Protein AF-A0A915UX73-F1 (afdb_monomer_lite)

Structure (mmCIF, N/CA/C/O backbone):
data_AF-A0A915UX73-F1
#
_entry.id   AF-A0A915UX73-F1
#
loop_
_atom_site.group_PDB
_atom_site.id
_atom_site.type_symbol
_atom_site.label_atom_id
_atom_site.label_alt_id
_atom_site.label_comp_id
_atom_site.label_asym_id
_atom_site.label_entity_id
_atom_site.label_seq_id
_atom_site.pdbx_PDB_ins_code
_atom_site.Cartn_x
_atom_site.Cartn_y
_atom_site.Cartn_z
_atom_site.occupancy
_atom_site.B_iso_or_equiv
_atom_site.auth_seq_id
_atom_site.auth_comp_id
_atom_site.auth_asym_id
_atom_site.auth_atom_id
_atom_site.pdbx_PDB_model_num
ATOM 1 N N . MET A 1 1 ? 7.812 -17.749 20.260 1.00 74.38 1 MET A N 1
ATOM 2 C CA . MET A 1 1 ? 6.987 -17.194 19.172 1.00 74.38 1 MET A CA 1
ATOM 3 C C . MET A 1 1 ? 6.605 -18.347 18.264 1.00 74.38 1 MET A C 1
ATOM 5 O O . MET A 1 1 ? 7.511 -19.076 17.876 1.00 74.38 1 MET A O 1
ATOM 9 N N . ASN A 1 2 ? 5.312 -18.577 18.030 1.00 88.50 2 ASN A N 1
ATOM 10 C CA . ASN A 1 2 ? 4.869 -19.636 17.114 1.00 88.50 2 ASN A CA 1
ATOM 11 C C . ASN A 1 2 ? 5.106 -19.211 15.647 1.00 88.50 2 ASN A C 1
ATOM 13 O O . ASN A 1 2 ? 5.402 -18.044 15.368 1.00 88.50 2 ASN A O 1
ATOM 17 N N . ASP A 1 3 ? 5.010 -20.151 14.709 1.00 85.69 3 ASP A N 1
ATOM 18 C CA . ASP A 1 3 ? 5.305 -19.879 13.294 1.00 85.69 3 ASP A CA 1
ATOM 19 C C . ASP A 1 3 ? 4.305 -18.897 12.656 1.00 85.69 3 ASP A C 1
ATOM 21 O O . ASP A 1 3 ? 4.682 -18.097 11.794 1.00 85.69 3 ASP A O 1
ATOM 25 N N . ALA A 1 4 ? 3.059 -18.866 13.142 1.00 85.19 4 ALA A N 1
ATOM 26 C CA . ALA A 1 4 ? 2.051 -17.891 12.723 1.00 85.19 4 ALA A CA 1
ATOM 27 C C . ALA A 1 4 ? 2.463 -16.454 13.093 1.00 85.19 4 ALA A C 1
ATOM 29 O O . ALA A 1 4 ? 2.452 -15.566 12.246 1.00 85.19 4 ALA A O 1
ATOM 30 N N . GLN A 1 5 ? 2.932 -16.230 14.324 1.00 86.06 5 GLN A N 1
ATOM 31 C CA . GLN A 1 5 ? 3.421 -14.929 14.791 1.00 86.06 5 GLN A CA 1
ATOM 32 C C . GLN A 1 5 ? 4.640 -14.454 13.983 1.00 86.06 5 GLN A C 1
ATOM 34 O O . GLN A 1 5 ? 4.716 -13.278 13.624 1.00 86.06 5 GLN A O 1
ATOM 39 N N . LYS A 1 6 ? 5.572 -15.360 13.642 1.00 84.19 6 LYS A N 1
ATOM 40 C CA . LYS A 1 6 ? 6.703 -15.050 12.742 1.00 84.19 6 LYS A CA 1
ATOM 41 C C . LYS A 1 6 ? 6.222 -14.632 11.360 1.00 84.19 6 LYS A C 1
ATOM 43 O O . LYS A 1 6 ? 6.716 -13.645 10.821 1.00 84.19 6 LYS A O 1
ATOM 48 N N . THR A 1 7 ? 5.243 -15.354 10.824 1.00 84.50 7 THR A N 1
ATOM 49 C CA . THR A 1 7 ? 4.670 -15.090 9.502 1.00 84.50 7 THR A CA 1
ATOM 50 C C . THR A 1 7 ? 3.954 -13.743 9.459 1.00 84.50 7 THR A C 1
ATOM 52 O O . THR A 1 7 ? 4.203 -12.955 8.548 1.00 84.50 7 THR A O 1
ATOM 55 N N . VAL A 1 8 ? 3.123 -13.440 10.461 1.00 84.12 8 VAL A N 1
ATOM 56 C CA . VAL A 1 8 ? 2.418 -12.156 10.583 1.00 84.12 8 VAL A CA 1
ATOM 57 C C . VAL A 1 8 ? 3.413 -11.005 10.714 1.00 84.12 8 VAL A C 1
ATOM 59 O O . VAL A 1 8 ? 3.325 -10.040 9.956 1.00 84.12 8 VAL A O 1
ATOM 62 N N . ALA A 1 9 ? 4.407 -11.120 11.604 1.00 83.69 9 ALA A N 1
ATOM 63 C CA . ALA A 1 9 ? 5.446 -10.102 11.749 1.00 83.69 9 ALA A CA 1
ATOM 64 C C . ALA A 1 9 ? 6.204 -9.880 10.429 1.00 83.69 9 ALA A C 1
ATOM 66 O O . ALA A 1 9 ? 6.329 -8.745 9.977 1.00 83.69 9 ALA A O 1
ATOM 67 N N . GLY A 1 10 ? 6.644 -10.953 9.764 1.00 81.31 10 GLY A N 1
ATOM 68 C CA . GLY A 1 10 ? 7.334 -10.876 8.476 1.00 81.31 10 GLY A CA 1
ATOM 69 C C . GLY A 1 10 ? 6.495 -10.209 7.381 1.00 81.31 10 GLY A C 1
ATOM 70 O O . GLY A 1 10 ? 6.998 -9.351 6.655 1.00 81.31 10 GLY A O 1
ATOM 71 N N . ALA A 1 11 ? 5.208 -10.549 7.284 1.00 82.38 11 ALA A N 1
ATOM 72 C CA . ALA A 1 11 ? 4.302 -9.968 6.298 1.00 82.38 11 ALA A CA 1
ATOM 73 C C . ALA A 1 11 ? 4.031 -8.475 6.558 1.00 82.38 11 ALA A C 1
ATOM 75 O O . ALA A 1 11 ? 4.017 -7.689 5.611 1.00 82.38 11 ALA A O 1
ATOM 76 N N . LEU A 1 12 ? 3.896 -8.063 7.824 1.00 81.31 12 LEU A N 1
ATOM 77 C CA . LEU A 1 12 ? 3.730 -6.654 8.202 1.00 81.31 12 LEU A CA 1
ATOM 78 C C . LEU A 1 12 ? 4.973 -5.816 7.906 1.00 81.31 12 LEU A C 1
ATOM 80 O O . LEU A 1 12 ? 4.845 -4.703 7.401 1.00 81.31 12 LEU A O 1
ATOM 84 N N . LEU A 1 13 ? 6.169 -6.354 8.161 1.00 81.94 13 LEU A N 1
ATOM 85 C CA . LEU A 1 13 ? 7.427 -5.692 7.809 1.00 81.94 13 LEU A CA 1
ATOM 86 C C . LEU A 1 13 ? 7.504 -5.427 6.303 1.00 81.94 13 LEU A C 1
ATOM 88 O O . LEU A 1 13 ? 7.808 -4.310 5.884 1.00 81.94 13 LEU A O 1
ATOM 92 N N . ILE A 1 14 ? 7.192 -6.440 5.488 1.00 80.50 14 ILE A N 1
ATOM 93 C CA . ILE A 1 14 ? 7.218 -6.330 4.025 1.00 80.50 14 ILE A CA 1
ATOM 94 C C . ILE A 1 14 ? 6.146 -5.348 3.542 1.00 80.50 14 ILE A C 1
ATOM 96 O O . ILE A 1 14 ? 6.461 -4.424 2.794 1.00 80.50 14 ILE A O 1
ATOM 100 N N . GLY A 1 15 ? 4.894 -5.522 3.974 1.00 77.38 15 GLY A N 1
ATOM 101 C CA . GLY A 1 15 ? 3.772 -4.676 3.564 1.00 77.38 15 GLY A CA 1
ATOM 102 C C . GLY A 1 15 ? 3.977 -3.212 3.948 1.00 77.38 15 GLY A C 1
ATOM 103 O O . GLY A 1 15 ? 3.861 -2.329 3.099 1.00 77.38 15 GLY A O 1
ATOM 104 N N . GLY A 1 16 ? 4.383 -2.960 5.196 1.00 78.81 16 GLY A N 1
ATOM 105 C CA . GLY A 1 16 ? 4.726 -1.624 5.680 1.00 78.81 16 GLY A CA 1
ATOM 106 C C . GLY A 1 16 ? 5.853 -0.990 4.865 1.00 78.81 16 GLY A C 1
ATOM 107 O O . GLY A 1 16 ? 5.701 0.125 4.378 1.00 78.81 16 GLY A O 1
ATOM 108 N N . SER A 1 17 ? 6.941 -1.727 4.615 1.00 79.44 17 SER A N 1
ATOM 109 C CA . SER A 1 17 ? 8.066 -1.233 3.804 1.00 79.44 17 SER A CA 1
ATOM 110 C C . SER A 1 17 ? 7.663 -0.854 2.386 1.00 79.44 17 SER A C 1
ATOM 112 O O . SER A 1 17 ? 8.121 0.164 1.876 1.00 79.44 17 SER A O 1
ATOM 114 N N . LEU A 1 18 ? 6.839 -1.675 1.730 1.00 78.31 18 LEU A N 1
ATOM 115 C CA . LEU A 1 18 ? 6.426 -1.447 0.344 1.00 78.31 18 LEU A CA 1
ATOM 116 C C . LEU A 1 18 ? 5.538 -0.203 0.227 1.00 78.31 18 LEU A C 1
ATOM 118 O O . LEU A 1 18 ? 5.744 0.624 -0.661 1.00 78.31 18 LEU A O 1
ATOM 122 N N . LEU A 1 19 ? 4.588 -0.039 1.149 1.00 76.62 19 LEU A N 1
ATOM 123 C CA . LEU A 1 19 ? 3.677 1.105 1.165 1.00 76.62 19 LEU A CA 1
ATOM 124 C C . LEU A 1 19 ? 4.404 2.409 1.533 1.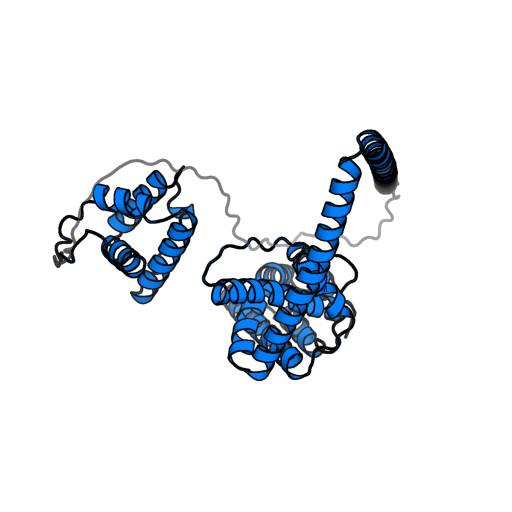00 76.62 19 LEU A C 1
ATOM 126 O O . LEU A 1 19 ? 4.237 3.438 0.869 1.00 76.62 19 LEU A O 1
ATOM 130 N N . THR A 1 20 ? 5.268 2.370 2.549 1.00 75.38 20 THR A N 1
ATOM 131 C CA . THR A 1 20 ? 6.040 3.542 2.980 1.00 75.38 20 THR A CA 1
ATOM 132 C C . THR A 1 20 ? 7.140 3.891 1.974 1.00 75.38 20 THR A C 1
ATOM 134 O O . THR A 1 20 ? 7.335 5.066 1.663 1.00 75.38 20 THR A O 1
ATOM 137 N N . GLY A 1 21 ? 7.815 2.890 1.404 1.00 66.75 21 GLY A N 1
ATOM 138 C CA . GLY A 1 21 ? 8.882 3.057 0.415 1.00 66.75 21 GLY A CA 1
ATOM 139 C C . GLY A 1 21 ? 8.402 3.726 -0.870 1.00 66.75 21 GLY A C 1
ATOM 140 O O . GLY A 1 21 ? 9.042 4.668 -1.330 1.00 66.75 21 GLY A O 1
ATOM 141 N N . ASN A 1 22 ? 7.237 3.335 -1.399 1.00 65.50 22 ASN A N 1
ATOM 142 C CA . ASN A 1 22 ? 6.640 4.013 -2.555 1.00 65.50 22 ASN A CA 1
ATOM 143 C C . ASN A 1 22 ? 6.376 5.497 -2.267 1.00 65.50 22 ASN A C 1
ATOM 145 O O . ASN A 1 22 ? 6.699 6.355 -3.085 1.00 65.50 22 ASN A O 1
ATOM 149 N N . THR A 1 23 ? 5.862 5.813 -1.078 1.00 59.62 23 THR A N 1
ATOM 150 C CA . THR A 1 23 ? 5.583 7.199 -0.673 1.00 59.62 23 THR A CA 1
ATOM 151 C C . THR A 1 23 ? 6.874 8.020 -0.547 1.00 59.62 23 THR A C 1
ATOM 153 O O . THR A 1 23 ? 6.952 9.152 -1.034 1.00 59.62 23 THR A O 1
ATOM 156 N N . ALA A 1 24 ? 7.917 7.441 0.056 1.00 57.34 24 ALA A N 1
ATOM 157 C CA . ALA A 1 24 ? 9.222 8.082 0.202 1.00 57.34 24 ALA A CA 1
ATOM 158 C C . ALA A 1 24 ? 9.903 8.308 -1.158 1.00 57.34 24 ALA A C 1
ATOM 160 O O . ALA A 1 24 ? 10.414 9.396 -1.417 1.00 57.34 24 ALA A O 1
ATOM 161 N N . LEU A 1 25 ? 9.857 7.321 -2.058 1.00 56.81 25 LEU A N 1
ATOM 162 C CA . LEU A 1 25 ? 10.444 7.421 -3.395 1.00 56.81 25 LEU A CA 1
ATOM 163 C C . LEU A 1 25 ? 9.719 8.443 -4.274 1.00 56.81 25 LEU A C 1
ATOM 165 O O . LEU A 1 25 ? 10.388 9.221 -4.945 1.00 56.81 25 LEU A O 1
ATOM 169 N N . ILE A 1 26 ? 8.385 8.511 -4.228 1.00 54.81 26 ILE A N 1
ATOM 170 C CA . ILE A 1 26 ? 7.607 9.543 -4.939 1.00 54.81 26 ILE A CA 1
ATOM 171 C C . ILE A 1 26 ? 8.001 10.949 -4.461 1.00 54.81 26 ILE A C 1
ATOM 173 O O . ILE A 1 26 ? 8.149 11.864 -5.274 1.00 54.81 26 ILE A O 1
ATOM 177 N N . THR A 1 27 ? 8.219 11.105 -3.153 1.00 54.19 27 THR A N 1
ATOM 178 C CA . THR A 1 27 ? 8.601 12.387 -2.542 1.00 54.19 27 THR A CA 1
ATOM 179 C C . THR A 1 27 ? 10.029 12.795 -2.920 1.00 54.19 27 THR A C 1
ATOM 181 O O . THR A 1 27 ? 10.272 13.954 -3.244 1.00 54.19 27 THR A O 1
ATOM 184 N N . VAL A 1 28 ? 10.976 11.849 -2.924 1.00 51.41 28 VAL A N 1
ATOM 185 C CA . VAL A 1 28 ? 12.393 12.111 -3.237 1.00 51.41 28 VAL A CA 1
ATOM 186 C C . VAL A 1 28 ? 12.638 12.262 -4.743 1.00 51.41 28 VAL A C 1
ATOM 188 O O . VAL A 1 28 ? 13.453 13.086 -5.148 1.00 51.41 28 VAL A O 1
ATOM 191 N N . ALA A 1 29 ? 11.919 11.521 -5.589 1.00 52.34 29 ALA A N 1
ATOM 192 C CA . ALA A 1 29 ? 12.072 11.568 -7.046 1.00 52.34 29 ALA A CA 1
ATOM 193 C C . ALA A 1 29 ? 11.329 12.743 -7.717 1.00 52.34 29 ALA A C 1
ATOM 195 O O . ALA A 1 29 ? 11.254 12.797 -8.944 1.00 52.34 29 ALA A O 1
ATOM 196 N N . GLY A 1 30 ? 10.761 13.678 -6.943 1.00 42.25 30 GLY A N 1
ATOM 197 C CA . GLY A 1 30 ? 10.145 14.896 -7.479 1.00 42.25 30 GLY A CA 1
ATOM 198 C C . GLY A 1 30 ? 8.949 14.647 -8.406 1.00 42.25 30 GLY A C 1
ATOM 199 O O . GLY A 1 30 ? 8.713 15.438 -9.315 1.00 42.25 30 GLY A O 1
ATOM 200 N N . GLY A 1 31 ? 8.208 13.552 -8.210 1.00 37.16 31 GLY A N 1
ATOM 201 C CA . GLY A 1 31 ? 7.016 13.252 -9.010 1.00 37.16 31 GLY A CA 1
ATOM 202 C C . GLY A 1 31 ? 7.283 12.708 -10.418 1.00 37.16 31 GLY A C 1
ATOM 203 O O . GLY A 1 31 ? 6.350 12.627 -11.215 1.00 37.16 31 GLY A O 1
ATOM 204 N N . VAL A 1 32 ? 8.510 12.288 -10.748 1.00 40.41 32 VAL A N 1
ATOM 205 C CA . VAL A 1 32 ? 8.725 11.488 -11.962 1.00 40.41 32 VAL A CA 1
ATOM 206 C C . VAL A 1 32 ? 8.093 10.119 -11.716 1.00 40.41 32 VAL A C 1
ATOM 208 O O . VAL A 1 32 ? 8.622 9.314 -10.953 1.00 40.41 32 VAL A O 1
ATOM 211 N N . GLY A 1 33 ? 6.925 9.889 -12.322 1.00 35.25 33 GLY A N 1
ATOM 212 C CA . GLY A 1 33 ? 6.144 8.653 -12.253 1.00 35.25 33 GLY A CA 1
ATOM 213 C C . GLY A 1 33 ? 6.855 7.479 -12.919 1.00 35.25 33 GLY A C 1
ATOM 214 O O . GLY A 1 33 ? 6.406 6.960 -13.938 1.00 35.25 33 GLY A O 1
ATOM 215 N N . VAL A 1 34 ? 7.989 7.064 -12.361 1.00 40.34 34 VAL A N 1
ATOM 216 C CA . VAL A 1 34 ? 8.626 5.812 -12.740 1.00 40.34 34 VAL A CA 1
ATOM 217 C C . VAL A 1 34 ? 7.754 4.712 -12.153 1.00 40.34 34 VAL A C 1
ATOM 219 O O . VAL A 1 34 ? 7.683 4.523 -10.939 1.00 40.34 34 VAL A O 1
ATOM 222 N N . ASN A 1 35 ? 7.038 4.016 -13.028 1.00 41.44 35 ASN A N 1
ATOM 223 C CA . ASN A 1 35 ? 6.342 2.786 -12.699 1.00 41.44 35 ASN A CA 1
ATOM 224 C C . ASN A 1 35 ? 7.421 1.726 -12.428 1.00 41.44 35 ASN A C 1
ATOM 226 O O . ASN A 1 35 ? 7.810 0.983 -13.327 1.00 41.44 35 ASN A O 1
ATOM 230 N N . TRP A 1 36 ? 8.001 1.748 -11.222 1.00 45.97 36 TRP A N 1
ATOM 231 C CA . TRP A 1 36 ? 8.942 0.739 -10.747 1.00 45.97 36 TRP A CA 1
ATOM 232 C C . TRP A 1 36 ? 8.171 -0.573 -10.670 1.00 45.97 36 TRP A C 1
ATOM 234 O O . TRP A 1 36 ? 7.490 -0.874 -9.690 1.00 45.97 36 TRP A O 1
ATOM 244 N N . THR A 1 37 ? 8.211 -1.319 -11.768 1.00 50.03 37 THR A N 1
ATOM 245 C CA . THR A 1 37 ? 7.549 -2.607 -11.886 1.00 50.03 37 THR A CA 1
ATOM 246 C C . THR A 1 37 ? 8.049 -3.534 -10.782 1.00 50.03 37 THR A C 1
ATOM 248 O O . THR A 1 37 ? 9.181 -3.439 -10.295 1.00 50.03 37 THR A O 1
ATOM 251 N N . SER A 1 38 ? 7.185 -4.465 -10.386 1.00 51.81 38 SER A N 1
ATOM 252 C CA . SER A 1 38 ? 7.389 -5.470 -9.336 1.00 51.81 38 SER A CA 1
ATOM 253 C C . SER A 1 38 ? 8.692 -6.277 -9.439 1.00 51.81 38 SER A C 1
ATOM 255 O O . SER A 1 38 ? 9.029 -6.967 -8.476 1.00 51.81 38 SER A O 1
ATOM 257 N N . GLU A 1 39 ? 9.410 -6.190 -10.564 1.00 52.12 39 GLU A N 1
ATOM 258 C CA . GLU A 1 39 ? 10.692 -6.828 -10.865 1.00 52.12 39 GLU A CA 1
ATOM 259 C C . GLU A 1 39 ? 11.896 -6.157 -10.196 1.00 52.12 39 GLU A C 1
ATOM 261 O O . GLU A 1 39 ? 12.744 -6.871 -9.668 1.00 52.12 39 GLU A O 1
ATOM 266 N N . GLY A 1 40 ? 11.962 -4.820 -10.135 1.00 54.88 40 GLY A N 1
ATOM 267 C CA . GLY A 1 40 ? 13.059 -4.119 -9.445 1.00 54.88 40 GLY A CA 1
ATOM 268 C C . GLY A 1 40 ? 13.072 -4.415 -7.942 1.00 54.88 40 GLY A C 1
ATOM 269 O O . GLY A 1 40 ? 14.118 -4.650 -7.347 1.00 54.88 40 GLY A O 1
ATOM 270 N N . LEU A 1 41 ? 11.877 -4.550 -7.359 1.00 57.22 41 LEU A N 1
ATOM 271 C CA . LEU A 1 41 ? 11.669 -4.940 -5.964 1.00 57.22 41 LEU A CA 1
ATOM 272 C C . LEU A 1 41 ? 11.912 -6.443 -5.701 1.00 57.22 41 LEU A C 1
ATOM 274 O O . LEU A 1 41 ? 11.813 -6.878 -4.555 1.00 57.22 41 LEU A O 1
ATOM 278 N N . GLN A 1 42 ? 12.188 -7.277 -6.718 1.00 59.84 42 GLN A N 1
ATOM 279 C CA . GLN A 1 42 ? 12.516 -8.695 -6.485 1.00 59.84 42 GLN A CA 1
ATOM 280 C C . GLN A 1 42 ? 13.912 -8.873 -5.872 1.00 59.84 42 GLN A C 1
ATOM 282 O O . GLN A 1 42 ? 14.076 -9.767 -5.036 1.00 59.84 42 GLN A O 1
ATOM 287 N N . GLY A 1 43 ? 14.875 -8.009 -6.223 1.00 57.47 43 GLY A N 1
ATOM 288 C CA . GLY A 1 43 ? 16.215 -7.975 -5.617 1.00 57.47 43 GLY A CA 1
ATOM 289 C C . GLY A 1 43 ? 16.158 -7.711 -4.106 1.00 57.47 43 GLY A C 1
ATOM 290 O O . GLY A 1 43 ? 16.714 -8.494 -3.324 1.00 57.47 43 GLY A O 1
ATOM 291 N N . LEU A 1 44 ? 15.313 -6.741 -3.726 1.00 55.91 44 LEU A N 1
ATOM 292 C CA . LEU A 1 44 ? 14.930 -6.298 -2.368 1.00 55.91 44 LEU A CA 1
ATOM 293 C C . LEU A 1 44 ? 14.705 -7.431 -1.386 1.00 55.91 44 LEU A C 1
ATOM 295 O O . LEU A 1 44 ? 15.068 -7.364 -0.212 1.00 55.91 44 LEU A O 1
ATOM 299 N N . ARG A 1 45 ? 14.151 -8.529 -1.884 1.00 64.88 45 ARG A N 1
ATOM 300 C CA . ARG A 1 45 ? 13.557 -9.572 -1.055 1.00 64.88 45 ARG A CA 1
ATOM 301 C C . ARG A 1 45 ? 14.518 -10.718 -0.750 1.00 64.88 45 ARG A C 1
ATOM 303 O O . ARG A 1 45 ? 14.296 -11.445 0.217 1.00 64.88 45 ARG A O 1
ATOM 310 N N . ARG A 1 46 ? 15.605 -10.896 -1.519 1.00 65.38 46 ARG A N 1
ATOM 311 C CA . ARG A 1 46 ? 16.617 -11.934 -1.225 1.00 65.38 46 ARG A CA 1
ATOM 312 C C . ARG A 1 46 ? 17.506 -11.551 -0.048 1.00 65.38 46 ARG A C 1
ATOM 314 O O . ARG A 1 46 ? 17.787 -12.411 0.783 1.00 65.38 46 ARG A O 1
ATOM 321 N N . GLN A 1 47 ? 17.898 -10.281 0.058 1.00 65.19 47 GLN A N 1
ATOM 322 C CA . GLN A 1 47 ? 18.751 -9.815 1.158 1.00 65.19 47 GLN A CA 1
ATOM 323 C C . GLN A 1 47 ? 18.044 -9.844 2.520 1.00 65.19 47 GLN A C 1
ATOM 325 O O . GLN A 1 47 ? 18.703 -10.037 3.543 1.00 65.19 47 GLN A O 1
ATOM 330 N N . TRP A 1 48 ? 16.712 -9.721 2.541 1.00 67.81 48 TRP A N 1
ATOM 331 C CA . TRP A 1 48 ? 15.910 -9.772 3.770 1.00 67.81 48 TRP A CA 1
ATOM 332 C C . TRP A 1 48 ? 16.046 -11.089 4.523 1.00 67.81 48 TRP A C 1
ATOM 334 O O . TRP A 1 48 ? 16.093 -11.099 5.746 1.00 67.81 48 TRP A O 1
ATOM 344 N N . ARG A 1 49 ? 16.176 -12.208 3.805 1.00 68.19 49 ARG A N 1
ATOM 345 C CA . ARG A 1 49 ? 16.285 -13.532 4.435 1.00 68.19 49 ARG A CA 1
ATOM 346 C C . ARG A 1 49 ? 17.584 -13.731 5.202 1.00 68.19 49 ARG A C 1
ATOM 348 O O . ARG A 1 49 ? 17.631 -14.547 6.113 1.00 68.19 49 ARG A O 1
ATOM 355 N N . THR A 1 50 ? 18.644 -13.033 4.806 1.00 69.12 50 THR A N 1
ATOM 356 C CA . THR A 1 50 ? 19.987 -13.248 5.355 1.00 69.12 50 THR A CA 1
ATOM 357 C C . THR A 1 50 ? 20.405 -12.171 6.346 1.00 69.12 50 THR A C 1
ATOM 359 O O . THR A 1 50 ? 21.326 -12.395 7.129 1.00 69.12 50 THR A O 1
ATOM 362 N N . ARG A 1 51 ? 19.758 -11.000 6.332 1.00 69.88 51 ARG A N 1
ATOM 363 C CA . ARG A 1 51 ? 20.065 -9.918 7.268 1.00 69.88 51 ARG A CA 1
ATOM 364 C C . ARG A 1 51 ? 19.178 -10.013 8.499 1.00 69.88 51 ARG A C 1
ATOM 366 O O . ARG A 1 51 ? 17.961 -9.903 8.415 1.00 69.88 51 ARG A O 1
ATOM 373 N N . LYS A 1 52 ? 19.812 -10.126 9.665 1.00 74.75 52 LYS A N 1
ATOM 374 C CA . LYS A 1 52 ? 19.167 -9.719 10.914 1.00 74.75 52 LYS A CA 1
ATOM 375 C C . LYS A 1 52 ? 18.881 -8.224 10.809 1.00 74.75 52 LYS A C 1
ATOM 377 O O . LYS A 1 52 ? 19.797 -7.466 10.486 1.00 74.75 52 LYS A O 1
ATOM 382 N N . LEU A 1 53 ? 17.635 -7.820 11.054 1.00 73.94 53 LEU A N 1
ATOM 383 C CA . LEU A 1 53 ? 17.317 -6.406 11.226 1.00 73.94 53 LEU A CA 1
ATOM 384 C C . LEU A 1 53 ? 18.209 -5.852 12.338 1.00 73.94 53 LEU A C 1
ATOM 386 O O . LEU A 1 53 ? 18.352 -6.471 13.396 1.00 73.94 53 LEU A O 1
ATOM 390 N N . ASP A 1 54 ? 18.842 -4.713 12.071 1.00 73.88 54 ASP A N 1
ATOM 391 C CA . ASP A 1 54 ? 19.586 -4.017 13.108 1.00 73.88 54 ASP A CA 1
ATOM 392 C C . ASP A 1 54 ? 18.638 -3.529 14.213 1.00 73.88 54 ASP A C 1
ATOM 394 O O . ASP A 1 54 ? 17.412 -3.478 14.064 1.00 73.88 54 ASP A O 1
ATOM 398 N N . THR A 1 55 ? 19.210 -3.234 15.378 1.00 82.19 55 THR A N 1
ATOM 399 C CA . THR A 1 55 ? 18.419 -2.883 16.557 1.00 82.19 55 THR A CA 1
ATOM 400 C C . THR A 1 55 ? 17.601 -1.595 16.385 1.00 82.19 55 THR A C 1
ATOM 402 O O . THR A 1 55 ? 16.468 -1.599 16.866 1.00 82.19 55 THR A O 1
ATOM 405 N N . PRO A 1 56 ? 18.057 -0.524 15.698 1.00 91.31 56 PRO A N 1
ATOM 406 C CA . PRO A 1 56 ? 17.230 0.667 15.494 1.00 91.31 56 PRO A CA 1
ATOM 407 C C . PRO A 1 56 ? 16.015 0.399 14.605 1.00 91.31 56 PRO A C 1
ATOM 409 O O . PRO A 1 56 ? 14.889 0.690 15.011 1.00 91.31 56 PRO A O 1
ATOM 412 N N . LEU A 1 57 ? 16.205 -0.224 13.437 1.00 87.88 57 LEU A N 1
ATOM 413 C CA . LEU A 1 57 ? 15.105 -0.449 12.505 1.00 87.88 57 LEU A CA 1
ATOM 414 C C . LEU A 1 57 ? 14.102 -1.470 13.061 1.00 87.88 57 LEU A C 1
ATOM 416 O O . LEU A 1 57 ? 12.895 -1.254 12.973 1.00 87.88 57 LEU A O 1
ATOM 420 N N . ALA A 1 58 ? 14.576 -2.538 13.715 1.00 89.81 58 ALA A N 1
ATOM 421 C CA . ALA A 1 58 ? 13.700 -3.493 14.396 1.00 89.81 58 ALA A CA 1
ATOM 422 C C . ALA A 1 58 ? 12.834 -2.825 15.481 1.00 89.81 58 ALA A C 1
ATOM 424 O O . ALA A 1 58 ? 11.649 -3.145 15.599 1.00 89.81 58 ALA A O 1
ATOM 425 N N . ARG A 1 59 ? 13.398 -1.881 16.253 1.00 92.75 59 ARG A N 1
ATOM 426 C CA . ARG A 1 59 ? 12.640 -1.104 17.250 1.00 92.75 59 ARG A CA 1
ATOM 427 C C . ARG A 1 59 ? 11.587 -0.218 16.595 1.00 92.75 59 ARG A C 1
ATOM 429 O O . ARG A 1 59 ? 10.454 -0.225 17.066 1.00 92.75 59 ARG A O 1
ATOM 436 N N . ALA A 1 60 ? 11.929 0.485 15.513 1.00 92.88 60 ALA A N 1
ATOM 437 C CA . ALA A 1 60 ? 10.980 1.332 14.789 1.00 92.88 60 ALA A CA 1
ATOM 438 C C . ALA A 1 60 ? 9.794 0.519 14.246 1.00 92.88 60 ALA A C 1
ATOM 440 O O . ALA A 1 60 ? 8.643 0.899 14.445 1.00 92.88 60 ALA A O 1
ATOM 441 N N . TYR A 1 61 ? 10.052 -0.650 13.653 1.00 90.88 61 TYR A N 1
ATOM 442 C CA . TYR A 1 61 ? 8.986 -1.556 13.221 1.00 90.88 61 TYR A CA 1
ATOM 443 C C . TYR A 1 61 ? 8.140 -2.086 14.378 1.00 90.88 61 TYR A C 1
ATOM 445 O O . TYR A 1 61 ? 6.919 -2.154 14.263 1.00 90.88 61 TYR A O 1
ATOM 453 N N . SER A 1 62 ? 8.766 -2.457 15.496 1.00 93.44 62 SER A N 1
ATOM 454 C CA . SER A 1 62 ? 8.037 -2.942 16.672 1.00 93.44 62 SER A CA 1
ATOM 455 C C . SER A 1 62 ? 7.115 -1.862 17.230 1.00 93.44 62 SER A C 1
ATOM 457 O O . SER A 1 62 ? 5.924 -2.108 17.424 1.00 93.44 62 SER A O 1
ATOM 459 N N . ALA A 1 63 ? 7.630 -0.638 17.374 1.00 94.25 63 ALA A N 1
ATOM 460 C CA . ALA A 1 63 ? 6.848 0.522 17.781 1.00 94.25 63 ALA A CA 1
ATOM 461 C C . ALA A 1 63 ? 5.691 0.800 16.808 1.00 94.25 63 ALA A C 1
ATOM 463 O O . ALA A 1 63 ? 4.571 1.048 17.249 1.00 94.25 63 ALA A O 1
ATOM 464 N N . ALA A 1 64 ? 5.933 0.689 15.499 1.00 94.06 64 ALA A N 1
ATOM 465 C CA . ALA A 1 64 ? 4.919 0.893 14.472 1.00 94.06 64 ALA A CA 1
ATOM 466 C C . ALA A 1 64 ? 3.771 -0.124 14.548 1.00 94.06 64 ALA A C 1
ATOM 468 O O . ALA A 1 64 ? 2.605 0.266 14.486 1.00 94.06 64 ALA A O 1
ATOM 469 N N . ILE A 1 65 ? 4.073 -1.418 14.714 1.00 94.00 65 ILE A N 1
ATOM 470 C CA . ILE A 1 65 ? 3.035 -2.452 14.855 1.00 94.00 65 ILE A CA 1
ATOM 471 C C . ILE A 1 65 ? 2.218 -2.210 16.127 1.00 94.00 65 ILE A C 1
ATOM 473 O O . ILE A 1 65 ? 0.991 -2.236 16.069 1.00 94.00 65 ILE A O 1
ATOM 477 N N . LEU A 1 66 ? 2.872 -1.925 17.257 1.00 95.88 66 LEU A N 1
ATOM 478 C CA . LEU A 1 66 ? 2.180 -1.652 18.521 1.00 95.88 66 LEU A CA 1
ATOM 479 C C . LEU A 1 66 ? 1.264 -0.425 18.418 1.00 95.88 66 LEU A C 1
ATOM 481 O O . LEU A 1 66 ? 0.097 -0.500 18.801 1.00 95.88 66 LEU A O 1
ATOM 485 N N . ALA A 1 67 ? 1.757 0.676 17.846 1.00 96.44 67 ALA A N 1
ATOM 486 C CA . ALA A 1 67 ? 0.971 1.891 17.645 1.00 96.44 67 ALA A CA 1
ATOM 487 C C . ALA A 1 67 ? -0.223 1.659 16.702 1.00 96.44 67 ALA A C 1
ATOM 489 O O . ALA A 1 67 ? -1.333 2.110 16.986 1.00 96.44 67 ALA A O 1
ATOM 490 N N . ALA A 1 68 ? -0.023 0.913 15.611 1.00 95.94 68 ALA A N 1
ATOM 491 C CA . ALA A 1 68 ? -1.089 0.571 14.675 1.00 95.94 68 ALA A CA 1
ATOM 492 C C . ALA A 1 68 ? -2.180 -0.288 15.326 1.00 95.94 68 ALA A C 1
ATOM 494 O O . ALA A 1 68 ? -3.366 -0.010 15.153 1.00 95.94 68 ALA A O 1
ATOM 495 N N . VAL A 1 69 ? -1.796 -1.312 16.094 1.00 96.94 69 VAL A N 1
ATOM 496 C CA . VAL A 1 69 ? -2.745 -2.192 16.788 1.00 96.94 69 VAL A CA 1
ATOM 497 C C . VAL A 1 69 ? -3.535 -1.429 17.851 1.00 96.94 69 VAL A C 1
ATOM 499 O O . VAL A 1 69 ? -4.747 -1.620 17.947 1.00 96.94 69 VAL A O 1
ATOM 502 N N . GLU A 1 70 ? -2.894 -0.536 18.606 1.00 97.38 70 GLU A N 1
ATOM 503 C CA . GLU A 1 70 ? -3.573 0.277 19.623 1.00 97.38 70 GLU A CA 1
ATOM 504 C C . GLU A 1 70 ? -4.558 1.281 19.002 1.00 97.38 70 GLU A C 1
ATOM 506 O O . GLU A 1 70 ? -5.692 1.433 19.471 1.00 97.38 70 GLU A O 1
ATOM 511 N N . TRP A 1 71 ? -4.174 1.915 17.890 1.00 96.69 71 TRP A N 1
ATOM 512 C CA . TRP A 1 71 ? -5.082 2.772 17.130 1.00 96.69 71 TRP A CA 1
ATOM 513 C C . TRP A 1 71 ? -6.288 1.984 16.598 1.00 96.69 71 TRP A C 1
ATOM 515 O O . TRP A 1 71 ? -7.434 2.401 16.777 1.00 96.69 71 TRP A O 1
ATOM 525 N N . LEU A 1 72 ? -6.050 0.807 16.010 1.00 96.56 72 LEU A N 1
ATOM 526 C CA . LEU A 1 72 ? -7.113 -0.060 15.498 1.00 96.56 72 LEU A CA 1
ATOM 527 C C . LEU A 1 72 ? -8.047 -0.561 16.597 1.00 96.56 72 LEU A C 1
ATOM 529 O O . LEU A 1 72 ? -9.256 -0.610 16.382 1.00 96.56 72 LEU A O 1
ATOM 533 N N . ARG A 1 73 ? -7.507 -0.904 17.769 1.00 97.00 73 ARG A N 1
ATOM 534 C CA . ARG A 1 73 ? -8.292 -1.270 18.951 1.00 97.00 73 ARG A CA 1
ATOM 535 C C . ARG A 1 73 ? -9.226 -0.133 19.345 1.00 97.00 73 ARG A C 1
ATOM 537 O O . ARG A 1 73 ? -10.424 -0.356 19.503 1.00 97.00 73 ARG A O 1
ATOM 544 N N . SER A 1 74 ? -8.692 1.082 19.449 1.00 95.88 74 SER A N 1
ATOM 545 C CA . SER A 1 74 ? -9.473 2.274 19.785 1.00 95.88 74 SER A CA 1
ATOM 546 C C . SER A 1 74 ? -10.592 2.530 18.769 1.00 95.88 74 SER A C 1
ATOM 548 O O . SER A 1 74 ? -11.727 2.804 19.152 1.00 95.88 74 SER A O 1
ATOM 550 N N . GLU A 1 75 ? -10.309 2.402 17.471 1.00 95.69 75 GLU A N 1
ATOM 551 C CA . GLU A 1 75 ? -11.312 2.550 16.408 1.00 95.69 75 GLU A CA 1
ATOM 552 C C . GLU A 1 75 ? -12.375 1.443 16.428 1.00 95.69 75 GLU A C 1
ATOM 554 O O . GLU A 1 75 ? -13.566 1.707 16.239 1.00 95.69 75 GLU A O 1
ATOM 559 N N . TYR A 1 76 ? -11.978 0.201 16.700 1.00 95.19 76 TYR A N 1
ATOM 560 C CA . TYR A 1 76 ? -12.914 -0.912 16.822 1.00 95.19 76 TYR A CA 1
ATOM 561 C C . TYR A 1 76 ? -13.885 -0.699 17.991 1.00 95.19 76 TYR A C 1
ATOM 563 O O . TYR A 1 76 ? -15.093 -0.827 17.812 1.00 95.19 76 TYR A O 1
ATOM 571 N N . VAL A 1 77 ? -13.380 -0.287 19.160 1.00 95.31 77 VAL A N 1
ATOM 572 C CA . VAL A 1 77 ? -14.205 -0.006 20.349 1.00 95.31 77 VAL A CA 1
ATOM 573 C C . VAL A 1 77 ? -15.174 1.156 20.112 1.00 95.31 77 VAL A C 1
ATOM 575 O O . VAL A 1 77 ? -16.301 1.098 20.582 1.00 95.31 77 VAL A O 1
ATOM 578 N N . LYS A 1 78 ? -14.796 2.190 19.348 1.00 94.31 78 LYS A N 1
ATOM 579 C CA . LYS A 1 78 ? -15.716 3.296 19.004 1.00 94.31 78 LYS A CA 1
ATOM 580 C C . LYS A 1 78 ? -16.862 2.868 18.088 1.00 94.31 78 LYS A C 1
ATOM 582 O O . LYS A 1 78 ? -17.947 3.434 18.154 1.00 94.31 78 LYS A O 1
ATOM 587 N N . THR A 1 79 ? -16.601 1.929 17.183 1.00 92.25 79 THR A N 1
ATOM 588 C CA . THR A 1 79 ? -17.581 1.488 16.176 1.00 92.25 79 THR A CA 1
ATOM 589 C C . THR A 1 79 ? -18.485 0.360 16.673 1.00 92.25 79 THR A C 1
ATOM 591 O O . THR A 1 79 ? -19.458 0.011 16.001 1.00 92.25 79 THR A O 1
ATOM 594 N N . ARG A 1 80 ? -18.176 -0.229 17.832 1.00 89.00 80 ARG A N 1
ATOM 595 C CA . ARG A 1 80 ? -18.866 -1.388 18.407 1.00 89.00 80 ARG A CA 1
ATOM 596 C C . ARG A 1 80 ? -19.229 -1.139 19.868 1.00 89.00 80 ARG A C 1
ATOM 598 O O . ARG A 1 80 ? -18.930 -0.095 20.430 1.00 89.00 80 ARG A O 1
ATOM 605 N N . ASP A 1 81 ? -19.928 -2.097 20.466 1.00 81.19 81 ASP A N 1
ATOM 606 C CA . ASP A 1 81 ? -20.243 -2.042 21.889 1.00 81.19 81 ASP A CA 1
ATOM 607 C C . ASP A 1 81 ? -18.943 -2.071 22.710 1.00 81.19 81 ASP A C 1
ATOM 609 O O . ASP A 1 81 ? -18.045 -2.878 22.430 1.00 81.19 81 ASP A O 1
ATOM 613 N N . SER A 1 82 ? -18.852 -1.205 23.721 1.00 84.31 82 SER A N 1
ATOM 614 C CA . SER A 1 82 ? -17.662 -1.005 24.558 1.00 84.31 82 SER A CA 1
ATOM 615 C C . SER A 1 82 ? -17.272 -2.251 25.358 1.00 84.31 82 SER A C 1
ATOM 617 O O . SER A 1 82 ? -16.159 -2.328 25.872 1.00 84.31 82 SER A O 1
ATOM 619 N N . GLN A 1 83 ? -18.162 -3.247 25.423 1.00 88.56 83 GLN A N 1
ATOM 620 C CA . GLN A 1 83 ? -17.934 -4.539 26.071 1.00 88.56 83 GLN A CA 1
ATOM 621 C C . GLN A 1 83 ? -17.302 -5.608 25.163 1.00 88.56 83 GLN A C 1
ATOM 623 O O . GLN A 1 83 ? -17.065 -6.729 25.614 1.00 88.56 83 GLN A O 1
ATOM 628 N N . SER A 1 84 ? -17.026 -5.305 23.891 1.00 88.62 84 SER A N 1
ATOM 629 C CA . SER A 1 84 ? -16.445 -6.292 22.973 1.00 88.62 84 SER A CA 1
ATOM 630 C C . SER A 1 84 ? -15.025 -6.692 23.426 1.00 88.62 84 SER A C 1
ATOM 632 O O . SER A 1 84 ? -14.180 -5.815 23.603 1.00 88.62 84 SER A O 1
ATOM 634 N N . PRO A 1 85 ? -14.714 -7.992 23.598 1.00 93.25 85 PRO A N 1
ATOM 635 C CA . PRO A 1 85 ? -13.418 -8.436 24.122 1.00 93.25 85 PRO A CA 1
ATOM 636 C C . PRO A 1 85 ? -12.278 -8.104 23.151 1.00 93.25 85 PRO A C 1
ATOM 638 O O . PRO A 1 85 ? -12.358 -8.477 21.997 1.00 93.25 85 PRO A O 1
ATOM 641 N N . THR A 1 86 ? -11.180 -7.475 23.573 1.00 95.69 86 THR A N 1
ATOM 642 C CA . THR A 1 86 ? -10.100 -7.020 22.660 1.00 95.69 86 THR A CA 1
ATOM 643 C C . THR A 1 86 ? -8.913 -7.983 22.523 1.00 95.69 86 THR A C 1
ATOM 645 O O . THR A 1 86 ? -7.847 -7.586 22.050 1.00 95.69 86 THR A O 1
ATOM 648 N N . SER A 1 87 ? -9.072 -9.252 22.907 1.00 96.38 87 SER A N 1
ATOM 649 C CA . SER A 1 87 ? -7.965 -10.220 22.999 1.00 96.38 87 SER A CA 1
ATOM 650 C C . SER A 1 87 ? -7.271 -10.517 21.663 1.00 96.38 87 SER A C 1
ATOM 652 O O . SER A 1 87 ? -6.071 -10.789 21.648 1.00 96.38 87 SER A O 1
ATOM 654 N N . ALA A 1 88 ? -7.980 -10.415 20.531 1.00 96.38 88 ALA A N 1
ATOM 655 C CA . ALA A 1 88 ? -7.377 -10.554 19.202 1.00 96.38 88 ALA A CA 1
ATOM 656 C C . ALA A 1 88 ? -6.305 -9.477 18.945 1.00 96.38 88 ALA A C 1
ATOM 658 O O . ALA A 1 88 ? -5.247 -9.764 18.389 1.00 96.38 88 ALA A O 1
ATOM 659 N N . PHE A 1 89 ? -6.543 -8.244 19.407 1.00 96.81 89 PHE A N 1
ATOM 660 C CA . PHE A 1 89 ? -5.585 -7.144 19.287 1.00 96.81 89 PHE A CA 1
ATOM 661 C C . PHE A 1 89 ? -4.341 -7.403 20.143 1.00 96.81 89 PHE A C 1
ATOM 663 O O . PHE A 1 89 ? -3.231 -7.185 19.671 1.00 96.81 89 PHE A O 1
ATOM 670 N N . ASP A 1 90 ? -4.502 -7.909 21.370 1.00 96.12 90 ASP A N 1
ATOM 671 C CA . ASP A 1 90 ? -3.364 -8.271 22.231 1.00 96.12 90 ASP A CA 1
ATOM 672 C C . ASP A 1 90 ? -2.476 -9.342 21.584 1.00 96.12 90 ASP A C 1
ATOM 674 O O . ASP A 1 90 ? -1.246 -9.259 21.632 1.00 96.12 90 ASP A O 1
ATOM 678 N N . LEU A 1 91 ? -3.090 -10.323 20.917 1.00 94.94 91 LEU A N 1
ATOM 679 C CA . LEU A 1 91 ? -2.365 -11.393 20.241 1.00 94.94 91 LEU A CA 1
ATOM 680 C C . LEU A 1 91 ? -1.560 -10.885 19.032 1.00 94.94 91 LEU A C 1
ATOM 682 O O . LEU A 1 91 ? -0.406 -11.282 18.845 1.00 94.94 91 LEU A O 1
ATOM 686 N N . VAL A 1 92 ? -2.129 -9.970 18.241 1.00 94.31 92 VAL A N 1
ATOM 687 C CA . VAL A 1 92 ? -1.403 -9.307 17.144 1.00 94.31 92 VAL A CA 1
ATOM 688 C C . VAL A 1 92 ? -0.293 -8.405 17.693 1.00 94.31 92 VAL A C 1
ATOM 690 O O . VAL A 1 92 ? 0.829 -8.455 17.191 1.00 94.31 92 VAL A O 1
ATOM 693 N N . ALA A 1 93 ? -0.549 -7.641 18.760 1.00 94.69 93 ALA A N 1
ATOM 694 C CA . ALA A 1 93 ? 0.465 -6.810 19.414 1.00 94.69 93 ALA A CA 1
ATOM 695 C C . ALA A 1 93 ? 1.657 -7.643 19.915 1.00 94.69 93 ALA A C 1
ATOM 697 O O . ALA A 1 93 ? 2.809 -7.243 19.741 1.00 94.69 93 ALA A O 1
ATOM 698 N N . ALA A 1 94 ? 1.410 -8.840 20.455 1.00 92.69 94 ALA A N 1
ATOM 699 C CA . ALA A 1 94 ? 2.466 -9.747 20.904 1.00 92.69 94 ALA A CA 1
ATOM 700 C C . ALA A 1 94 ? 3.419 -10.186 19.771 1.00 92.69 94 ALA A C 1
ATOM 702 O O . ALA A 1 94 ? 4.583 -10.496 20.036 1.00 92.69 94 ALA A O 1
ATOM 703 N N . CYS A 1 95 ? 2.978 -10.155 18.504 1.00 89.56 95 CYS A N 1
ATOM 704 C CA . CYS A 1 95 ? 3.840 -10.436 17.349 1.00 89.56 95 CYS A CA 1
ATOM 705 C C . CYS A 1 95 ? 4.956 -9.389 17.189 1.00 89.56 95 CYS A C 1
ATOM 707 O O . CYS A 1 95 ? 6.037 -9.712 16.692 1.00 89.56 95 CYS A O 1
ATOM 709 N N . ALA A 1 96 ? 4.737 -8.151 17.651 1.00 87.44 96 ALA A N 1
ATOM 710 C CA . ALA A 1 96 ? 5.715 -7.072 17.537 1.00 87.44 96 ALA A CA 1
ATOM 711 C C . ALA A 1 96 ? 7.008 -7.357 18.320 1.00 87.44 96 ALA A C 1
ATOM 713 O O . ALA A 1 96 ? 8.085 -6.902 17.925 1.00 87.44 96 ALA A O 1
ATOM 714 N N . GLY A 1 97 ? 6.924 -8.141 19.402 1.00 80.88 97 GLY A N 1
ATOM 715 C CA . GLY A 1 97 ? 8.068 -8.485 20.250 1.00 80.88 97 GLY A CA 1
ATOM 716 C C . GLY A 1 97 ? 9.077 -9.430 19.593 1.00 80.88 97 GLY A C 1
ATOM 717 O O . GLY A 1 97 ? 10.228 -9.491 20.020 1.00 80.88 97 GLY A O 1
ATOM 718 N N . GLY A 1 98 ? 8.686 -10.155 18.541 1.00 82.56 98 GLY A N 1
ATOM 719 C CA . GLY A 1 98 ? 9.582 -11.082 17.848 1.00 82.56 98 GLY A CA 1
ATOM 720 C C . GLY A 1 98 ? 10.022 -10.644 16.459 1.00 82.56 98 GLY A C 1
ATOM 721 O O . GLY A 1 98 ? 10.617 -11.454 15.755 1.00 82.56 98 GLY A O 1
ATOM 722 N N . ILE A 1 99 ? 9.804 -9.381 16.081 1.00 81.00 99 ILE A N 1
ATOM 723 C CA . ILE A 1 99 ? 10.260 -8.809 14.801 1.00 81.00 99 ILE A CA 1
ATOM 724 C C . ILE A 1 99 ? 11.755 -9.032 14.559 1.00 81.00 99 ILE A C 1
ATOM 726 O O . ILE A 1 99 ? 12.154 -9.373 13.450 1.00 81.00 99 ILE A O 1
ATOM 730 N N . ALA A 1 100 ? 12.585 -8.906 15.598 1.00 74.94 100 ALA A N 1
ATOM 731 C CA . ALA A 1 100 ? 14.028 -9.136 15.489 1.00 74.94 100 ALA A CA 1
ATOM 732 C C . ALA A 1 100 ? 14.385 -10.576 15.057 1.00 74.94 100 ALA A C 1
ATOM 734 O O . ALA A 1 100 ? 15.478 -10.815 14.549 1.00 74.94 100 ALA A O 1
ATOM 735 N N . ASN A 1 101 ? 13.457 -11.518 15.248 1.00 76.06 101 ASN A N 1
ATOM 736 C CA . ASN A 1 101 ? 13.573 -12.928 14.885 1.00 76.06 101 ASN A CA 1
ATOM 737 C C . ASN A 1 101 ? 12.525 -13.341 13.834 1.00 76.06 101 ASN A C 1
ATOM 739 O O . ASN A 1 101 ? 12.232 -14.532 13.710 1.00 76.06 101 ASN A O 1
ATOM 743 N N . ALA A 1 102 ? 11.901 -12.383 13.139 1.00 75.75 102 ALA A N 1
ATOM 744 C CA . ALA A 1 102 ? 10.900 -12.690 12.128 1.00 75.75 102 ALA A CA 1
ATOM 745 C C . ALA A 1 102 ? 11.546 -13.471 10.980 1.00 75.75 102 ALA A C 1
ATOM 747 O O . ALA A 1 102 ? 12.628 -13.132 10.499 1.00 75.75 102 ALA A O 1
ATOM 748 N N . GLU A 1 103 ? 10.871 -14.530 10.547 1.00 66.50 103 GLU A N 1
ATOM 749 C CA . GLU A 1 103 ? 11.293 -15.310 9.393 1.00 66.50 103 GLU A CA 1
ATOM 750 C C . GLU A 1 103 ? 10.586 -14.784 8.152 1.00 66.50 103 GLU A C 1
ATOM 752 O O . GLU A 1 103 ? 9.368 -14.593 8.138 1.00 66.50 103 GLU A O 1
ATOM 757 N N . PHE A 1 104 ? 11.364 -14.548 7.097 1.00 69.88 104 PHE A N 1
ATOM 758 C CA . PHE A 1 104 ? 10.818 -14.094 5.831 1.00 69.88 104 PHE A CA 1
ATOM 759 C C . PHE A 1 104 ? 10.526 -15.288 4.922 1.00 69.88 104 PHE A C 1
ATOM 761 O O . PHE A 1 104 ? 11.423 -16.090 4.644 1.00 69.88 104 PHE A O 1
ATOM 768 N N . PRO A 1 105 ? 9.295 -15.398 4.411 1.00 62.06 105 PRO A N 1
ATOM 769 C CA . PRO A 1 105 ? 8.862 -16.549 3.639 1.00 62.06 105 PRO A CA 1
ATOM 770 C C . PRO A 1 105 ? 9.677 -16.737 2.359 1.00 62.06 105 PRO A C 1
ATOM 772 O O . PRO A 1 105 ? 10.174 -15.781 1.749 1.00 62.06 105 PRO A O 1
ATOM 775 N N . ALA A 1 106 ? 9.832 -17.998 1.952 1.00 58.75 106 ALA A N 1
ATOM 776 C CA . ALA A 1 106 ? 10.477 -18.380 0.701 1.00 58.75 106 ALA A CA 1
ATOM 777 C C . ALA A 1 106 ? 9.573 -18.055 -0.511 1.00 58.75 106 ALA A C 1
ATOM 779 O O . ALA A 1 106 ? 8.369 -18.270 -0.456 1.00 58.75 106 ALA A O 1
ATOM 780 N N . GLY A 1 107 ? 10.146 -17.561 -1.617 1.00 66.00 107 GLY A N 1
ATOM 781 C CA . GLY A 1 107 ? 9.425 -17.215 -2.856 1.00 66.00 107 GLY A CA 1
ATOM 782 C C . GLY A 1 107 ? 9.421 -15.731 -3.257 1.00 66.00 107 GLY A C 1
ATOM 783 O O . GLY A 1 107 ? 10.081 -14.898 -2.629 1.00 66.00 107 GLY A O 1
ATOM 784 N N . GLN A 1 108 ? 8.723 -15.434 -4.360 1.00 57.78 108 GLN A N 1
ATOM 785 C CA . GLN A 1 108 ? 8.407 -14.081 -4.832 1.00 57.78 108 GLN A CA 1
ATOM 786 C C . GLN A 1 108 ? 7.274 -13.505 -3.975 1.00 57.78 108 GLN A C 1
ATOM 788 O O . GLN A 1 108 ? 6.217 -14.116 -3.864 1.00 57.78 108 GLN A O 1
ATOM 793 N N . LEU A 1 109 ? 7.487 -12.331 -3.384 1.00 64.12 109 LEU A N 1
ATOM 794 C CA . LEU A 1 109 ? 6.508 -11.675 -2.514 1.00 64.12 109 LEU A CA 1
ATOM 795 C C . LEU A 1 109 ? 6.108 -10.327 -3.111 1.00 64.12 109 LEU A C 1
ATOM 797 O O . LEU A 1 109 ? 6.739 -9.326 -2.808 1.00 64.12 109 LEU A O 1
ATOM 801 N N . SER A 1 110 ? 5.104 -10.281 -3.991 1.00 71.69 110 SER A N 1
ATOM 802 C CA . SER A 1 110 ? 4.439 -9.014 -4.342 1.00 71.69 110 SER A CA 1
ATOM 803 C C . SER A 1 110 ? 3.742 -8.405 -3.115 1.00 71.69 110 SER A C 1
ATOM 805 O O . SER A 1 110 ? 3.589 -9.082 -2.100 1.00 71.69 110 SER A O 1
ATOM 807 N N . ALA A 1 111 ? 3.304 -7.141 -3.197 1.00 70.19 111 ALA A N 1
ATOM 808 C CA . ALA A 1 111 ? 2.450 -6.556 -2.157 1.00 70.19 111 ALA A CA 1
ATOM 809 C C . ALA A 1 111 ? 1.201 -7.426 -1.928 1.00 70.19 111 ALA A C 1
ATOM 811 O O . ALA A 1 111 ? 0.896 -7.766 -0.791 1.00 70.19 111 ALA A O 1
ATOM 812 N N . ASP A 1 112 ? 0.583 -7.908 -3.010 1.00 75.38 112 ASP A N 1
ATOM 813 C CA . ASP A 1 112 ? -0.562 -8.823 -2.947 1.00 75.38 112 ASP A CA 1
ATOM 814 C C . ASP A 1 112 ? -0.206 -10.162 -2.295 1.00 75.38 112 ASP A C 1
ATOM 816 O O . ASP A 1 112 ? -0.975 -10.688 -1.499 1.00 75.38 112 ASP A O 1
ATOM 820 N N . ALA A 1 113 ? 0.975 -10.720 -2.580 1.00 78.44 113 ALA A N 1
ATOM 821 C CA . ALA A 1 113 ? 1.423 -11.956 -1.945 1.00 78.44 113 ALA A CA 1
ATOM 822 C C . ALA A 1 113 ? 1.736 -11.752 -0.455 1.00 78.44 113 ALA A C 1
ATOM 824 O O . ALA A 1 113 ? 1.466 -12.644 0.347 1.00 78.44 113 ALA A O 1
ATOM 825 N N . ALA A 1 114 ? 2.275 -10.587 -0.078 1.00 76.31 114 ALA A N 1
ATOM 826 C CA . ALA A 1 114 ? 2.495 -10.211 1.314 1.00 76.31 114 ALA A CA 1
ATOM 827 C C . ALA A 1 114 ? 1.162 -10.021 2.051 1.00 76.31 114 ALA A C 1
ATOM 829 O O . ALA A 1 114 ? 1.027 -10.522 3.163 1.00 76.31 114 ALA A O 1
ATOM 830 N N . GLN A 1 115 ? 0.165 -9.390 1.423 1.00 80.81 115 GLN A N 1
ATOM 831 C CA . GLN A 1 115 ? -1.190 -9.278 1.968 1.00 80.81 115 GLN A CA 1
ATOM 832 C C . GLN A 1 115 ? -1.847 -10.656 2.096 1.00 80.81 115 GLN A C 1
ATOM 834 O O . GLN A 1 115 ? -2.257 -11.025 3.185 1.00 80.81 115 GLN A O 1
ATOM 839 N N . ALA A 1 116 ? -1.839 -11.480 1.046 1.00 84.81 116 ALA A N 1
ATOM 840 C CA . ALA A 1 116 ? -2.396 -12.834 1.089 1.00 84.81 116 ALA A CA 1
ATOM 841 C C . ALA A 1 116 ? -1.687 -13.743 2.109 1.00 84.81 116 ALA A C 1
ATOM 843 O O . ALA A 1 116 ? -2.244 -14.729 2.596 1.00 84.81 116 ALA A O 1
ATOM 844 N N . GLN A 1 117 ? -0.421 -13.465 2.416 1.00 84.69 117 GLN A N 1
ATOM 845 C CA . GLN A 1 117 ? 0.302 -14.156 3.471 1.00 84.69 117 GLN A CA 1
ATOM 846 C C . GLN A 1 117 ? -0.011 -13.610 4.861 1.00 84.69 117 GLN A C 1
ATOM 848 O O . GLN A 1 117 ? -0.136 -14.406 5.789 1.00 84.69 117 GLN A O 1
ATOM 853 N N . LEU A 1 118 ? -0.159 -12.292 5.003 1.00 87.12 118 LEU A N 1
ATOM 854 C CA . LEU A 1 118 ? -0.655 -11.679 6.227 1.00 87.12 118 LEU A CA 1
ATOM 855 C C . LEU A 1 118 ? -2.041 -12.228 6.559 1.00 87.12 118 LEU A C 1
ATOM 857 O O . LEU A 1 118 ? -2.252 -12.654 7.684 1.00 87.12 118 LEU A O 1
ATOM 861 N N . ASP A 1 119 ? -2.938 -12.294 5.577 1.00 88.38 119 ASP A N 1
ATOM 862 C CA . ASP A 1 119 ? -4.301 -12.793 5.743 1.00 88.38 119 ASP A CA 1
ATOM 863 C C . ASP A 1 119 ? -4.306 -14.238 6.244 1.00 88.38 119 ASP A C 1
ATOM 865 O O . ASP A 1 119 ? -4.956 -14.522 7.245 1.00 88.38 119 ASP A O 1
ATOM 869 N N . ARG A 1 120 ? -3.508 -15.122 5.625 1.00 90.06 120 ARG A N 1
ATOM 870 C CA . ARG A 1 120 ? -3.341 -16.513 6.085 1.00 90.06 120 ARG A CA 1
ATOM 871 C C . ARG A 1 120 ? -2.723 -16.602 7.479 1.00 90.06 120 ARG A C 1
ATOM 873 O O . ARG A 1 120 ? -3.197 -17.360 8.313 1.00 90.06 120 ARG A O 1
ATOM 880 N N . GLY A 1 121 ? -1.684 -15.812 7.749 1.00 89.69 121 GLY A N 1
ATOM 881 C CA . GLY A 1 121 ? -1.060 -15.769 9.070 1.00 89.69 121 GLY A CA 1
ATOM 882 C C . GLY A 1 121 ? -2.021 -15.266 10.149 1.00 89.69 121 GLY A C 1
ATOM 883 O O . GLY A 1 121 ? -1.995 -15.769 11.267 1.00 89.69 121 GLY A O 1
ATOM 884 N N . LEU A 1 122 ? -2.887 -14.305 9.814 1.00 91.56 122 LEU A N 1
ATOM 885 C CA . LEU A 1 122 ? -3.942 -13.804 10.690 1.00 91.56 122 LEU A CA 1
ATOM 886 C C . LEU A 1 122 ? -5.081 -14.814 10.846 1.00 91.56 122 LEU A C 1
ATOM 888 O O . LEU A 1 122 ? -5.624 -14.899 11.938 1.00 91.56 122 LEU A O 1
ATOM 892 N N . ASP A 1 123 ? -5.429 -15.587 9.815 1.00 93.81 123 ASP A N 1
ATOM 893 C CA . ASP A 1 123 ? -6.376 -16.705 9.935 1.00 93.81 123 ASP A CA 1
ATOM 894 C C . ASP A 1 123 ? -5.900 -17.738 10.955 1.00 93.81 123 ASP A C 1
ATOM 896 O O . ASP A 1 123 ? -6.643 -18.094 11.870 1.00 93.81 123 ASP A O 1
ATOM 900 N N . ASP A 1 124 ? -4.642 -18.163 10.837 1.00 93.88 124 ASP A N 1
ATOM 901 C CA . ASP A 1 124 ? -4.046 -19.133 11.754 1.00 93.88 124 ASP A CA 1
ATOM 902 C C . ASP A 1 124 ? -3.900 -18.550 13.168 1.00 93.88 124 ASP A C 1
ATOM 904 O O . ASP A 1 124 ? -4.188 -19.221 14.159 1.00 93.88 124 ASP A O 1
ATOM 908 N N . LEU A 1 125 ? -3.463 -17.288 13.276 1.00 93.88 125 LEU A N 1
ATOM 909 C CA . LEU A 1 125 ? -3.241 -16.620 14.559 1.00 93.88 125 LEU A CA 1
ATOM 910 C C . LEU A 1 125 ? -4.553 -16.336 15.298 1.00 93.88 125 LEU A C 1
ATOM 912 O O . LEU A 1 125 ? -4.605 -16.481 16.514 1.00 93.88 125 LEU A O 1
ATOM 916 N N . LEU A 1 126 ? -5.594 -15.914 14.581 1.00 95.62 126 LEU A N 1
ATOM 917 C CA . LEU A 1 126 ? -6.873 -15.490 15.153 1.00 95.62 126 LEU A CA 1
ATOM 918 C C . LEU A 1 126 ? -7.919 -16.611 15.154 1.00 95.62 126 LEU A C 1
ATOM 920 O O . LEU A 1 126 ? -9.098 -16.354 15.413 1.00 95.62 126 LEU A O 1
ATOM 924 N N . HIS A 1 127 ? -7.512 -17.856 14.897 1.00 95.88 127 HIS A N 1
ATOM 925 C CA . HIS A 1 127 ? -8.407 -19.001 14.966 1.00 95.88 127 HIS A CA 1
ATOM 926 C C . HIS A 1 127 ? -9.062 -19.100 16.356 1.00 95.88 127 HIS A C 1
ATOM 928 O O . HIS A 1 127 ? -8.383 -19.142 17.380 1.00 95.88 127 HIS A O 1
ATOM 934 N N . GLY A 1 128 ? -10.398 -19.126 16.392 1.00 95.69 128 GLY A N 1
ATOM 935 C CA . GLY A 1 128 ? -11.184 -19.162 17.632 1.00 95.69 128 GLY A CA 1
ATOM 936 C C . GLY A 1 128 ? -11.495 -17.796 18.261 1.00 95.69 128 GLY A C 1
ATOM 937 O O . GLY A 1 128 ? -12.211 -17.753 19.261 1.00 95.69 128 GLY A O 1
ATOM 938 N N . HIS A 1 129 ? -11.016 -16.687 17.688 1.00 96.00 129 HIS A N 1
ATOM 939 C CA . HIS A 1 129 ? -11.431 -15.336 18.080 1.00 96.00 129 HIS A CA 1
ATOM 940 C C . HIS A 1 129 ? -12.712 -14.893 17.351 1.00 96.00 129 HIS A C 1
ATOM 942 O O . HIS A 1 129 ? -13.191 -15.548 16.425 1.00 96.00 129 HIS A O 1
ATOM 948 N N . ASP A 1 130 ? -13.284 -13.762 17.774 1.00 95.25 130 ASP A N 1
ATOM 949 C CA . ASP A 1 130 ? -14.456 -13.170 17.126 1.00 95.25 130 ASP A CA 1
ATOM 950 C C . ASP A 1 130 ? -14.181 -12.868 15.640 1.00 95.25 130 ASP A C 1
ATOM 952 O O . ASP A 1 130 ? -13.244 -12.145 15.290 1.00 95.25 130 ASP A O 1
ATOM 956 N N . ALA A 1 131 ? -15.028 -13.404 14.755 1.00 94.88 131 ALA A N 1
ATOM 957 C CA . ALA A 1 131 ? -14.839 -13.303 13.308 1.00 94.88 131 ALA A CA 1
ATOM 958 C C . ALA A 1 131 ? -14.830 -11.850 12.807 1.00 94.88 131 ALA A C 1
ATOM 960 O O . ALA A 1 131 ? -14.100 -11.522 11.873 1.00 94.88 131 ALA A O 1
ATOM 961 N N . ARG A 1 132 ? -15.591 -10.955 13.452 1.00 94.69 132 ARG A N 1
ATOM 962 C CA . ARG A 1 132 ? -15.661 -9.541 13.060 1.00 94.69 132 ARG A CA 1
ATOM 963 C C . ARG A 1 132 ? -14.377 -8.809 13.434 1.00 94.69 132 ARG A C 1
ATOM 965 O O . ARG A 1 132 ? -13.961 -7.914 12.704 1.00 94.69 132 ARG A O 1
ATOM 972 N N . GLN A 1 133 ? -13.743 -9.167 14.552 1.00 95.12 133 GLN A N 1
ATOM 973 C CA . GLN A 1 133 ? -12.418 -8.646 14.909 1.00 95.12 133 GLN A CA 1
ATOM 974 C C . GLN A 1 133 ? -11.349 -9.110 13.934 1.00 95.12 133 GLN A C 1
ATOM 976 O O . GLN A 1 133 ? -10.541 -8.296 13.491 1.00 95.12 133 GLN A O 1
ATOM 981 N N . ALA A 1 134 ? -11.367 -10.395 13.576 1.00 95.50 134 ALA A N 1
ATOM 982 C CA . ALA A 1 134 ? -10.427 -10.946 12.612 1.00 95.50 134 ALA A CA 1
ATOM 983 C C . ALA A 1 134 ? -10.556 -10.257 11.246 1.00 95.50 134 ALA A C 1
ATOM 985 O O . ALA A 1 134 ? -9.555 -9.809 10.688 1.00 95.50 134 ALA A O 1
ATOM 986 N N . GLU A 1 135 ? -11.780 -10.091 10.741 1.00 95.00 135 GLU A N 1
ATOM 987 C CA . GLU A 1 135 ? -12.046 -9.378 9.488 1.00 95.00 135 GLU A CA 1
ATOM 988 C C . GLU A 1 135 ? -11.603 -7.906 9.553 1.00 95.00 135 GLU A C 1
ATOM 990 O O . GLU A 1 135 ? -10.931 -7.415 8.643 1.00 95.00 135 GLU A O 1
ATOM 995 N N . PHE A 1 136 ? -11.897 -7.214 10.661 1.00 95.56 136 PHE A N 1
ATOM 996 C CA . PHE A 1 136 ? -11.479 -5.825 10.869 1.00 95.56 136 PHE A CA 1
ATOM 997 C C . PHE A 1 136 ? -9.952 -5.670 10.865 1.00 95.56 136 PHE A C 1
ATOM 999 O O . PHE A 1 136 ? -9.423 -4.761 10.220 1.00 95.56 136 PHE A O 1
ATOM 1006 N N . LEU A 1 137 ? -9.241 -6.561 11.563 1.00 95.62 137 LEU A N 1
ATOM 1007 C CA . LEU A 1 137 ? -7.781 -6.574 11.602 1.00 95.62 137 LEU A CA 1
ATOM 1008 C C . LEU A 1 137 ? -7.195 -6.846 10.213 1.00 95.62 137 LEU A C 1
ATOM 1010 O O . LEU A 1 137 ? -6.353 -6.073 9.766 1.00 95.62 137 LEU A O 1
ATOM 1014 N N . LYS A 1 138 ? -7.669 -7.863 9.486 1.00 93.62 138 LYS A N 1
ATOM 1015 C CA . LYS A 1 138 ? -7.172 -8.172 8.131 1.00 93.62 138 LYS A CA 1
ATOM 1016 C C . LYS A 1 138 ? -7.302 -6.994 7.169 1.00 93.62 138 LYS A C 1
ATOM 1018 O O . LYS A 1 138 ? -6.352 -6.663 6.465 1.00 93.62 138 LYS A O 1
ATOM 1023 N N . ALA A 1 139 ? -8.450 -6.318 7.192 1.00 93.31 139 ALA A N 1
ATOM 1024 C CA . ALA A 1 139 ? -8.722 -5.208 6.286 1.00 93.31 139 ALA A CA 1
ATOM 1025 C C . ALA A 1 139 ? -7.893 -3.946 6.588 1.00 93.31 139 ALA A C 1
ATOM 1027 O O . ALA A 1 139 ? -7.646 -3.147 5.685 1.00 93.31 139 ALA A O 1
ATOM 1028 N N . ARG A 1 140 ? -7.496 -3.719 7.850 1.00 95.50 140 ARG A N 1
ATOM 1029 C CA . ARG A 1 140 ? -6.940 -2.422 8.280 1.00 95.50 140 ARG A CA 1
ATOM 1030 C C . ARG A 1 140 ? -5.531 -2.461 8.862 1.00 95.50 140 ARG A C 1
ATOM 1032 O O . ARG A 1 140 ? -4.902 -1.406 8.943 1.00 95.50 140 ARG A O 1
ATOM 1039 N N . LEU A 1 141 ? -5.018 -3.627 9.250 1.00 93.62 141 LEU A N 1
ATOM 1040 C CA . LEU A 1 141 ? -3.726 -3.743 9.930 1.00 93.62 141 LEU A CA 1
ATOM 1041 C C . LEU A 1 141 ? -2.564 -3.274 9.060 1.00 93.62 141 LEU A C 1
ATOM 1043 O O . LEU A 1 141 ? -1.786 -2.439 9.511 1.00 93.62 141 LEU A O 1
ATOM 1047 N N . MET A 1 142 ? -2.471 -3.733 7.809 1.00 90.94 142 MET A N 1
ATOM 1048 C CA . MET A 1 142 ? -1.356 -3.349 6.939 1.00 90.94 142 MET A CA 1
ATOM 1049 C C . MET A 1 142 ? -1.321 -1.834 6.645 1.00 90.94 142 MET A C 1
ATOM 1051 O O . MET A 1 142 ? -0.267 -1.231 6.872 1.00 90.94 142 MET A O 1
ATOM 1055 N N . PRO A 1 143 ? -2.427 -1.176 6.230 1.00 89.12 143 PRO A N 1
ATOM 1056 C CA . PRO A 1 143 ? -2.441 0.279 6.069 1.00 89.12 143 PRO A CA 1
ATOM 1057 C C . PRO A 1 143 ? -2.082 1.035 7.356 1.00 89.12 143 PRO A C 1
ATOM 1059 O O . PRO A 1 143 ? -1.286 1.974 7.313 1.00 89.12 143 PRO A O 1
ATOM 1062 N N . ALA A 1 144 ? -2.615 0.611 8.509 1.00 93.00 144 ALA A N 1
ATOM 1063 C CA . ALA A 1 144 ? -2.324 1.245 9.794 1.00 93.00 144 ALA A CA 1
ATOM 1064 C C . ALA A 1 144 ? -0.842 1.107 10.182 1.00 93.00 144 ALA A C 1
ATOM 1066 O O . ALA A 1 144 ? -0.223 2.082 10.607 1.00 93.00 144 ALA A O 1
ATOM 1067 N N . THR A 1 145 ? -0.243 -0.074 9.984 1.00 92.62 145 THR A N 1
ATOM 1068 C CA . THR A 1 145 ? 1.188 -0.303 10.229 1.00 92.62 145 THR A CA 1
ATOM 1069 C C . THR A 1 145 ? 2.067 0.538 9.307 1.00 92.62 145 THR A C 1
ATOM 1071 O O . THR A 1 145 ? 3.069 1.070 9.772 1.00 92.62 145 THR A O 1
ATOM 1074 N N . ALA A 1 146 ? 1.705 0.720 8.034 1.00 89.38 146 ALA A N 1
ATOM 1075 C CA . ALA A 1 146 ? 2.472 1.565 7.114 1.00 89.38 146 ALA A CA 1
ATOM 1076 C C . ALA A 1 146 ? 2.494 3.044 7.545 1.00 89.38 146 ALA A C 1
ATOM 1078 O O . ALA A 1 146 ? 3.546 3.690 7.507 1.00 89.38 146 ALA A O 1
ATOM 1079 N N . ILE A 1 147 ? 1.348 3.570 7.998 1.00 89.94 147 ILE A N 1
ATOM 1080 C CA . ILE A 1 147 ? 1.241 4.934 8.540 1.00 89.94 147 ILE A CA 1
ATOM 1081 C C . ILE A 1 147 ? 2.084 5.057 9.814 1.00 89.94 147 ILE A C 1
ATOM 1083 O O . ILE A 1 147 ? 2.950 5.926 9.893 1.00 89.94 147 ILE A O 1
ATOM 1087 N N . ALA A 1 148 ? 1.892 4.146 10.770 1.00 94.06 148 ALA A N 1
ATOM 1088 C CA . ALA A 1 148 ? 2.628 4.158 12.031 1.00 94.06 148 ALA A CA 1
ATOM 1089 C C . ALA A 1 148 ? 4.142 3.987 11.831 1.00 94.06 148 ALA A C 1
ATOM 1091 O O . ALA A 1 148 ? 4.930 4.583 12.558 1.00 94.06 148 ALA A O 1
ATOM 1092 N N . LEU A 1 149 ? 4.565 3.214 10.826 1.00 93.56 149 LEU A N 1
ATOM 1093 C CA . LEU A 1 149 ? 5.972 3.045 10.478 1.00 93.56 149 LEU A CA 1
ATOM 1094 C C . LEU A 1 149 ? 6.577 4.333 9.942 1.00 93.56 149 LEU A C 1
ATOM 1096 O O . LEU A 1 149 ? 7.671 4.699 10.355 1.00 93.56 149 LEU A O 1
ATOM 1100 N N . ARG A 1 150 ? 5.876 5.026 9.040 1.00 90.69 150 ARG A N 1
ATOM 1101 C CA . ARG A 1 150 ? 6.321 6.332 8.549 1.00 90.69 150 ARG A CA 1
ATOM 1102 C C . ARG A 1 150 ? 6.539 7.292 9.718 1.00 90.69 150 ARG A C 1
ATOM 1104 O O . ARG A 1 150 ? 7.571 7.954 9.773 1.00 90.69 150 ARG A O 1
ATOM 1111 N N . ASP A 1 151 ? 5.592 7.336 10.648 1.00 92.25 151 ASP A N 1
ATOM 1112 C CA . ASP A 1 151 ? 5.655 8.237 11.795 1.00 92.25 151 ASP A CA 1
ATOM 1113 C C . ASP A 1 151 ? 6.777 7.821 12.774 1.00 92.25 151 ASP A C 1
ATOM 1115 O O . ASP A 1 151 ? 7.529 8.673 13.247 1.00 92.25 151 ASP A O 1
ATOM 1119 N N . ALA A 1 152 ? 6.973 6.516 13.007 1.00 93.94 152 ALA A N 1
ATOM 1120 C CA . ALA A 1 152 ? 8.070 5.985 13.822 1.00 93.94 152 ALA A CA 1
ATOM 1121 C C . ALA A 1 152 ? 9.450 6.276 13.213 1.00 93.94 152 ALA A C 1
ATOM 1123 O O . ALA A 1 152 ? 10.372 6.666 13.925 1.00 93.94 152 ALA A O 1
ATOM 1124 N N . LEU A 1 153 ? 9.592 6.127 11.895 1.00 92.25 153 LEU A N 1
ATOM 1125 C CA . LEU A 1 153 ? 10.820 6.466 11.183 1.00 92.25 153 LEU A CA 1
ATOM 1126 C C . LEU A 1 153 ? 11.096 7.975 11.215 1.00 92.25 153 LEU A C 1
ATOM 1128 O O . LEU A 1 153 ? 12.235 8.381 11.404 1.00 92.25 153 LEU A O 1
A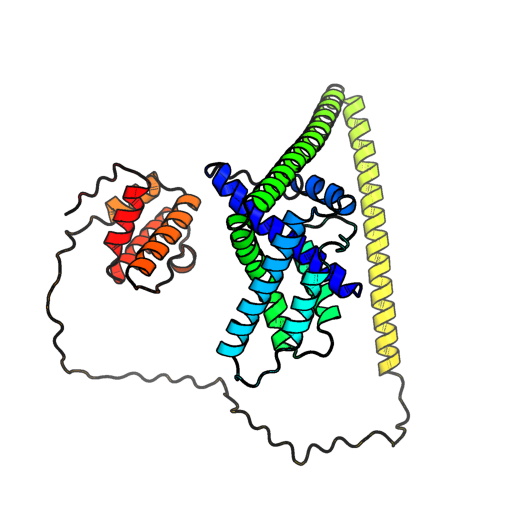TOM 1132 N N . ALA A 1 154 ? 10.068 8.816 11.079 1.00 91.00 154 ALA A N 1
ATOM 1133 C CA . ALA A 1 154 ? 10.226 10.266 11.192 1.00 91.00 154 ALA A CA 1
ATOM 1134 C C . ALA A 1 154 ? 10.686 10.702 12.598 1.00 91.00 154 ALA A C 1
ATOM 1136 O O . ALA A 1 154 ? 11.383 11.707 12.731 1.00 91.00 154 ALA A O 1
ATOM 1137 N N . ALA A 1 155 ? 10.313 9.946 13.635 1.00 94.31 155 ALA A N 1
ATOM 1138 C CA . ALA A 1 155 ? 10.710 10.197 15.019 1.00 94.31 155 ALA A CA 1
ATOM 1139 C C . ALA A 1 155 ? 12.109 9.656 15.383 1.00 94.31 155 ALA A C 1
ATOM 1141 O O . ALA A 1 155 ? 12.685 10.103 16.375 1.00 94.31 155 ALA A O 1
ATOM 1142 N N . ASP A 1 156 ? 12.666 8.723 14.603 1.00 96.38 156 ASP A N 1
ATOM 1143 C CA . ASP A 1 156 ? 13.979 8.108 14.837 1.00 96.38 156 ASP A CA 1
ATOM 1144 C C . ASP A 1 156 ? 14.899 8.305 13.611 1.00 96.38 156 ASP A C 1
ATOM 1146 O O . ASP A 1 156 ? 14.884 7.495 12.675 1.00 96.38 156 ASP A O 1
ATOM 1150 N N . PRO A 1 157 ? 15.740 9.363 13.602 1.00 93.31 157 PRO A N 1
ATOM 1151 C CA . PRO A 1 157 ? 16.652 9.649 12.493 1.00 93.31 157 PRO A CA 1
ATOM 1152 C C . PRO A 1 157 ? 17.636 8.516 12.187 1.00 93.31 157 PRO A C 1
ATOM 1154 O O . PRO A 1 157 ? 18.040 8.353 11.033 1.00 93.31 157 PRO A O 1
ATOM 1157 N N . GLU A 1 158 ? 18.033 7.730 13.195 1.00 94.38 158 GLU A N 1
ATOM 1158 C CA . GLU A 1 158 ? 18.920 6.588 12.984 1.00 94.38 158 GLU A CA 1
ATOM 1159 C C . GLU A 1 158 ? 18.173 5.489 12.228 1.00 94.38 158 GLU A C 1
ATOM 1161 O O . GLU A 1 158 ? 18.657 5.028 11.192 1.00 94.38 158 GLU A O 1
ATOM 1166 N N . ALA A 1 159 ? 16.972 5.116 12.681 1.00 92.25 159 ALA A N 1
ATOM 1167 C CA . ALA A 1 159 ? 16.143 4.132 11.987 1.00 92.25 159 ALA A CA 1
ATOM 1168 C C . ALA A 1 159 ? 15.799 4.583 10.558 1.00 92.25 159 ALA A C 1
ATOM 1170 O O . ALA A 1 159 ? 15.863 3.774 9.630 1.00 92.25 159 ALA A O 1
ATOM 1171 N N . TRP A 1 160 ? 15.517 5.873 10.354 1.00 90.75 160 TRP A N 1
ATOM 1172 C CA . TRP A 1 160 ? 15.298 6.454 9.029 1.00 90.75 160 TRP A CA 1
ATOM 1173 C C . TRP A 1 160 ? 16.513 6.320 8.117 1.00 90.75 160 TRP A C 1
ATOM 1175 O O . TRP A 1 160 ? 16.392 5.846 6.987 1.00 90.75 160 TRP A O 1
ATOM 1185 N N . MET A 1 161 ? 17.702 6.685 8.603 1.00 90.88 161 MET A N 1
ATOM 1186 C CA . MET A 1 161 ? 18.941 6.556 7.839 1.00 90.88 161 MET A CA 1
ATOM 1187 C C . MET A 1 161 ? 19.232 5.091 7.491 1.00 90.88 161 MET A C 1
ATOM 1189 O O . MET A 1 161 ? 19.638 4.804 6.366 1.00 90.88 161 MET A O 1
ATOM 1193 N N . ARG A 1 162 ? 18.993 4.156 8.421 1.00 88.75 162 ARG A N 1
ATOM 1194 C CA . ARG A 1 162 ? 19.140 2.712 8.173 1.00 88.75 162 ARG A CA 1
ATOM 1195 C C . ARG A 1 162 ? 18.155 2.216 7.125 1.00 88.75 162 ARG A C 1
ATOM 1197 O O . ARG A 1 162 ? 18.564 1.514 6.203 1.00 88.75 162 ARG A O 1
ATOM 1204 N N . PHE A 1 163 ? 16.893 2.623 7.225 1.00 87.12 163 PHE A N 1
ATOM 1205 C CA . PHE A 1 163 ? 15.860 2.302 6.246 1.00 87.12 163 PHE A CA 1
ATOM 1206 C C . PHE A 1 163 ? 16.224 2.825 4.850 1.00 87.12 163 PHE A C 1
ATOM 1208 O O . PHE A 1 163 ? 16.165 2.079 3.875 1.00 87.12 163 PHE A O 1
ATOM 1215 N N . HIS A 1 164 ? 16.685 4.072 4.745 1.00 84.88 164 HIS A N 1
ATOM 1216 C CA . HIS A 1 164 ? 17.124 4.649 3.475 1.00 84.88 164 HIS A CA 1
ATOM 1217 C C . HIS A 1 164 ? 18.382 4.001 2.911 1.00 84.88 164 HIS A C 1
ATOM 1219 O O . HIS A 1 164 ? 18.420 3.696 1.722 1.00 84.88 164 HIS A O 1
ATOM 1225 N N . GLY A 1 165 ? 19.407 3.789 3.738 1.00 86.88 165 GLY A N 1
ATOM 1226 C CA . GLY A 1 165 ? 20.629 3.107 3.318 1.00 86.88 165 GLY A CA 1
ATOM 1227 C C . GLY A 1 165 ? 20.309 1.722 2.769 1.00 86.88 165 GLY A C 1
ATOM 1228 O O . GLY A 1 165 ? 20.791 1.348 1.702 1.00 86.88 165 GLY A O 1
ATOM 1229 N N . T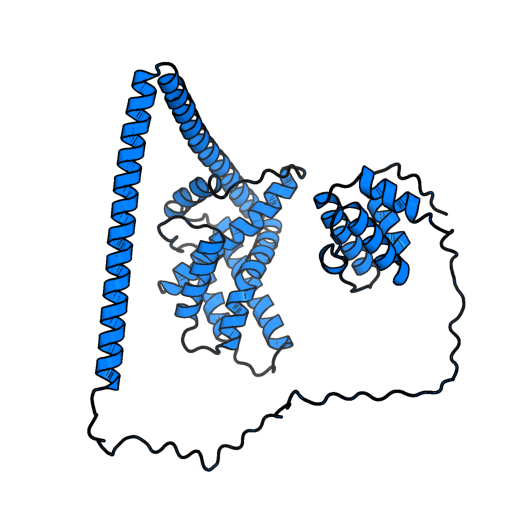RP A 1 166 ? 19.399 1.017 3.437 1.00 84.38 166 TRP A N 1
ATOM 1230 C CA . TRP A 1 166 ? 18.881 -0.254 2.964 1.00 84.38 166 TRP A CA 1
ATOM 1231 C C . TRP A 1 166 ? 18.137 -0.137 1.618 1.00 84.38 166 TRP A C 1
ATOM 1233 O O . TRP A 1 166 ? 18.442 -0.902 0.704 1.00 84.38 166 TRP A O 1
ATOM 1243 N N . LEU A 1 167 ? 17.226 0.831 1.448 1.00 81.19 167 LEU A N 1
ATOM 1244 C CA . LEU A 1 167 ? 16.543 1.065 0.165 1.00 81.19 167 LEU A CA 1
ATOM 1245 C C . LEU A 1 167 ? 17.529 1.365 -0.974 1.00 81.19 167 LEU A C 1
ATOM 1247 O O . LEU A 1 167 ? 17.351 0.877 -2.086 1.00 81.19 167 LEU A O 1
ATOM 1251 N N . ILE A 1 168 ? 18.574 2.153 -0.713 1.00 80.81 168 ILE A N 1
ATOM 1252 C CA . ILE A 1 168 ? 19.594 2.511 -1.708 1.00 80.81 168 ILE A CA 1
ATOM 1253 C C . ILE A 1 168 ? 20.430 1.295 -2.104 1.00 80.81 168 ILE A C 1
ATOM 1255 O O . ILE A 1 168 ? 20.647 1.060 -3.295 1.00 80.81 168 ILE A O 1
ATOM 1259 N N . GLU A 1 169 ? 20.920 0.536 -1.119 1.00 80.00 169 GLU A N 1
ATOM 1260 C CA . GLU A 1 169 ? 21.658 -0.704 -1.370 1.00 80.00 169 GLU A CA 1
ATOM 1261 C C . GLU A 1 169 ? 20.841 -1.650 -2.236 1.00 80.00 169 GLU A C 1
ATOM 1263 O O . GLU A 1 169 ? 21.387 -2.286 -3.143 1.00 80.00 169 GLU A O 1
ATOM 1268 N N . ASP A 1 170 ? 19.533 -1.689 -2.001 1.00 72.88 170 ASP A N 1
ATOM 1269 C CA . ASP A 1 170 ? 18.685 -2.537 -2.793 1.00 72.88 170 ASP A CA 1
ATOM 1270 C C . ASP A 1 170 ? 18.422 -2.026 -4.206 1.00 72.88 170 ASP A C 1
ATOM 1272 O O . ASP A 1 170 ? 18.601 -2.773 -5.166 1.00 72.88 170 ASP A O 1
ATOM 1276 N N . LEU A 1 171 ? 18.071 -0.749 -4.366 1.00 76.00 171 LEU A N 1
ATOM 1277 C CA . LEU A 1 171 ? 17.904 -0.156 -5.693 1.00 76.00 171 LEU A CA 1
ATOM 1278 C C . LEU A 1 171 ? 19.155 -0.382 -6.552 1.00 76.00 171 LEU A C 1
ATOM 1280 O O . LEU A 1 171 ? 19.054 -0.689 -7.740 1.00 76.00 171 LEU A O 1
ATOM 1284 N N . ARG A 1 172 ? 20.341 -0.322 -5.936 1.00 79.94 172 ARG A N 1
ATOM 1285 C CA . ARG A 1 172 ? 21.610 -0.637 -6.594 1.00 79.94 172 ARG A CA 1
ATOM 1286 C C . ARG A 1 172 ? 21.731 -2.117 -6.974 1.00 79.94 172 ARG A C 1
ATOM 1288 O O . ARG A 1 172 ? 22.219 -2.416 -8.064 1.00 79.94 172 ARG A O 1
ATOM 1295 N N . ALA A 1 173 ? 21.301 -3.039 -6.113 1.00 76.62 173 ALA A N 1
ATOM 1296 C CA . ALA A 1 173 ? 21.282 -4.471 -6.414 1.00 76.62 173 ALA A CA 1
ATOM 1297 C C . ALA A 1 173 ? 20.301 -4.802 -7.554 1.00 76.62 173 ALA A C 1
ATOM 1299 O O . ALA A 1 173 ? 20.671 -5.505 -8.497 1.00 76.62 173 ALA A O 1
ATOM 1300 N N . GLY A 1 174 ? 19.092 -4.234 -7.520 1.00 76.44 174 GLY A N 1
ATOM 1301 C CA . GLY A 1 174 ? 18.094 -4.360 -8.582 1.00 76.44 174 GLY A CA 1
ATOM 1302 C C . GLY A 1 174 ? 18.577 -3.779 -9.913 1.00 76.44 174 GLY A C 1
ATOM 1303 O O . GLY A 1 174 ? 18.425 -4.415 -10.956 1.00 76.44 174 GLY A O 1
ATOM 1304 N N . GLN A 1 175 ? 19.245 -2.620 -9.890 1.00 79.50 175 GLN A N 1
ATOM 1305 C CA . GLN A 1 175 ? 19.863 -2.031 -11.081 1.00 79.50 175 GLN A CA 1
ATOM 1306 C C . GLN A 1 175 ? 20.967 -2.931 -11.656 1.00 79.50 175 GLN A C 1
ATOM 1308 O O . GLN A 1 175 ? 21.045 -3.093 -12.874 1.00 79.50 175 GLN A O 1
ATOM 1313 N N . ALA A 1 176 ? 21.807 -3.536 -10.812 1.00 78.88 176 ALA A N 1
ATOM 1314 C CA . ALA A 1 176 ? 22.846 -4.462 -11.263 1.00 78.88 176 ALA A CA 1
ATOM 1315 C C . ALA A 1 176 ? 22.248 -5.723 -11.912 1.00 78.88 176 ALA A C 1
ATOM 1317 O O . ALA A 1 176 ? 22.720 -6.156 -12.963 1.00 78.88 176 ALA A O 1
ATOM 1318 N N . GLU A 1 177 ? 21.176 -6.278 -11.337 1.00 76.50 177 GLU A N 1
ATOM 1319 C CA . GLU A 1 177 ? 20.462 -7.421 -11.917 1.00 76.50 177 GLU A CA 1
ATOM 1320 C C . GLU A 1 177 ? 19.819 -7.062 -13.264 1.00 76.50 177 GLU A C 1
ATOM 1322 O O . GLU A 1 177 ? 19.971 -7.798 -14.242 1.00 76.50 177 GLU A O 1
ATOM 1327 N N . MET A 1 178 ? 19.132 -5.918 -13.341 1.00 75.75 178 MET A N 1
ATOM 1328 C CA . MET A 1 178 ? 18.504 -5.440 -14.573 1.00 75.75 178 MET A CA 1
ATOM 1329 C C . MET A 1 178 ? 19.542 -5.151 -15.659 1.00 75.75 178 MET A C 1
ATOM 1331 O O . MET A 1 178 ? 19.356 -5.564 -16.799 1.00 75.75 178 MET A O 1
ATOM 1335 N N . SER A 1 179 ? 20.663 -4.520 -15.304 1.00 80.44 179 SER A N 1
ATOM 1336 C CA . SER A 1 179 ? 21.793 -4.308 -16.212 1.00 80.44 179 SER A CA 1
ATOM 1337 C C . SER A 1 179 ? 22.337 -5.638 -16.747 1.00 80.44 179 SER A C 1
ATOM 1339 O O . SER A 1 179 ? 22.541 -5.785 -17.950 1.00 80.44 179 SER A O 1
ATOM 1341 N N . GLY A 1 180 ? 22.461 -6.659 -15.891 1.00 80.75 180 GLY A N 1
ATOM 1342 C CA . GLY A 1 180 ? 22.838 -8.010 -16.316 1.00 80.75 180 GLY A CA 1
ATOM 1343 C C . GLY A 1 180 ? 21.837 -8.643 -17.291 1.00 80.75 180 GLY A C 1
ATOM 1344 O O . GLY A 1 180 ? 22.241 -9.262 -18.276 1.00 80.75 180 GLY A O 1
ATOM 1345 N N . LYS A 1 181 ? 20.528 -8.458 -17.068 1.00 78.81 181 LYS A N 1
ATOM 1346 C CA . LYS A 1 181 ? 19.475 -8.918 -17.995 1.00 78.81 181 LYS A CA 1
ATOM 1347 C C . LYS A 1 181 ? 19.523 -8.174 -19.331 1.00 78.81 181 LYS A C 1
ATOM 1349 O O . LYS A 1 181 ? 19.402 -8.810 -20.372 1.00 78.81 181 LYS A O 1
ATOM 1354 N N . LEU A 1 182 ? 19.742 -6.859 -19.314 1.00 77.75 182 LEU A N 1
ATOM 1355 C CA . LEU A 1 182 ? 19.872 -6.044 -20.525 1.00 77.75 182 LEU A CA 1
ATOM 1356 C C . LEU A 1 182 ? 21.138 -6.385 -21.318 1.00 77.75 182 LEU A C 1
ATOM 1358 O O . LEU A 1 182 ? 21.073 -6.459 -22.541 1.00 77.75 182 LEU A O 1
ATOM 1362 N N . SER A 1 183 ? 22.257 -6.670 -20.645 1.00 84.56 183 SER A N 1
ATOM 1363 C CA . SER A 1 183 ? 23.473 -7.165 -21.303 1.00 84.56 183 SER A CA 1
ATOM 1364 C C . SER A 1 183 ? 23.203 -8.476 -22.041 1.00 84.56 183 SER A C 1
ATOM 1366 O O . SER A 1 183 ? 23.550 -8.607 -23.210 1.00 84.56 183 SER A O 1
ATOM 1368 N N . ARG A 1 184 ? 22.493 -9.417 -21.402 1.00 81.94 184 ARG A N 1
ATOM 1369 C CA . ARG A 1 184 ? 22.071 -10.661 -22.064 1.00 81.94 184 ARG A CA 1
ATOM 1370 C C . ARG A 1 184 ? 21.109 -10.410 -23.220 1.00 81.94 184 ARG A C 1
ATOM 1372 O O . ARG A 1 184 ? 21.193 -11.091 -24.231 1.00 81.94 184 ARG A O 1
ATOM 1379 N N . ALA A 1 185 ? 20.203 -9.441 -23.100 1.00 76.75 185 ALA A N 1
ATOM 1380 C CA . ALA A 1 185 ? 19.317 -9.078 -24.201 1.00 76.75 185 ALA A CA 1
ATOM 1381 C C . ALA A 1 185 ? 20.110 -8.535 -25.402 1.00 76.75 185 ALA A C 1
ATOM 1383 O O . ALA A 1 185 ? 19.806 -8.892 -26.535 1.00 76.75 185 ALA A O 1
ATOM 1384 N N . ALA A 1 186 ? 21.152 -7.733 -25.167 1.00 78.81 186 ALA A N 1
ATOM 1385 C CA . ALA A 1 186 ? 22.045 -7.260 -26.221 1.00 78.81 186 ALA A CA 1
ATOM 1386 C C . ALA A 1 186 ? 22.833 -8.409 -26.875 1.00 78.81 186 ALA A C 1
ATOM 1388 O O . ALA A 1 186 ? 22.943 -8.442 -28.097 1.00 78.81 186 ALA A O 1
ATOM 1389 N N . GLU A 1 187 ? 23.316 -9.379 -26.092 1.00 82.12 187 GLU A N 1
ATOM 1390 C CA . GLU A 1 187 ? 23.948 -10.604 -26.611 1.00 82.12 187 GLU A CA 1
ATOM 1391 C C . GLU A 1 187 ? 22.976 -11.407 -27.483 1.00 82.12 187 GLU A C 1
ATOM 1393 O O . GLU A 1 187 ? 23.317 -11.806 -28.594 1.00 82.12 187 GLU A O 1
ATOM 1398 N N . VAL A 1 188 ? 21.735 -11.579 -27.023 1.00 77.12 188 VAL A N 1
ATOM 1399 C CA . VAL A 1 188 ? 20.676 -12.249 -27.782 1.00 77.12 188 VAL A CA 1
ATOM 1400 C C . VAL A 1 188 ? 20.383 -11.498 -29.083 1.00 77.12 188 VAL A C 1
ATOM 1402 O O . VAL A 1 188 ? 20.348 -12.117 -30.142 1.00 77.12 188 VAL A O 1
ATOM 1405 N N . LEU A 1 189 ? 20.240 -10.170 -29.044 1.00 80.12 189 LEU A N 1
ATOM 1406 C CA . LEU A 1 189 ? 20.046 -9.340 -30.239 1.00 80.12 189 LEU A CA 1
ATOM 1407 C C . LEU A 1 189 ? 21.236 -9.411 -31.206 1.00 80.12 189 LEU A C 1
ATOM 1409 O O . LEU A 1 189 ? 21.031 -9.400 -32.416 1.00 80.12 189 LEU A O 1
ATOM 1413 N N . ALA A 1 190 ? 22.464 -9.537 -30.701 1.00 85.06 190 ALA A N 1
ATOM 1414 C CA . ALA A 1 190 ? 23.642 -9.760 -31.534 1.00 85.06 190 ALA A CA 1
ATOM 1415 C C . ALA A 1 190 ? 23.617 -11.148 -32.197 1.00 85.06 190 ALA A C 1
ATOM 1417 O O . ALA A 1 190 ? 23.952 -11.260 -33.374 1.00 85.06 190 ALA A O 1
ATOM 1418 N N . CYS A 1 191 ? 23.142 -12.187 -31.501 1.00 78.69 191 CYS A N 1
ATOM 1419 C CA . CYS A 1 191 ? 22.897 -13.503 -32.104 1.00 78.69 191 CYS A CA 1
ATOM 1420 C C . CYS A 1 191 ? 21.829 -13.450 -33.210 1.00 78.69 191 CYS A C 1
ATOM 1422 O O . CYS A 1 191 ? 21.885 -14.245 -34.145 1.00 78.69 191 CYS A O 1
ATOM 1424 N N . PHE A 1 192 ? 20.896 -12.492 -33.147 1.00 78.50 192 PHE A N 1
ATOM 1425 C CA . PHE A 1 192 ? 19.910 -12.257 -34.204 1.00 78.50 192 PHE A CA 1
ATOM 1426 C C . PHE A 1 192 ? 20.483 -11.605 -35.477 1.00 78.50 192 PHE A C 1
ATOM 1428 O O . PHE A 1 192 ? 19.782 -11.550 -36.487 1.00 78.50 192 PHE A O 1
ATOM 1435 N N . ALA A 1 193 ? 21.743 -11.151 -35.472 1.00 89.19 193 ALA A N 1
ATOM 1436 C CA . ALA A 1 193 ? 22.407 -10.646 -36.676 1.00 89.19 193 ALA A CA 1
ATOM 1437 C C . ALA A 1 193 ? 22.696 -11.755 -37.708 1.00 89.19 193 ALA A C 1
ATOM 1439 O O . ALA A 1 193 ? 22.789 -11.463 -38.900 1.00 89.19 193 ALA A O 1
ATOM 1440 N N . ASP A 1 194 ? 22.796 -13.014 -37.265 1.00 90.25 194 ASP A N 1
ATOM 1441 C CA . ASP A 1 194 ? 22.829 -14.190 -38.135 1.00 90.25 194 ASP A CA 1
ATOM 1442 C C . ASP A 1 194 ? 21.437 -14.854 -38.155 1.00 90.25 194 ASP A C 1
ATOM 1444 O O . ASP A 1 194 ? 21.030 -15.469 -37.162 1.00 90.25 194 ASP A O 1
ATOM 1448 N N . PRO A 1 195 ? 20.696 -14.783 -39.279 1.00 86.81 195 PRO A N 1
ATOM 1449 C CA . PRO A 1 195 ? 19.355 -15.354 -39.389 1.00 86.81 195 PRO A CA 1
ATOM 1450 C C . PRO A 1 195 ? 19.281 -16.859 -39.097 1.00 86.81 195 PRO A C 1
ATOM 1452 O O . PRO A 1 195 ? 18.231 -17.352 -38.683 1.00 86.81 195 PRO A O 1
ATOM 1455 N N . SER A 1 196 ? 20.368 -17.605 -39.311 1.00 87.06 196 SER A N 1
ATOM 1456 C CA . SER A 1 196 ? 20.393 -19.051 -39.078 1.00 87.06 196 SER A CA 1
ATOM 1457 C C . SER A 1 196 ? 20.512 -19.388 -37.589 1.00 87.06 196 SER A C 1
ATOM 1459 O O . SER A 1 196 ? 19.749 -20.212 -37.077 1.00 87.06 196 SER A O 1
ATOM 1461 N N . VAL A 1 197 ? 21.390 -18.681 -36.873 1.00 84.81 197 VAL A N 1
ATOM 1462 C CA . VAL A 1 197 ? 21.559 -18.796 -35.416 1.00 84.81 197 VAL A CA 1
ATOM 1463 C C . VAL A 1 197 ? 20.312 -18.285 -34.694 1.00 84.81 197 VAL A C 1
ATOM 1465 O O . VAL A 1 197 ? 19.822 -18.937 -33.774 1.00 84.81 197 VAL A O 1
ATOM 1468 N N . ALA A 1 198 ? 19.746 -17.173 -35.167 1.00 81.25 198 ALA A N 1
ATOM 1469 C CA . ALA A 1 198 ? 18.475 -16.618 -34.715 1.00 81.25 198 ALA A CA 1
ATOM 1470 C C . ALA A 1 198 ? 17.332 -17.640 -34.737 1.00 81.25 198 ALA A C 1
ATOM 1472 O O . ALA A 1 198 ? 16.657 -17.856 -33.731 1.00 81.25 198 ALA A O 1
ATOM 1473 N N . LEU A 1 199 ? 17.104 -18.264 -35.897 1.00 82.19 199 LEU A N 1
ATOM 1474 C CA . LEU A 1 199 ? 16.023 -19.229 -36.083 1.00 82.19 199 LEU A CA 1
ATOM 1475 C C . LEU A 1 199 ? 16.226 -20.475 -35.224 1.00 82.19 199 LEU A C 1
ATOM 1477 O O . LEU A 1 199 ? 15.249 -20.994 -34.685 1.00 82.19 199 LEU A O 1
ATOM 1481 N N . GLN A 1 200 ? 17.470 -20.933 -35.062 1.00 85.69 200 GLN A N 1
ATOM 1482 C CA . GLN A 1 200 ? 17.781 -22.063 -34.193 1.00 85.69 200 GLN A CA 1
ATOM 1483 C C . GLN A 1 200 ? 17.515 -21.723 -32.721 1.00 85.69 200 GLN A C 1
ATOM 1485 O O . GLN A 1 200 ? 16.776 -22.448 -32.063 1.00 85.69 200 GLN A O 1
ATOM 1490 N N . ALA A 1 201 ? 18.004 -20.580 -32.232 1.00 79.75 201 ALA A N 1
ATOM 1491 C CA . ALA A 1 201 ? 17.763 -20.130 -30.861 1.00 79.75 201 ALA A CA 1
ATOM 1492 C C . ALA A 1 201 ? 16.266 -19.925 -30.566 1.00 79.75 201 ALA A C 1
ATOM 1494 O O . ALA A 1 201 ? 15.784 -20.259 -29.482 1.00 79.75 201 ALA A O 1
ATOM 1495 N N . LEU A 1 202 ? 15.507 -19.413 -31.540 1.00 79.12 202 LEU A N 1
ATOM 1496 C CA . LEU A 1 202 ? 14.063 -19.218 -31.419 1.00 79.12 202 LEU A CA 1
ATOM 1497 C C . LEU A 1 202 ? 13.316 -20.560 -31.434 1.00 79.12 202 LEU A C 1
ATOM 1499 O O . LEU A 1 202 ? 12.366 -20.739 -30.676 1.00 79.12 202 LEU A O 1
ATOM 1503 N N . ARG A 1 203 ? 13.778 -21.536 -32.226 1.00 82.06 203 ARG A N 1
ATOM 1504 C CA . ARG A 1 203 ? 13.252 -22.908 -32.231 1.00 82.06 203 ARG A CA 1
ATOM 1505 C C . ARG A 1 203 ? 13.526 -23.632 -30.917 1.00 82.06 203 ARG A C 1
ATOM 1507 O O . ARG A 1 203 ? 12.614 -24.263 -30.390 1.00 82.06 203 ARG A O 1
ATOM 1514 N N . ASP A 1 204 ? 14.735 -23.504 -30.384 1.00 82.00 204 ASP A N 1
ATOM 1515 C CA . ASP A 1 204 ? 15.120 -24.085 -29.097 1.00 82.00 204 ASP A CA 1
ATOM 1516 C C . ASP A 1 204 ? 14.298 -23.450 -27.964 1.00 82.00 204 ASP A C 1
ATOM 1518 O O . ASP A 1 204 ? 13.695 -24.165 -27.164 1.00 82.00 204 ASP A O 1
ATOM 1522 N N . SER A 1 205 ? 14.133 -22.121 -27.982 1.00 74.81 205 SER A N 1
ATOM 1523 C CA . SER A 1 205 ? 13.276 -21.395 -27.032 1.00 74.81 205 SER A CA 1
ATOM 1524 C C . SER A 1 205 ? 11.804 -21.813 -27.131 1.00 74.81 205 SER A C 1
ATOM 1526 O O . SER A 1 205 ? 11.144 -22.016 -26.113 1.00 74.81 205 SER A O 1
ATOM 1528 N N . LEU A 1 206 ? 11.266 -21.988 -28.344 1.00 73.56 206 LEU A N 1
ATOM 1529 C CA . LEU A 1 206 ? 9.909 -22.512 -28.546 1.00 73.56 206 LEU A CA 1
ATOM 1530 C C . LEU A 1 206 ? 9.780 -23.965 -28.069 1.00 73.56 206 LEU A C 1
ATOM 1532 O O . LEU A 1 206 ? 8.732 -24.335 -27.543 1.00 73.56 206 LEU A O 1
ATOM 1536 N N . GLY A 1 207 ? 10.833 -24.773 -28.209 1.00 82.25 207 GLY A N 1
ATOM 1537 C CA . GLY A 1 207 ? 10.907 -26.121 -27.649 1.00 82.25 207 GLY A CA 1
ATOM 1538 C C . GLY A 1 207 ? 10.852 -26.116 -26.120 1.00 82.25 207 GLY A C 1
ATOM 1539 O O . GLY A 1 207 ? 10.085 -26.878 -25.528 1.00 82.25 207 GLY A O 1
ATOM 1540 N N . GLU A 1 208 ? 11.593 -25.215 -25.473 1.00 79.19 208 GLU A N 1
ATOM 1541 C CA . GLU A 1 208 ? 11.555 -25.026 -24.019 1.00 79.19 208 GLU A CA 1
ATOM 1542 C C . GLU A 1 208 ? 10.188 -24.534 -23.529 1.00 79.19 208 GLU A C 1
ATOM 1544 O O . GLU A 1 208 ? 9.679 -25.047 -22.527 1.00 79.19 208 GLU A O 1
ATOM 1549 N N . ILE A 1 209 ? 9.565 -23.592 -24.249 1.00 73.38 209 ILE A N 1
ATOM 1550 C CA . ILE A 1 209 ? 8.203 -23.122 -23.964 1.00 73.38 209 ILE A CA 1
ATOM 1551 C C . ILE A 1 209 ? 7.214 -24.277 -24.120 1.00 73.38 209 ILE A C 1
ATOM 1553 O O . ILE A 1 209 ? 6.436 -24.520 -23.206 1.00 73.38 209 ILE A O 1
ATOM 1557 N N . GLY A 1 210 ? 7.278 -25.046 -25.210 1.00 81.38 210 GLY A N 1
ATOM 1558 C CA . GLY A 1 210 ? 6.422 -26.216 -25.418 1.00 81.38 210 GLY A CA 1
ATOM 1559 C C . GLY A 1 210 ? 6.563 -27.255 -24.302 1.00 81.38 210 GLY A C 1
ATOM 1560 O O . GLY A 1 210 ? 5.563 -27.744 -23.776 1.00 81.38 210 GLY A O 1
ATOM 1561 N N . ALA A 1 211 ? 7.793 -27.534 -23.859 1.00 79.25 211 ALA A N 1
ATOM 1562 C CA . ALA A 1 211 ? 8.050 -28.411 -22.719 1.00 79.25 211 ALA A CA 1
ATOM 1563 C C . ALA A 1 211 ? 7.516 -27.828 -21.397 1.00 79.25 211 ALA A C 1
ATOM 1565 O O . ALA A 1 211 ? 7.025 -28.568 -20.541 1.00 79.25 211 ALA A O 1
ATOM 1566 N N . ALA A 1 212 ? 7.597 -26.509 -21.205 1.00 69.69 212 ALA A N 1
ATOM 1567 C CA . ALA A 1 212 ? 7.036 -25.834 -20.040 1.00 69.69 212 ALA A CA 1
ATOM 1568 C C . ALA A 1 212 ? 5.503 -25.880 -20.030 1.00 69.69 212 ALA A C 1
ATOM 1570 O O . ALA A 1 212 ? 4.932 -26.232 -18.998 1.00 69.69 212 ALA A O 1
ATOM 1571 N N . THR A 1 213 ? 4.851 -25.611 -21.161 1.00 72.56 213 THR A N 1
ATOM 1572 C CA . THR A 1 213 ? 3.396 -25.711 -21.319 1.00 72.56 213 THR A CA 1
ATOM 1573 C C . THR A 1 213 ? 2.924 -27.141 -21.078 1.00 72.56 213 THR A C 1
ATOM 1575 O O . THR A 1 213 ? 2.043 -27.347 -20.253 1.00 72.56 213 THR A O 1
ATOM 1578 N N . GLY A 1 214 ? 3.609 -28.150 -21.628 1.00 79.81 214 GLY A N 1
ATOM 1579 C CA . GLY A 1 214 ? 3.291 -29.554 -21.346 1.00 79.81 214 GLY A CA 1
ATOM 1580 C C . GLY A 1 214 ? 3.414 -29.929 -19.859 1.00 79.81 214 GLY A C 1
ATOM 1581 O O . GLY A 1 214 ? 2.632 -30.729 -19.346 1.00 79.81 214 GLY A O 1
ATOM 1582 N N . ARG A 1 215 ? 4.350 -29.318 -19.112 1.00 81.06 215 ARG A N 1
ATOM 1583 C CA . ARG A 1 215 ? 4.419 -29.479 -17.644 1.00 81.06 215 ARG A CA 1
ATOM 1584 C C . ARG A 1 215 ? 3.242 -28.818 -16.926 1.00 81.06 215 ARG A C 1
ATOM 1586 O O . ARG A 1 215 ? 2.824 -29.337 -15.888 1.00 81.06 215 ARG A O 1
ATOM 1593 N N . ILE A 1 216 ? 2.753 -27.684 -17.432 1.00 70.31 216 ILE A N 1
ATOM 1594 C CA . ILE A 1 216 ? 1.573 -26.992 -16.903 1.00 70.31 216 ILE A CA 1
ATOM 1595 C C . ILE A 1 216 ? 0.329 -27.838 -17.164 1.00 70.31 216 ILE A C 1
ATOM 1597 O O . ILE A 1 216 ? -0.370 -28.140 -16.203 1.00 70.31 216 ILE A O 1
ATOM 1601 N N . ASP A 1 217 ? 0.121 -28.328 -18.384 1.00 79.94 217 ASP A N 1
ATOM 1602 C CA . ASP A 1 217 ? -1.019 -29.185 -18.735 1.00 79.94 217 ASP A CA 1
ATOM 1603 C C . ASP A 1 217 ? -1.038 -30.460 -17.882 1.00 79.94 217 ASP A C 1
ATOM 1605 O O . ASP A 1 217 ? -2.024 -30.758 -17.210 1.00 79.94 217 ASP A O 1
ATOM 1609 N N . ALA A 1 218 ? 0.107 -31.139 -17.748 1.00 80.75 218 ALA A N 1
ATOM 1610 C CA . ALA A 1 218 ? 0.236 -32.304 -16.871 1.00 80.75 218 ALA A CA 1
ATOM 1611 C C . ALA A 1 218 ? 0.015 -31.976 -15.379 1.00 80.75 218 ALA A C 1
ATOM 1613 O O . ALA A 1 218 ? -0.246 -32.864 -14.559 1.00 80.75 218 ALA A O 1
ATOM 1614 N N . ARG A 1 219 ? 0.199 -30.719 -14.959 1.00 79.19 219 ARG A N 1
ATOM 1615 C CA . ARG A 1 219 ? -0.138 -30.266 -13.602 1.00 79.19 219 ARG A CA 1
ATOM 1616 C C . ARG A 1 219 ? -1.634 -29.987 -13.482 1.00 79.19 219 ARG A C 1
ATOM 1618 O O . ARG A 1 219 ? -2.201 -30.382 -12.467 1.00 79.19 219 ARG A O 1
ATOM 1625 N N . THR A 1 220 ? -2.245 -29.368 -14.486 1.00 82.25 220 THR A N 1
ATOM 1626 C CA . THR A 1 220 ? -3.688 -29.111 -14.562 1.00 82.25 220 THR A CA 1
ATOM 1627 C C . THR A 1 220 ? -4.467 -30.422 -14.528 1.00 82.25 220 THR A C 1
ATOM 1629 O O . THR A 1 220 ? -5.268 -30.605 -13.618 1.00 82.25 220 THR A O 1
ATOM 1632 N N . GLU A 1 221 ? -4.108 -31.407 -15.356 1.00 88.00 221 GLU A N 1
ATOM 1633 C CA . GLU A 1 221 ? -4.728 -32.741 -15.324 1.00 88.00 221 GLU A CA 1
ATOM 1634 C C . GLU A 1 221 ? -4.596 -33.419 -13.950 1.00 88.00 221 GLU A C 1
ATOM 1636 O O . GLU A 1 221 ? -5.489 -34.128 -13.491 1.00 88.00 221 GLU A O 1
ATOM 1641 N N . ARG A 1 222 ? -3.467 -33.225 -13.253 1.00 86.19 222 ARG A N 1
ATOM 1642 C CA . ARG A 1 222 ? -3.285 -33.753 -11.889 1.00 86.19 222 ARG A CA 1
ATOM 1643 C C . ARG A 1 222 ? -4.176 -33.057 -10.866 1.00 86.19 222 ARG A C 1
ATOM 1645 O O . ARG A 1 222 ? -4.519 -33.683 -9.866 1.00 86.19 222 ARG A O 1
ATOM 1652 N N . ILE A 1 223 ? -4.489 -31.779 -11.065 1.00 81.19 223 ILE A N 1
ATOM 1653 C CA . ILE A 1 223 ? -5.405 -31.026 -10.203 1.00 81.19 223 ILE A CA 1
ATOM 1654 C C . ILE A 1 223 ? -6.842 -31.476 -10.469 1.00 81.19 223 ILE A C 1
ATOM 1656 O O . ILE A 1 223 ? -7.536 -31.789 -9.507 1.00 81.19 223 ILE A O 1
ATOM 1660 N N . GLU A 1 224 ? -7.244 -31.605 -11.733 1.00 86.94 224 GLU A N 1
ATOM 1661 C CA . GLU A 1 224 ? -8.573 -32.093 -12.128 1.00 86.94 224 GLU A CA 1
ATOM 1662 C C . GLU A 1 224 ? -8.838 -33.496 -11.566 1.00 86.94 224 GLU A C 1
ATOM 1664 O O . GLU A 1 224 ? -9.792 -33.688 -10.820 1.00 86.94 224 GLU A O 1
ATOM 1669 N N . ARG A 1 225 ? -7.904 -34.444 -11.741 1.00 90.69 225 ARG A N 1
ATOM 1670 C CA . ARG A 1 225 ? -8.027 -35.794 -11.148 1.00 90.69 225 ARG A CA 1
ATOM 1671 C C . ARG A 1 225 ? -8.158 -35.781 -9.622 1.00 90.69 225 ARG A C 1
ATOM 1673 O O . ARG A 1 225 ? -8.801 -36.655 -9.049 1.00 90.69 225 ARG A O 1
ATOM 1680 N N . LYS A 1 226 ? -7.515 -34.826 -8.939 1.00 86.50 226 LYS A N 1
ATOM 1681 C CA . LYS A 1 226 ? -7.649 -34.669 -7.481 1.00 86.50 226 LYS A CA 1
ATOM 1682 C C . LYS A 1 226 ? -9.004 -34.085 -7.094 1.00 86.50 226 LYS A C 1
ATOM 1684 O O . LYS A 1 226 ? -9.526 -34.463 -6.050 1.00 86.50 226 LYS A O 1
ATOM 1689 N N . GLN A 1 227 ? -9.545 -33.170 -7.894 1.00 84.88 227 GLN A N 1
ATOM 1690 C CA . GLN A 1 227 ? -10.884 -32.624 -7.688 1.00 84.88 227 GLN A CA 1
ATOM 1691 C C . GLN A 1 227 ? -11.952 -33.697 -7.899 1.00 84.88 227 GLN A C 1
ATOM 1693 O O . GLN A 1 227 ? -12.834 -33.815 -7.055 1.00 84.88 227 GLN A O 1
ATOM 1698 N N . ASP A 1 228 ? -11.816 -34.529 -8.932 1.00 92.75 228 ASP A N 1
ATOM 1699 C CA . ASP A 1 228 ? -12.717 -35.660 -9.177 1.00 92.75 228 ASP A CA 1
ATOM 1700 C C . ASP A 1 228 ? -12.665 -36.674 -8.028 1.00 92.75 228 ASP A C 1
ATOM 1702 O O . ASP A 1 228 ? -13.700 -37.059 -7.491 1.00 92.75 228 ASP A O 1
ATOM 1706 N N . ALA A 1 229 ? -11.462 -37.039 -7.567 1.00 90.50 229 ALA A N 1
ATOM 1707 C CA . ALA A 1 229 ? -11.303 -37.931 -6.418 1.00 90.50 229 ALA A CA 1
ATOM 1708 C C . ALA A 1 229 ? -11.928 -37.353 -5.135 1.00 90.50 229 ALA A C 1
ATOM 1710 O O . ALA A 1 229 ? -12.581 -38.073 -4.383 1.00 90.50 229 ALA A O 1
ATOM 1711 N N . LEU A 1 230 ? -11.764 -36.046 -4.896 1.00 89.38 230 LEU A N 1
ATOM 1712 C CA . LEU A 1 230 ? -12.389 -35.364 -3.762 1.00 89.38 230 LEU A CA 1
ATOM 1713 C C . LEU A 1 230 ? -13.917 -35.350 -3.893 1.00 89.38 230 LEU A C 1
ATOM 1715 O O . LEU A 1 230 ? -14.617 -35.564 -2.907 1.00 89.38 230 LEU A O 1
ATOM 1719 N N . HIS A 1 231 ? -14.434 -35.104 -5.097 1.00 92.88 231 HIS A N 1
ATOM 1720 C CA . HIS A 1 231 ? -15.863 -35.131 -5.377 1.00 92.88 231 HIS A CA 1
ATOM 1721 C C . HIS A 1 231 ? -16.454 -36.524 -5.121 1.00 92.88 231 HIS A C 1
ATOM 1723 O O . HIS A 1 231 ? -17.480 -36.638 -4.450 1.00 92.88 231 HIS A O 1
ATOM 1729 N N . ASP A 1 232 ? -15.773 -37.580 -5.567 1.00 94.88 232 ASP A N 1
ATOM 1730 C CA . ASP A 1 232 ? -16.157 -38.969 -5.312 1.00 94.88 232 ASP A CA 1
ATOM 1731 C C . ASP A 1 232 ? -16.115 -39.325 -3.821 1.00 94.88 232 ASP A C 1
ATOM 1733 O O . ASP A 1 232 ? -17.009 -40.014 -3.327 1.00 94.88 232 ASP A O 1
ATOM 1737 N N . ASP A 1 233 ? -15.117 -38.845 -3.076 1.00 88.94 233 ASP A N 1
ATOM 1738 C CA . ASP A 1 233 ? -15.030 -39.066 -1.631 1.00 88.94 233 ASP A CA 1
ATOM 1739 C C . ASP A 1 233 ? -16.150 -38.339 -0.875 1.00 88.94 233 ASP A C 1
ATOM 1741 O O . ASP A 1 233 ? -16.785 -38.932 0.001 1.00 88.94 233 ASP A O 1
ATOM 1745 N N . VAL A 1 234 ? -16.461 -37.091 -1.247 1.00 88.81 234 VAL A N 1
ATOM 1746 C CA . VAL A 1 234 ? -17.616 -36.352 -0.707 1.00 88.81 234 VAL A CA 1
ATOM 1747 C C . VAL A 1 234 ? -18.909 -37.096 -1.019 1.00 88.81 234 VAL A C 1
ATOM 1749 O O . VAL A 1 234 ? -19.736 -37.295 -0.131 1.00 88.81 234 VAL A O 1
ATOM 1752 N N . LYS A 1 235 ? -19.070 -37.572 -2.254 1.00 93.38 235 LYS A N 1
ATOM 1753 C CA . LYS A 1 235 ? -20.236 -38.354 -2.653 1.00 93.38 235 LYS A CA 1
ATOM 1754 C C . LYS A 1 235 ? -20.341 -39.656 -1.861 1.00 93.38 235 LYS A C 1
ATOM 1756 O O . LYS A 1 235 ? -21.415 -39.960 -1.367 1.00 93.38 235 LYS A O 1
ATOM 1761 N N . ARG A 1 236 ? -19.244 -40.388 -1.643 1.00 91.00 236 ARG A N 1
ATOM 1762 C CA . ARG A 1 236 ? -19.224 -41.596 -0.794 1.00 91.00 236 ARG A CA 1
ATOM 1763 C C . ARG A 1 236 ? -19.567 -41.307 0.662 1.00 91.00 236 ARG A C 1
ATOM 1765 O O . ARG A 1 236 ? -20.160 -42.162 1.313 1.00 91.00 236 ARG A O 1
ATOM 1772 N N . LEU A 1 237 ? -19.164 -40.153 1.189 1.00 84.50 237 LEU A N 1
ATOM 1773 C CA . LEU A 1 237 ? -19.536 -39.731 2.539 1.00 84.50 237 LEU A CA 1
ATOM 1774 C C . LEU A 1 237 ? -21.031 -39.412 2.637 1.00 84.50 237 LEU A C 1
ATOM 1776 O O . LEU A 1 237 ? -21.641 -39.749 3.644 1.00 84.50 237 LEU A O 1
ATOM 1780 N N . LEU A 1 238 ? -21.620 -38.825 1.593 1.00 86.12 238 LEU A N 1
ATOM 1781 C CA . LEU A 1 238 ? -23.059 -38.550 1.522 1.00 86.12 238 LEU A CA 1
ATOM 1782 C C . LEU A 1 238 ? -23.896 -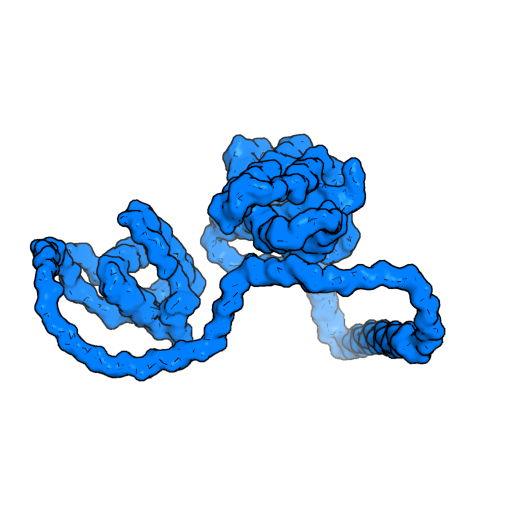39.812 1.252 1.00 86.12 238 LEU A C 1
ATOM 1784 O O . LEU A 1 238 ? -24.974 -39.963 1.817 1.00 86.12 238 LEU A O 1
ATOM 1788 N N . ASP A 1 239 ? -23.392 -40.717 0.412 1.00 89.25 239 ASP A N 1
ATOM 1789 C CA . ASP A 1 239 ? -24.079 -41.942 -0.007 1.00 89.25 239 ASP A CA 1
ATOM 1790 C C . ASP A 1 239 ? -23.912 -43.089 0.994 1.00 89.25 239 ASP A C 1
ATOM 1792 O O . ASP A 1 239 ? -24.610 -44.093 0.865 1.00 89.25 239 ASP A O 1
ATOM 1796 N N . LYS A 1 240 ? -23.013 -42.986 1.987 1.00 78.81 240 LYS A N 1
ATOM 1797 C CA . LYS A 1 240 ? -22.977 -43.933 3.107 1.00 78.81 240 LYS A CA 1
ATOM 1798 C C . LYS A 1 240 ? -24.273 -43.758 3.899 1.00 78.81 240 LYS A C 1
ATOM 1800 O O . LYS A 1 240 ? -24.422 -42.754 4.594 1.00 78.81 240 LYS A O 1
ATOM 1805 N N . PRO A 1 241 ? -25.210 -44.721 3.835 1.00 65.62 241 PRO A N 1
ATOM 1806 C CA . PRO A 1 241 ? -26.384 -44.671 4.672 1.00 65.62 241 PRO A CA 1
ATOM 1807 C C . PRO A 1 241 ? -25.909 -45.049 6.069 1.00 65.62 241 PRO A C 1
ATOM 1809 O O . PRO A 1 241 ? -25.834 -46.231 6.417 1.00 65.62 241 PRO A O 1
ATOM 1812 N N . ASP A 1 242 ? -25.528 -44.052 6.862 1.00 57.03 242 ASP A N 1
ATOM 1813 C CA . ASP A 1 242 ? -25.363 -44.260 8.287 1.00 57.03 242 ASP A CA 1
ATOM 1814 C C . ASP A 1 242 ? -26.710 -44.764 8.804 1.00 57.03 242 ASP A C 1
ATOM 1816 O O . ASP A 1 242 ? -27.721 -44.056 8.818 1.00 57.03 242 ASP A O 1
ATOM 1820 N N . LYS A 1 243 ? -26.734 -46.046 9.192 1.00 57.03 243 LYS A N 1
ATOM 1821 C CA . LYS A 1 243 ? -27.775 -46.560 10.077 1.00 57.03 243 LYS A CA 1
ATOM 1822 C C . LYS A 1 243 ? -27.842 -45.565 11.233 1.00 57.03 243 LYS A C 1
ATOM 1824 O O . LYS A 1 243 ? -26.811 -45.382 11.880 1.00 57.03 243 LYS A O 1
ATOM 1829 N N . PRO A 1 244 ? -28.995 -44.933 11.498 1.00 50.34 244 PRO A N 1
ATOM 1830 C CA . PRO A 1 244 ? -29.097 -43.943 12.552 1.00 50.34 244 PRO A CA 1
ATOM 1831 C C . PRO A 1 244 ? -28.774 -44.621 13.883 1.00 50.34 244 PRO A C 1
ATOM 1833 O O . PRO A 1 244 ? -29.612 -45.295 14.478 1.00 50.34 244 PRO A O 1
ATOM 1836 N N . THR A 1 245 ? -27.540 -44.468 14.358 1.00 51.03 245 THR A N 1
ATOM 1837 C CA . THR A 1 245 ? -27.205 -44.680 15.759 1.00 51.03 245 THR A CA 1
ATOM 1838 C C . THR A 1 245 ? -27.831 -43.516 16.507 1.00 51.03 245 THR A C 1
ATOM 1840 O O . THR A 1 245 ? -27.275 -42.425 16.604 1.00 51.03 245 THR A O 1
ATOM 1843 N N . THR A 1 246 ? -29.060 -43.746 16.959 1.00 48.50 246 THR A N 1
ATOM 1844 C CA . THR A 1 246 ? -29.834 -42.913 17.876 1.00 48.50 246 THR A CA 1
ATOM 1845 C C . THR A 1 246 ? -29.076 -42.714 19.188 1.00 48.50 246 THR A C 1
ATOM 1847 O O . THR A 1 246 ? -29.336 -43.406 20.165 1.00 48.50 246 THR A O 1
ATOM 1850 N N . SER A 1 247 ? -28.122 -41.783 19.212 1.00 53.16 247 SER A N 1
ATOM 1851 C CA . SER A 1 247 ? -27.588 -41.166 20.437 1.00 53.16 247 SER A CA 1
ATOM 1852 C C . SER A 1 247 ? -26.778 -39.896 20.126 1.00 53.16 247 SER A C 1
ATOM 1854 O O . SER A 1 247 ? -25.680 -39.709 20.644 1.00 53.16 247 SER A O 1
ATOM 1856 N N . GLY A 1 248 ? -27.298 -39.033 19.248 1.00 46.16 248 GLY A N 1
ATOM 1857 C CA . GLY A 1 248 ? -26.812 -37.661 19.069 1.00 46.16 248 GLY A CA 1
ATOM 1858 C C . GLY A 1 248 ? -27.689 -36.675 19.855 1.00 46.16 248 GLY A C 1
ATOM 1859 O O . GLY A 1 248 ? -28.896 -36.909 19.956 1.00 46.16 248 GLY A O 1
ATOM 1860 N N . PRO A 1 249 ? -27.124 -35.603 20.438 1.00 42.22 249 PRO A N 1
ATOM 1861 C CA . PRO A 1 249 ? -27.865 -34.665 21.275 1.00 42.22 249 PRO A CA 1
ATOM 1862 C C . PRO A 1 249 ? -28.983 -33.987 20.475 1.00 42.22 249 PRO A C 1
ATOM 1864 O O . PRO A 1 249 ? -28.755 -33.411 19.413 1.00 42.22 249 PRO A O 1
ATOM 1867 N N . ILE A 1 250 ? -30.203 -34.058 21.004 1.00 42.03 250 ILE A N 1
ATOM 1868 C CA . ILE A 1 250 ? -31.373 -33.364 20.468 1.00 42.03 250 ILE A CA 1
ATOM 1869 C C . ILE A 1 250 ? -31.127 -31.860 20.627 1.00 42.03 250 ILE A C 1
ATOM 1871 O O . ILE A 1 250 ? -31.212 -31.324 21.731 1.00 42.03 250 ILE A O 1
ATOM 1875 N N . PHE A 1 251 ? -30.825 -31.173 19.526 1.00 40.28 251 PHE A N 1
ATOM 1876 C CA . PHE A 1 251 ? -30.852 -29.714 19.477 1.00 40.28 251 PHE A CA 1
ATOM 1877 C C . PHE A 1 251 ? -32.316 -29.258 19.495 1.00 40.28 251 PHE A C 1
ATOM 1879 O O . PHE A 1 251 ? -32.996 -29.213 18.471 1.00 40.28 251 PHE A O 1
ATOM 1886 N N . ASN A 1 252 ? -32.821 -28.980 20.697 1.00 51.34 252 ASN A N 1
ATOM 1887 C CA . ASN A 1 252 ? -34.152 -28.431 20.906 1.00 51.34 252 ASN A CA 1
ATOM 1888 C C . ASN A 1 252 ? -34.106 -26.898 20.798 1.00 51.34 252 ASN A C 1
ATOM 1890 O O . ASN A 1 252 ? -33.650 -26.221 21.715 1.00 51.34 252 ASN A O 1
ATOM 1894 N N . ASN A 1 253 ? -34.598 -26.358 19.682 1.00 48.69 253 ASN A N 1
ATOM 1895 C CA . ASN A 1 253 ? -34.729 -24.913 19.453 1.00 48.69 253 ASN A CA 1
ATOM 1896 C C . ASN A 1 253 ? -36.048 -24.319 19.991 1.00 48.69 253 ASN A C 1
ATOM 1898 O O . ASN A 1 253 ? -36.339 -23.147 19.739 1.00 48.69 253 ASN A O 1
ATOM 1902 N N . GLN A 1 254 ? -36.855 -25.079 20.741 1.00 39.50 254 GLN A N 1
ATOM 1903 C CA . GLN A 1 254 ? -38.019 -24.531 21.442 1.00 39.50 254 GLN A CA 1
ATOM 1904 C C . GLN A 1 254 ? -37.546 -23.665 22.618 1.00 39.50 254 GLN A C 1
ATOM 1906 O O . GLN A 1 254 ? -37.312 -24.150 23.719 1.00 39.50 254 GLN A O 1
ATOM 1911 N N . GLY A 1 255 ? -37.365 -22.371 22.356 1.00 44.69 255 GLY A N 1
ATOM 1912 C CA . GLY A 1 255 ? -36.931 -21.379 23.345 1.00 44.69 255 GLY A CA 1
ATOM 1913 C C . GLY A 1 255 ? -35.964 -20.326 22.804 1.00 44.69 255 GLY A C 1
ATOM 1914 O O . GLY A 1 255 ? -35.727 -19.325 23.475 1.00 44.69 255 GLY A O 1
ATOM 1915 N N . MET A 1 256 ? -35.433 -20.499 21.589 1.00 33.06 256 MET A N 1
ATOM 1916 C CA . MET A 1 256 ? -34.546 -19.506 20.983 1.00 33.06 256 MET A CA 1
ATOM 1917 C C . MET A 1 256 ? -35.380 -18.338 20.423 1.00 33.06 256 MET A C 1
ATOM 1919 O O . MET A 1 256 ? -35.859 -18.376 19.291 1.00 33.06 256 MET A O 1
ATOM 1923 N N . GLN A 1 257 ? -35.608 -17.304 21.240 1.00 41.47 257 GLN A N 1
ATOM 1924 C CA . GLN A 1 257 ? -36.143 -16.026 20.769 1.00 41.47 257 GLN A CA 1
ATOM 1925 C C . GLN A 1 257 ? -35.078 -15.324 19.922 1.00 41.47 257 GLN A C 1
ATOM 1927 O O . GLN A 1 257 ? -34.025 -14.930 20.421 1.00 41.47 257 GLN A O 1
ATOM 1932 N N . VAL A 1 258 ? -35.364 -15.151 18.632 1.00 40.34 258 VAL A N 1
ATOM 1933 C CA . VAL A 1 258 ? -34.556 -14.321 17.734 1.00 40.34 258 VAL A CA 1
ATOM 1934 C C . VAL A 1 258 ? -34.824 -12.855 18.081 1.00 40.34 258 VAL A C 1
ATOM 1936 O O . VAL A 1 258 ? -35.730 -12.219 17.551 1.00 40.34 258 VAL A O 1
ATOM 1939 N N . GLY A 1 259 ? -34.057 -12.329 19.034 1.00 44.03 259 GLY A N 1
ATOM 1940 C CA . GLY A 1 259 ? -34.021 -10.910 19.375 1.00 44.03 259 GLY A CA 1
ATOM 1941 C C . GLY A 1 259 ? -33.205 -10.134 18.346 1.00 44.03 259 GLY A C 1
ATOM 1942 O O . GLY A 1 259 ? -32.031 -9.855 18.561 1.00 44.03 259 GLY A O 1
ATOM 1943 N N . GLY A 1 260 ? -33.820 -9.804 17.214 1.00 35.25 260 GLY A N 1
ATOM 1944 C CA . GLY A 1 260 ? -33.229 -8.947 16.192 1.00 35.25 260 GLY A CA 1
ATOM 1945 C C . GLY A 1 260 ? -34.302 -8.454 15.234 1.00 35.25 260 GLY A C 1
ATOM 1946 O O . GLY A 1 260 ? -35.058 -9.254 14.689 1.00 35.25 260 GLY A O 1
ATOM 1947 N N . ALA A 1 261 ? -34.395 -7.135 15.056 1.00 38.41 261 ALA A N 1
ATOM 1948 C CA . ALA A 1 261 ? -35.329 -6.516 14.126 1.00 38.41 261 ALA A CA 1
ATOM 1949 C C . ALA A 1 261 ? -35.082 -7.050 12.706 1.00 38.41 261 ALA A C 1
ATOM 1951 O O . ALA A 1 261 ? -34.070 -6.746 12.072 1.00 38.41 261 ALA A O 1
ATOM 1952 N N . VAL A 1 262 ? -36.018 -7.859 12.212 1.00 37.25 262 VAL A N 1
ATOM 1953 C CA . VAL A 1 262 ? -36.072 -8.267 10.810 1.00 37.25 262 VAL A CA 1
ATOM 1954 C C . VAL A 1 262 ? -36.490 -7.037 10.010 1.00 37.25 262 VAL A C 1
ATOM 1956 O O . VAL A 1 262 ? -37.673 -6.739 9.870 1.00 37.25 262 VAL A O 1
ATOM 1959 N N . HIS A 1 263 ? -35.515 -6.286 9.502 1.00 36.28 263 HIS A N 1
ATOM 1960 C CA . HIS A 1 263 ? -35.779 -5.290 8.472 1.00 36.28 263 HIS A CA 1
ATOM 1961 C C . HIS A 1 263 ? -36.050 -6.019 7.157 1.00 36.28 263 HIS A C 1
ATOM 1963 O O . HIS A 1 263 ? -35.146 -6.370 6.401 1.00 36.28 263 HIS A O 1
ATOM 1969 N N . GLN A 1 264 ? -37.333 -6.267 6.913 1.00 35.75 264 GLN A N 1
ATOM 1970 C CA . GLN A 1 264 ? -37.862 -6.690 5.629 1.00 35.75 264 GLN A CA 1
ATOM 1971 C C . GLN A 1 264 ? -37.671 -5.538 4.631 1.00 35.75 264 GLN A C 1
ATOM 1973 O O . GLN A 1 264 ? -38.434 -4.573 4.606 1.00 35.75 264 GLN A O 1
ATOM 1978 N N . ALA A 1 265 ? -36.604 -5.607 3.835 1.00 37.69 265 ALA A N 1
ATOM 1979 C CA . ALA A 1 265 ? -36.386 -4.697 2.722 1.00 37.69 265 ALA A CA 1
ATOM 1980 C C . ALA A 1 265 ? -37.435 -4.981 1.637 1.00 37.69 265 ALA A C 1
ATOM 1982 O O . ALA A 1 265 ? -37.331 -5.958 0.899 1.00 37.69 265 ALA A O 1
ATOM 1983 N N . GLY A 1 266 ? -38.473 -4.148 1.572 1.00 41.41 266 GLY A N 1
ATOM 1984 C CA . GLY A 1 266 ? -39.491 -4.264 0.535 1.00 41.41 266 GLY A CA 1
ATOM 1985 C C . GLY A 1 266 ? -40.755 -3.458 0.799 1.00 41.41 266 GLY A C 1
ATOM 1986 O O . GLY A 1 266 ? -41.830 -4.039 0.877 1.00 41.41 266 GLY A O 1
ATOM 1987 N N . GLN A 1 267 ? -40.651 -2.130 0.891 1.00 31.41 267 GLN A N 1
ATOM 1988 C CA . GLN A 1 267 ? -41.791 -1.256 0.605 1.00 31.41 267 GLN A CA 1
ATOM 1989 C C . GLN A 1 267 ? -41.362 -0.112 -0.313 1.00 31.41 267 GLN A C 1
ATOM 1991 O O . GLN A 1 267 ? -40.650 0.811 0.072 1.00 31.41 267 GLN A O 1
ATOM 1996 N N . ILE A 1 268 ? -41.823 -0.218 -1.557 1.00 40.19 268 ILE A N 1
ATOM 1997 C CA . ILE A 1 268 ? -41.944 0.879 -2.509 1.00 40.19 268 ILE A CA 1
ATOM 1998 C C . ILE A 1 268 ? -43.032 1.800 -1.955 1.00 40.19 268 ILE A C 1
ATOM 2000 O O . ILE A 1 268 ? -44.171 1.362 -1.812 1.00 40.19 268 ILE A O 1
ATOM 2004 N N . ASN A 1 269 ? -42.700 3.058 -1.662 1.00 32.12 269 ASN A N 1
ATOM 2005 C CA . ASN A 1 269 ? -43.704 4.087 -1.416 1.00 32.12 269 ASN A CA 1
ATOM 2006 C C . ASN A 1 269 ? -43.528 5.210 -2.439 1.00 32.12 269 ASN A C 1
ATOM 2008 O O . ASN A 1 269 ? -42.629 6.042 -2.349 1.00 32.12 269 ASN A O 1
ATOM 2012 N N . ILE A 1 270 ? -44.398 5.167 -3.446 1.00 40.47 270 ILE A N 1
ATOM 2013 C CA . ILE A 1 270 ? -44.697 6.264 -4.355 1.00 40.47 270 ILE A CA 1
ATOM 2014 C C . ILE A 1 270 ? -45.819 7.052 -3.684 1.00 40.47 270 ILE A C 1
ATOM 2016 O O . ILE A 1 270 ? -46.954 6.586 -3.678 1.00 40.47 270 ILE A O 1
ATOM 2020 N N . THR A 1 271 ? -45.539 8.250 -3.175 1.00 33.16 271 THR A N 1
ATOM 2021 C CA . THR A 1 271 ? -46.579 9.273 -3.017 1.00 33.16 271 THR A CA 1
ATOM 2022 C C . THR A 1 271 ? -46.053 10.656 -3.376 1.00 33.16 271 THR A C 1
ATOM 2024 O O . THR A 1 271 ? -45.065 11.162 -2.855 1.00 33.16 271 THR A O 1
ATOM 2027 N N . ASN A 1 272 ? -46.771 11.219 -4.339 1.00 36.09 272 ASN A N 1
ATOM 2028 C CA . ASN A 1 272 ? -46.763 12.588 -4.816 1.00 36.09 272 ASN A CA 1
ATOM 2029 C C . ASN A 1 272 ? -47.600 13.488 -3.877 1.00 36.09 272 ASN A C 1
ATOM 2031 O O . ASN A 1 272 ? -48.464 12.970 -3.170 1.00 36.09 272 ASN A O 1
ATOM 2035 N N . ALA A 1 273 ? -47.436 14.812 -4.030 1.00 35.81 273 ALA A N 1
ATOM 2036 C CA . ALA A 1 273 ? -48.183 15.939 -3.423 1.00 35.81 273 ALA A CA 1
ATOM 2037 C C . ALA A 1 273 ? -47.747 16.334 -1.995 1.00 35.81 273 ALA A C 1
ATOM 2039 O O . ALA A 1 273 ? -47.626 15.486 -1.127 1.00 35.81 273 ALA A O 1
ATOM 2040 N N . GLY A 1 274 ? -47.507 17.596 -1.629 1.00 36.38 274 GLY A N 1
ATOM 2041 C CA . GLY A 1 274 ? -47.714 18.905 -2.253 1.00 36.38 274 GLY A CA 1
ATOM 2042 C C . GLY A 1 274 ? -47.808 19.965 -1.131 1.00 36.38 274 GLY A C 1
ATOM 2043 O O . GLY A 1 274 ? -48.263 19.638 -0.041 1.00 36.38 274 GLY A O 1
ATOM 2044 N N . GLY A 1 275 ? -47.411 21.219 -1.396 1.00 31.47 275 GLY A N 1
ATOM 2045 C CA . GLY A 1 275 ? -47.780 22.401 -0.584 1.00 31.47 275 GLY A CA 1
ATOM 2046 C C . GLY A 1 275 ? -46.734 22.933 0.416 1.00 31.47 275 GLY A C 1
ATOM 2047 O O . GLY A 1 275 ? -46.473 22.307 1.434 1.00 31.47 275 GLY A O 1
ATOM 2048 N N . GLY A 1 276 ? -46.170 24.123 0.142 1.00 32.53 276 GLY A N 1
ATOM 2049 C CA . GLY A 1 276 ? -45.367 24.928 1.093 1.00 32.53 276 GLY A CA 1
ATOM 2050 C C . GLY A 1 276 ? -46.244 25.805 2.010 1.00 32.53 276 GLY A C 1
ATOM 2051 O O . GLY A 1 276 ? -47.399 25.450 2.223 1.00 32.53 276 GLY A O 1
ATOM 2052 N N . PRO A 1 277 ? -45.820 27.019 2.430 1.00 61.31 277 PRO A N 1
ATOM 2053 C CA . PRO A 1 277 ? -44.474 27.508 2.763 1.00 61.31 277 PRO A CA 1
ATOM 2054 C C . PRO A 1 277 ? -44.412 28.236 4.143 1.00 61.31 277 PRO A C 1
ATOM 2056 O O . PRO A 1 277 ? -45.392 28.815 4.595 1.00 61.31 277 PRO A O 1
ATOM 2059 N N . ALA A 1 278 ? -43.235 28.287 4.776 1.00 36.25 278 ALA A N 1
ATOM 2060 C CA . ALA A 1 278 ? -42.800 29.290 5.773 1.00 36.25 278 ALA A CA 1
ATOM 2061 C C . ALA A 1 278 ? -41.292 29.041 5.998 1.00 36.25 278 ALA A C 1
ATOM 2063 O O . ALA A 1 278 ? -40.898 27.905 6.215 1.00 36.25 278 ALA A O 1
ATOM 2064 N N . GLY A 1 279 ? -40.353 29.970 5.837 1.00 37.44 279 GLY A N 1
ATOM 2065 C CA . GLY A 1 279 ? -40.334 31.340 6.329 1.00 37.44 279 GLY A CA 1
ATOM 2066 C C . GLY A 1 279 ? -39.246 31.426 7.404 1.00 37.44 279 GLY A C 1
ATOM 2067 O O . GLY A 1 279 ? -39.558 31.353 8.584 1.00 37.44 279 GLY A O 1
ATOM 2068 N N . ALA A 1 280 ? -37.973 31.530 7.006 1.00 38.81 280 ALA A N 1
ATOM 2069 C CA . ALA A 1 280 ? -36.880 31.894 7.910 1.00 38.81 280 ALA A CA 1
ATOM 2070 C C . ALA A 1 280 ? -35.731 32.541 7.126 1.00 38.81 280 ALA A C 1
ATOM 2072 O O . ALA A 1 280 ? -35.073 31.915 6.297 1.00 38.81 280 ALA A O 1
ATOM 2073 N N . SER A 1 281 ? -35.550 33.828 7.398 1.00 45.25 281 SER A N 1
ATOM 2074 C CA . SER A 1 281 ? -34.540 34.731 6.865 1.00 45.25 281 SER A CA 1
ATOM 2075 C C . SER A 1 281 ? -33.118 34.190 7.022 1.00 45.25 281 SER A C 1
ATOM 2077 O O . SER A 1 281 ? -32.665 33.958 8.141 1.00 45.25 281 SER A O 1
ATOM 2079 N N . GLN A 1 282 ? -32.381 34.089 5.914 1.00 44.38 282 GLN A N 1
ATOM 2080 C CA . GLN A 1 282 ? -30.920 34.069 5.940 1.00 44.38 282 GLN A CA 1
ATOM 2081 C C . GLN A 1 282 ? -30.390 35.401 5.418 1.00 44.38 282 GLN A C 1
ATOM 2083 O O . GLN A 1 282 ? -30.697 35.849 4.315 1.00 44.38 282 GLN A O 1
ATOM 2088 N N . SER A 1 283 ? -29.640 36.036 6.311 1.00 41.41 283 SER A N 1
ATOM 2089 C CA . SER A 1 283 ? -28.932 37.295 6.158 1.00 41.41 283 SER A CA 1
ATOM 2090 C C . SER A 1 283 ? -27.985 37.254 4.960 1.00 41.41 283 SER A C 1
ATOM 2092 O O . SER A 1 283 ? -27.113 36.391 4.861 1.00 41.41 283 SER A O 1
ATOM 2094 N N . ALA A 1 284 ? -28.177 38.215 4.063 1.00 40.56 284 ALA A N 1
ATOM 2095 C CA . ALA A 1 284 ? -27.344 38.472 2.908 1.00 40.56 284 ALA A CA 1
ATOM 2096 C C . ALA A 1 284 ? -25.988 39.047 3.346 1.00 40.56 284 ALA A C 1
ATOM 2098 O O . ALA A 1 284 ? -25.868 40.216 3.701 1.00 40.56 284 ALA A O 1
ATOM 2099 N N . GLY A 1 285 ? -24.965 38.204 3.265 1.00 42.31 285 GLY A N 1
ATOM 2100 C CA . GLY A 1 285 ? -23.564 38.589 3.134 1.00 42.31 285 GLY A CA 1
ATOM 2101 C C . GLY A 1 285 ? -22.985 37.902 1.903 1.00 42.31 285 GLY A C 1
ATOM 2102 O O . GLY A 1 285 ? -22.004 37.176 2.003 1.00 42.31 285 GLY A O 1
ATOM 2103 N N . ALA A 1 286 ? -23.660 38.040 0.757 1.00 45.97 286 ALA A N 1
ATOM 2104 C CA . ALA A 1 286 ? -23.163 37.545 -0.518 1.00 45.97 286 ALA A CA 1
ATOM 2105 C C . ALA A 1 286 ? -21.991 38.432 -0.946 1.00 45.97 286 ALA A C 1
ATOM 2107 O O . ALA A 1 286 ? -22.169 39.429 -1.645 1.00 45.97 286 ALA A O 1
ATOM 2108 N N . SER A 1 287 ? -20.791 38.075 -0.494 1.00 49.31 287 SER A N 1
ATOM 2109 C CA . SER A 1 287 ? -19.559 38.461 -1.168 1.00 49.31 287 SER A CA 1
ATOM 2110 C C . SER A 1 287 ? -19.730 38.041 -2.620 1.00 49.31 287 SER A C 1
ATOM 2112 O O . SER A 1 287 ? -19.804 36.849 -2.919 1.00 49.31 287 SER A O 1
ATOM 2114 N N . SER A 1 288 ? -19.907 39.019 -3.505 1.00 47.75 288 SER A N 1
ATOM 2115 C CA . SER A 1 288 ? -20.016 38.800 -4.935 1.00 47.75 288 SER A CA 1
ATOM 2116 C C . SER A 1 288 ? -18.742 38.101 -5.389 1.00 47.75 288 SER A C 1
ATOM 2118 O O . SER A 1 288 ? -17.722 38.749 -5.610 1.00 47.75 288 SER A O 1
ATOM 2120 N N . SER A 1 289 ? -18.787 36.773 -5.495 1.00 55.28 289 SER A N 1
ATOM 2121 C CA . SER A 1 289 ? -17.874 36.032 -6.350 1.00 55.28 289 SER A CA 1
ATOM 2122 C C . SER A 1 289 ? -18.055 36.657 -7.725 1.00 55.28 289 SER A C 1
ATOM 2124 O O . SER A 1 289 ? -19.069 36.427 -8.387 1.00 55.28 289 SER A O 1
ATOM 2126 N N . ALA A 1 290 ? -17.157 37.582 -8.074 1.00 59.75 290 ALA A N 1
ATOM 2127 C CA . ALA A 1 290 ? -17.111 38.202 -9.383 1.00 59.75 290 ALA A CA 1
ATOM 2128 C C . ALA A 1 290 ? -17.252 37.071 -10.399 1.00 59.75 290 ALA A C 1
ATOM 2130 O O . ALA A 1 290 ? -16.535 36.078 -10.282 1.00 59.75 290 ALA A O 1
ATOM 2131 N N . ALA A 1 291 ? -18.250 37.178 -11.281 1.00 82.38 291 ALA A N 1
ATOM 2132 C CA . ALA A 1 291 ? -18.730 36.087 -12.120 1.00 82.38 291 ALA A CA 1
ATOM 2133 C C . ALA A 1 291 ? -17.561 35.404 -12.843 1.00 82.38 291 ALA A C 1
ATOM 2135 O O . ALA A 1 291 ? -17.089 35.875 -13.877 1.00 82.38 291 ALA A O 1
ATOM 2136 N N . LEU A 1 292 ? -17.058 34.322 -12.252 1.00 91.12 292 LEU A N 1
ATOM 2137 C CA . LEU A 1 292 ? -15.864 33.660 -12.734 1.00 91.12 292 LEU A CA 1
ATOM 2138 C C . LEU A 1 292 ? -16.229 32.936 -14.026 1.00 91.12 292 LEU A C 1
ATOM 2140 O O . LEU A 1 292 ? -17.190 32.164 -14.059 1.00 91.12 292 LEU A O 1
ATOM 2144 N N . ASP A 1 293 ? -15.486 33.206 -15.096 1.00 94.94 293 ASP A N 1
ATOM 2145 C CA . ASP A 1 293 ? -15.718 32.597 -16.403 1.00 94.94 293 ASP A CA 1
ATOM 2146 C C . ASP A 1 293 ? -15.372 31.096 -16.345 1.00 94.94 293 ASP A C 1
ATOM 2148 O O . ASP A 1 293 ? -14.221 30.678 -16.502 1.00 94.94 293 ASP A O 1
ATOM 2152 N N . LYS A 1 294 ? -16.389 30.274 -16.049 1.00 95.69 294 LYS A N 1
ATOM 2153 C CA . LYS A 1 294 ? -16.279 28.813 -15.911 1.00 95.69 294 LYS A CA 1
ATOM 2154 C C . LYS A 1 294 ? -15.746 28.148 -17.189 1.00 95.69 294 LYS A C 1
ATOM 2156 O O . LYS A 1 294 ? -14.852 27.310 -17.058 1.00 95.69 294 LYS A O 1
ATOM 2161 N N . PRO A 1 295 ? -16.220 28.499 -18.406 1.00 96.81 295 PRO A N 1
ATOM 2162 C CA . PRO A 1 295 ? -15.596 28.047 -19.649 1.00 96.81 295 PRO A CA 1
ATOM 2163 C C . PRO A 1 295 ? -14.093 28.335 -19.727 1.00 96.81 295 PRO A C 1
ATOM 2165 O O . PRO A 1 295 ? -13.321 27.424 -20.031 1.00 96.81 295 PRO A O 1
ATOM 2168 N N . ALA A 1 296 ? -13.661 29.557 -19.401 1.00 96.06 296 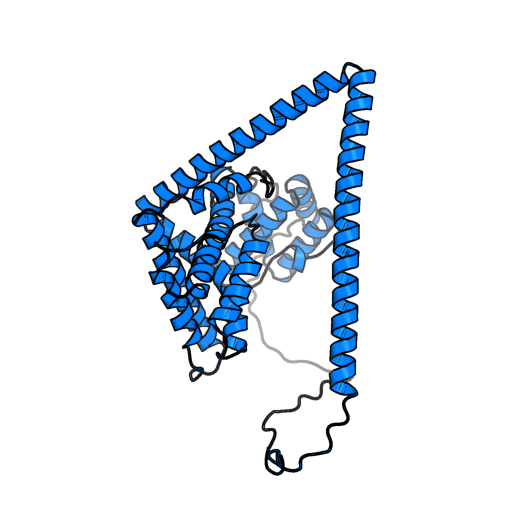ALA A N 1
ATOM 2169 C CA . ALA A 1 296 ? -12.242 29.907 -19.438 1.00 96.06 296 ALA A CA 1
ATOM 2170 C C . ALA A 1 296 ? -11.423 29.119 -18.398 1.00 96.06 296 ALA A C 1
ATOM 2172 O O . ALA A 1 296 ? -10.330 28.639 -18.715 1.00 96.06 296 ALA A O 1
ATOM 2173 N N . LEU A 1 297 ? -11.962 28.918 -17.187 1.00 96.75 297 LEU A N 1
ATOM 2174 C CA . LEU A 1 297 ? -11.341 28.080 -16.155 1.00 96.75 297 LEU A CA 1
ATOM 2175 C C . LEU A 1 297 ? -11.190 26.629 -16.611 1.00 96.75 297 LEU A C 1
ATOM 2177 O O . LEU A 1 297 ? -10.112 26.052 -16.463 1.00 96.75 297 LEU A O 1
ATOM 2181 N N . ARG A 1 298 ? -12.238 26.048 -17.204 1.00 97.69 298 ARG A N 1
ATOM 2182 C CA . ARG A 1 298 ? -12.190 24.688 -17.752 1.00 97.69 298 ARG A CA 1
ATOM 2183 C C . ARG A 1 298 ? -11.095 24.570 -18.802 1.00 97.69 298 ARG A C 1
ATOM 2185 O O . ARG A 1 298 ? -10.256 23.677 -18.707 1.00 97.69 298 ARG A O 1
ATOM 2192 N N . ASP A 1 299 ? -11.108 25.450 -19.797 1.00 97.62 299 ASP A N 1
ATOM 2193 C CA . ASP A 1 299 ? -10.176 25.379 -20.920 1.00 97.62 299 ASP A CA 1
ATOM 2194 C C . ASP A 1 299 ? -8.729 25.559 -20.452 1.00 97.62 299 ASP A C 1
ATOM 2196 O O . ASP A 1 299 ? -7.822 24.915 -20.977 1.00 97.62 299 ASP A O 1
ATOM 2200 N N . TRP A 1 300 ? -8.506 26.387 -19.431 1.00 97.50 300 TRP A N 1
ATOM 2201 C CA . TRP A 1 300 ? -7.197 26.537 -18.810 1.00 97.50 300 TRP A CA 1
ATOM 2202 C C . TRP A 1 300 ? -6.768 25.277 -18.042 1.00 97.50 300 TRP A C 1
ATOM 2204 O O . TRP A 1 300 ? -5.653 24.800 -18.252 1.00 97.50 300 TRP A O 1
ATOM 2214 N N . LEU A 1 301 ? -7.644 24.683 -17.220 1.00 97.75 301 LEU A N 1
ATOM 2215 C CA . LEU A 1 301 ? -7.338 23.437 -16.501 1.00 97.75 301 LEU A CA 1
ATOM 2216 C C . LEU A 1 301 ? -6.972 22.308 -17.472 1.00 97.75 301 LEU A C 1
ATOM 2218 O O . LEU A 1 301 ? -5.956 21.646 -17.286 1.00 97.75 301 LEU A O 1
ATOM 2222 N N . VAL A 1 302 ? -7.740 22.143 -18.553 1.00 98.06 302 VAL A N 1
ATOM 2223 C CA . VAL A 1 302 ? -7.488 21.117 -19.579 1.00 98.06 302 VAL A CA 1
ATOM 2224 C C . VAL A 1 302 ? -6.141 21.312 -20.280 1.00 98.06 302 VAL A C 1
ATOM 2226 O O . VAL A 1 302 ? -5.483 20.332 -20.617 1.00 98.06 302 VAL A O 1
ATOM 2229 N N . ARG A 1 303 ? -5.706 22.559 -20.502 1.00 98.00 303 ARG A N 1
ATOM 2230 C CA . ARG A 1 303 ? -4.412 22.847 -21.145 1.00 98.00 303 ARG A CA 1
ATOM 2231 C C . ARG A 1 303 ? -3.212 22.616 -20.228 1.00 98.00 303 ARG A C 1
ATOM 2233 O O . ARG A 1 303 ? -2.130 22.335 -20.733 1.00 98.00 303 ARG A O 1
ATOM 2240 N N . HIS A 1 304 ? -3.374 22.780 -18.915 1.00 97.62 304 HIS A N 1
ATOM 2241 C CA . HIS A 1 304 ? -2.245 22.847 -17.978 1.00 97.62 304 HIS A CA 1
ATOM 2242 C C . HIS A 1 304 ? -2.124 21.669 -17.006 1.00 97.62 304 HIS A C 1
ATOM 2244 O O . HIS A 1 304 ? -1.085 21.546 -16.351 1.00 97.62 304 HIS A O 1
ATOM 2250 N N . PHE A 1 305 ? -3.147 20.820 -16.907 1.00 97.44 305 PHE A N 1
ATOM 2251 C CA . PHE A 1 305 ? -3.178 19.680 -15.994 1.00 97.44 305 PHE A CA 1
ATOM 2252 C C . PHE A 1 305 ? -3.393 18.389 -16.777 1.00 97.44 305 PHE A C 1
ATOM 2254 O O . PHE A 1 305 ? -4.329 18.274 -17.565 1.00 97.44 305 PHE A O 1
ATOM 2261 N N . SER A 1 306 ? -2.535 17.395 -16.544 1.00 97.38 306 SER A N 1
ATOM 2262 C CA . SER A 1 306 ? -2.820 16.018 -16.944 1.00 97.38 306 SER A CA 1
ATOM 2263 C C . SER A 1 306 ? -3.887 15.402 -16.028 1.00 97.38 306 SER A C 1
ATOM 2265 O O . SER A 1 306 ? -4.228 15.961 -14.985 1.00 97.38 306 SER A O 1
ATOM 2267 N N . ARG A 1 307 ? -4.396 14.212 -16.372 1.00 96.94 307 ARG A N 1
ATOM 2268 C CA . ARG A 1 307 ? -5.329 13.481 -15.493 1.00 96.94 307 ARG A CA 1
ATOM 2269 C C . ARG A 1 307 ? -4.731 13.229 -14.103 1.00 96.94 307 ARG A C 1
ATOM 2271 O O . ARG A 1 307 ? -5.412 13.456 -13.112 1.00 96.94 307 ARG A O 1
ATOM 2278 N N . ALA A 1 308 ? -3.464 12.819 -14.037 1.00 94.94 308 ALA A N 1
ATOM 2279 C CA . ALA A 1 308 ? -2.768 12.595 -12.770 1.00 94.94 308 ALA A CA 1
ATOM 2280 C C . ALA A 1 308 ? -2.604 13.901 -11.969 1.00 94.94 308 ALA A C 1
ATOM 2282 O O . ALA A 1 308 ? -2.814 13.917 -10.758 1.00 94.94 308 ALA A O 1
ATOM 2283 N N . ASP A 1 309 ? -2.308 15.021 -12.642 1.00 97.19 309 ASP A N 1
ATOM 2284 C CA . ASP A 1 309 ? -2.241 16.328 -11.973 1.00 97.19 309 ASP A CA 1
ATOM 2285 C C . ASP A 1 309 ? -3.610 16.765 -11.435 1.00 97.19 309 ASP A C 1
ATOM 2287 O O . ASP A 1 309 ? -3.682 17.416 -10.395 1.00 97.19 309 ASP A O 1
ATOM 2291 N N . LEU A 1 310 ? -4.698 16.413 -12.128 1.00 97.56 310 LEU A N 1
ATOM 2292 C CA . LEU A 1 310 ? -6.062 16.725 -11.707 1.00 97.56 310 LEU A CA 1
ATOM 2293 C C . LEU A 1 310 ? -6.474 15.914 -10.465 1.00 97.56 310 LEU A C 1
ATOM 2295 O O . LEU A 1 310 ? -7.136 16.455 -9.584 1.00 97.56 310 LEU A O 1
ATOM 2299 N N . GLU A 1 311 ? -6.036 14.655 -10.344 1.00 97.38 311 GLU A N 1
ATOM 2300 C CA . GLU A 1 311 ? -6.221 13.849 -9.123 1.00 97.38 311 GLU A CA 1
ATOM 2301 C C . GLU A 1 311 ? -5.503 14.479 -7.923 1.00 97.38 311 GLU A C 1
ATOM 2303 O O . GLU A 1 311 ? -6.095 14.631 -6.851 1.00 97.38 311 GLU A O 1
ATOM 2308 N N . LEU A 1 312 ? -4.258 14.926 -8.119 1.00 96.31 312 LEU A N 1
ATOM 2309 C CA . LEU A 1 312 ? -3.509 15.660 -7.096 1.00 96.31 312 LEU A CA 1
ATOM 2310 C C . LEU A 1 312 ? -4.179 16.997 -6.748 1.00 96.31 312 LEU A C 1
ATOM 2312 O O . LEU A 1 312 ? -4.284 17.341 -5.572 1.00 96.31 312 LEU A O 1
ATOM 2316 N N . LEU A 1 313 ? -4.690 17.724 -7.748 1.00 97.56 313 LEU A N 1
ATOM 2317 C CA . LEU A 1 313 ? -5.430 18.969 -7.540 1.00 97.56 313 LEU A CA 1
ATOM 2318 C C . LEU A 1 313 ? -6.683 18.741 -6.682 1.00 97.56 313 LEU A C 1
ATOM 2320 O O . LEU A 1 313 ? -6.940 19.525 -5.771 1.00 97.56 313 LEU A O 1
ATOM 2324 N N . CYS A 1 314 ? -7.439 17.665 -6.923 1.00 98.00 314 CYS A N 1
ATOM 2325 C CA . CYS A 1 314 ? -8.587 17.293 -6.092 1.00 98.00 314 CYS A CA 1
ATOM 2326 C C . CYS A 1 314 ? -8.182 17.013 -4.638 1.00 98.00 314 CYS A C 1
ATOM 2328 O O . CYS A 1 314 ? -8.839 17.515 -3.725 1.00 98.00 314 CYS A O 1
ATOM 2330 N N . ALA A 1 315 ? -7.086 16.279 -4.417 1.00 97.00 315 ALA A N 1
ATOM 2331 C CA . ALA A 1 315 ? -6.578 16.002 -3.074 1.00 97.00 315 ALA A CA 1
ATOM 2332 C C . ALA A 1 315 ? -6.177 17.290 -2.330 1.00 97.00 315 ALA A C 1
ATOM 2334 O O . ALA A 1 315 ? -6.513 17.460 -1.156 1.00 97.00 315 ALA A O 1
ATOM 2335 N N . ASP A 1 316 ? -5.525 18.231 -3.018 1.00 97.62 316 ASP A N 1
ATOM 2336 C CA . ASP A 1 316 ? -5.141 19.522 -2.439 1.00 97.62 316 ASP A CA 1
ATOM 2337 C C . ASP A 1 316 ? -6.357 20.413 -2.138 1.00 97.62 316 ASP A C 1
ATOM 2339 O O . ASP A 1 316 ? -6.405 21.067 -1.092 1.00 97.62 316 ASP A O 1
ATOM 2343 N N . VAL A 1 317 ? -7.373 20.413 -3.012 1.00 97.75 317 VAL A N 1
ATOM 2344 C CA . VAL A 1 317 ? -8.650 21.104 -2.765 1.00 97.75 317 VAL A CA 1
ATOM 2345 C C . VAL A 1 317 ? -9.357 20.510 -1.549 1.00 97.75 317 VAL A C 1
ATOM 2347 O O . VAL A 1 317 ? -9.779 21.264 -0.673 1.00 97.75 317 VAL A O 1
ATOM 2350 N N . GLN A 1 318 ? -9.432 19.182 -1.437 1.00 97.62 318 GLN A N 1
ATOM 2351 C CA . GLN A 1 318 ? -10.023 18.514 -0.277 1.00 97.62 318 GLN A CA 1
ATOM 2352 C C . GLN A 1 318 ? -9.271 18.853 1.017 1.00 97.62 318 GLN A C 1
ATOM 2354 O O . GLN A 1 318 ? -9.896 19.167 2.030 1.00 97.62 318 GLN A O 1
ATOM 2359 N N . ALA A 1 319 ? -7.935 18.844 0.996 1.00 95.94 319 ALA A N 1
ATOM 2360 C CA . ALA A 1 319 ? -7.129 19.227 2.153 1.00 95.94 319 ALA A CA 1
ATOM 2361 C C . ALA A 1 319 ? -7.374 20.689 2.564 1.00 95.94 319 ALA A C 1
ATOM 2363 O O . ALA A 1 319 ? -7.442 21.000 3.755 1.00 95.94 319 ALA A O 1
ATOM 2364 N N . GLN A 1 320 ? -7.536 21.591 1.592 1.00 97.62 320 GLN A N 1
ATOM 2365 C CA . GLN A 1 320 ? -7.824 22.998 1.854 1.00 97.62 320 GLN A CA 1
ATOM 2366 C C . GLN A 1 320 ? -9.243 23.213 2.404 1.00 97.62 320 GLN A C 1
ATOM 2368 O O . GLN A 1 320 ? -9.413 24.012 3.326 1.00 97.62 320 GLN A O 1
ATOM 2373 N N . LEU A 1 321 ? -10.236 22.475 1.902 1.00 97.00 321 LEU A N 1
ATOM 2374 C CA . LEU A 1 321 ? -11.604 22.467 2.431 1.00 97.00 321 LEU A CA 1
ATOM 2375 C C . LEU A 1 321 ? -11.653 21.932 3.867 1.00 97.00 321 LEU A C 1
ATOM 2377 O O . LEU A 1 321 ? -12.256 22.563 4.735 1.00 97.00 321 LEU A O 1
ATOM 2381 N N . ALA A 1 322 ? -10.925 20.851 4.153 1.00 95.94 322 ALA A N 1
ATOM 2382 C CA . ALA A 1 322 ? -10.815 20.293 5.500 1.00 95.94 322 ALA A CA 1
ATOM 2383 C C . ALA A 1 322 ? -10.227 21.300 6.501 1.00 95.94 322 ALA A C 1
ATOM 2385 O O . ALA A 1 322 ? -10.729 21.431 7.616 1.00 95.94 322 ALA A O 1
ATOM 2386 N N . ARG A 1 323 ? -9.214 22.082 6.096 1.00 96.88 323 ARG A N 1
ATOM 2387 C CA . ARG A 1 323 ? -8.654 23.171 6.924 1.00 96.88 323 ARG A CA 1
ATOM 2388 C C . ARG A 1 323 ? -9.655 24.293 7.207 1.00 96.88 323 ARG A C 1
ATOM 2390 O O . ARG A 1 323 ? -9.507 24.986 8.207 1.00 96.88 323 ARG A O 1
ATOM 2397 N N . GLN A 1 324 ? -10.646 24.480 6.339 1.00 96.81 324 GLN A N 1
ATOM 2398 C CA . GLN A 1 324 ? -11.733 25.445 6.520 1.00 96.81 324 GLN A CA 1
ATOM 2399 C C . GLN A 1 324 ? -12.929 24.862 7.296 1.00 96.81 324 GLN A C 1
ATOM 2401 O O . GLN A 1 324 ? -13.905 25.571 7.518 1.00 96.81 324 GLN A O 1
ATOM 2406 N N . GLY A 1 325 ? -12.853 23.601 7.739 1.00 97.06 325 GLY A N 1
ATOM 2407 C CA . GLY A 1 325 ? -13.910 22.929 8.500 1.00 97.06 325 GLY A CA 1
ATOM 2408 C C . GLY A 1 325 ? -14.939 22.181 7.648 1.00 97.06 325 GLY A C 1
ATOM 2409 O O . GLY A 1 325 ? -15.910 21.664 8.198 1.00 97.06 325 GLY A O 1
ATOM 2410 N N . TYR A 1 326 ? -14.738 22.080 6.332 1.00 96.56 326 TYR A N 1
ATOM 2411 C CA . TYR A 1 326 ? -15.618 21.322 5.441 1.00 96.56 326 TYR A CA 1
ATOM 2412 C C . TYR A 1 326 ? -15.131 19.873 5.307 1.00 96.56 326 TYR A C 1
ATOM 2414 O O . TYR A 1 326 ? -13.996 19.621 4.911 1.00 96.56 326 TYR A O 1
ATOM 2422 N N . ALA A 1 327 ? -15.997 18.904 5.613 1.00 93.19 327 ALA A N 1
ATOM 2423 C CA . ALA A 1 327 ? -15.682 17.468 5.570 1.00 93.19 327 ALA A CA 1
ATOM 2424 C C . ALA A 1 327 ? -16.047 16.799 4.229 1.00 93.19 327 ALA A C 1
ATOM 2426 O O . ALA A 1 327 ? -16.296 15.596 4.163 1.00 93.19 327 ALA A O 1
ATOM 2427 N N . GLU A 1 328 ? -16.148 17.580 3.158 1.00 93.25 328 GLU A N 1
ATOM 2428 C CA . GLU A 1 328 ? -16.675 17.105 1.883 1.00 93.25 328 GLU A CA 1
ATOM 2429 C C . GLU A 1 328 ? -15.592 16.385 1.069 1.00 93.25 328 GLU A C 1
ATOM 2431 O O . GLU A 1 328 ? -14.533 16.965 0.810 1.00 93.25 328 GLU A O 1
ATOM 2436 N N . PRO A 1 329 ? -15.825 15.135 0.633 1.00 94.88 329 PRO A N 1
ATOM 2437 C CA . PRO A 1 329 ? -14.867 14.438 -0.210 1.00 94.88 329 PRO A CA 1
ATOM 2438 C C . PRO A 1 329 ? -14.862 15.035 -1.625 1.00 94.88 329 PRO A C 1
ATOM 2440 O O . PRO A 1 329 ? -15.919 15.323 -2.200 1.00 94.88 329 PRO A O 1
ATOM 2443 N N . VAL A 1 330 ? -13.665 15.195 -2.196 1.00 96.75 330 VAL A N 1
ATOM 2444 C CA . VAL A 1 330 ? -13.450 15.686 -3.564 1.00 96.75 330 VAL A CA 1
ATOM 2445 C C . VAL A 1 330 ? -12.494 14.730 -4.275 1.00 96.75 330 VAL A C 1
ATOM 2447 O O . VAL A 1 330 ? -11.299 14.714 -4.001 1.00 96.75 330 VAL A O 1
ATOM 2450 N N . SER A 1 331 ? -13.009 13.931 -5.209 1.00 96.56 331 SER A N 1
ATOM 2451 C CA . SER A 1 331 ? -12.204 13.035 -6.048 1.00 96.56 331 SER A CA 1
ATOM 2452 C C . SER A 1 331 ? -12.751 12.977 -7.474 1.00 96.56 331 SER A C 1
ATOM 2454 O O . SER A 1 331 ? -13.937 13.234 -7.704 1.00 96.56 331 SER A O 1
ATOM 2456 N N . LEU A 1 332 ? -11.906 12.607 -8.443 1.00 95.62 332 LEU A N 1
ATOM 2457 C CA . LEU A 1 332 ? -12.347 12.441 -9.833 1.00 95.62 332 LEU A CA 1
ATOM 2458 C C . LEU A 1 332 ? -13.375 11.319 -10.004 1.00 95.62 332 LEU A C 1
ATOM 2460 O O . LEU A 1 332 ? -14.189 11.388 -10.919 1.00 95.62 332 LEU A O 1
ATOM 2464 N N . GLU A 1 333 ? -13.385 10.322 -9.119 1.00 95.56 333 GLU A N 1
ATOM 2465 C CA . GLU A 1 333 ? -14.394 9.258 -9.123 1.00 95.56 333 GLU A CA 1
ATOM 2466 C C . GLU A 1 333 ? -15.783 9.784 -8.744 1.00 95.56 333 GLU A C 1
ATOM 2468 O O . GLU A 1 333 ? -16.769 9.427 -9.383 1.00 95.56 333 GLU A O 1
ATOM 2473 N N . ILE A 1 334 ? -15.861 10.683 -7.753 1.00 93.88 334 ILE A N 1
ATOM 2474 C CA . ILE A 1 334 ? -17.121 11.318 -7.327 1.00 93.88 334 ILE A CA 1
ATOM 2475 C C . ILE A 1 334 ? -17.650 12.248 -8.421 1.00 93.88 334 ILE A C 1
ATOM 2477 O O . ILE A 1 334 ? -18.850 12.299 -8.690 1.00 93.88 334 ILE A O 1
ATOM 2481 N N . VAL A 1 335 ? -16.745 12.996 -9.051 1.00 94.25 335 VAL A N 1
ATOM 2482 C CA . VAL A 1 335 ? -17.068 13.918 -10.144 1.00 94.25 335 VAL A CA 1
ATOM 2483 C C . VAL A 1 335 ? -17.501 13.143 -11.402 1.00 94.25 335 VAL A C 1
ATOM 2485 O O . VAL A 1 335 ? -18.459 13.523 -12.087 1.00 94.25 335 VAL A O 1
ATOM 2488 N N . GLY A 1 336 ? -16.832 12.024 -11.689 1.00 94.50 336 GLY A N 1
ATOM 2489 C CA . GLY A 1 336 ? -17.039 11.188 -12.867 1.00 94.50 336 GLY A CA 1
ATOM 2490 C C . GLY A 1 336 ? -16.715 11.895 -14.190 1.00 94.50 336 GLY A C 1
ATOM 2491 O O . GLY A 1 336 ? -16.245 13.032 -14.227 1.00 94.50 336 GLY A O 1
ATOM 2492 N N . GLY A 1 337 ? -17.020 11.226 -15.303 1.00 94.75 337 GLY A N 1
ATOM 2493 C CA . GLY A 1 337 ? -16.875 11.766 -16.657 1.00 94.75 337 GLY A CA 1
ATOM 2494 C C . GLY A 1 337 ? -15.821 11.039 -17.492 1.00 94.75 337 GLY A C 1
ATOM 2495 O O . GLY A 1 337 ? -14.769 10.634 -16.991 1.00 94.75 337 GLY A O 1
ATOM 2496 N N . ASP A 1 338 ? -16.122 10.919 -18.780 1.00 94.12 338 ASP A N 1
ATOM 2497 C CA . ASP A 1 338 ? -15.303 10.268 -19.789 1.00 94.12 338 ASP A CA 1
ATOM 2498 C C . ASP A 1 338 ? -14.394 11.312 -20.445 1.00 94.12 338 ASP A C 1
ATOM 2500 O O . ASP A 1 338 ? -14.776 12.060 -21.347 1.00 94.12 338 ASP A O 1
ATOM 2504 N N . GLY A 1 339 ? -13.159 11.377 -19.949 1.00 96.81 339 GLY A N 1
ATOM 2505 C CA . GLY A 1 339 ? -12.115 12.249 -20.479 1.00 96.81 339 GLY A CA 1
ATOM 2506 C C . GLY A 1 339 ? -11.900 13.540 -19.688 1.00 96.81 339 GLY A C 1
ATOM 2507 O O . GLY A 1 339 ? -12.753 14.021 -18.942 1.00 96.81 339 GLY A O 1
ATOM 2508 N N . LEU A 1 340 ? -10.710 14.113 -19.878 1.00 97.12 340 LEU A N 1
ATOM 2509 C CA . LEU A 1 340 ? -10.185 15.213 -19.066 1.00 97.12 340 LEU A CA 1
ATOM 2510 C C . LEU A 1 340 ? -11.077 16.464 -19.097 1.00 97.12 340 LEU A C 1
ATOM 2512 O O . LEU A 1 340 ? -11.347 17.060 -18.060 1.00 97.12 340 LEU A O 1
ATOM 2516 N N . ALA A 1 341 ? -11.584 16.848 -20.272 1.00 97.38 341 ALA A N 1
ATOM 2517 C CA . ALA A 1 341 ? -12.424 18.038 -20.409 1.00 97.38 341 ALA A CA 1
ATOM 2518 C C . ALA A 1 341 ? -13.759 17.916 -19.660 1.00 97.38 341 ALA A C 1
ATOM 2520 O O . ALA A 1 341 ? -14.194 18.874 -19.017 1.00 97.38 341 ALA A O 1
ATOM 2521 N N . GLN A 1 342 ? -14.389 16.736 -19.707 1.00 97.38 342 GLN A N 1
ATOM 2522 C CA . GLN A 1 342 ? -15.635 16.487 -18.987 1.00 97.38 342 GLN A CA 1
ATOM 2523 C C . GLN A 1 342 ? -15.395 16.426 -17.474 1.00 97.38 342 GLN A C 1
ATOM 2525 O O . GLN A 1 342 ? -16.191 16.977 -16.716 1.00 97.38 342 GLN A O 1
ATOM 2530 N N . GLN A 1 343 ? -14.281 15.832 -17.040 1.00 97.75 343 GLN A N 1
ATOM 2531 C CA . GLN A 1 343 ? -13.875 15.803 -15.632 1.00 97.75 343 GLN A CA 1
ATOM 2532 C C . GLN A 1 343 ? -13.629 17.215 -15.082 1.00 97.75 343 GLN A C 1
ATOM 2534 O O . GLN A 1 343 ? -14.177 17.563 -14.038 1.00 97.75 343 GLN A O 1
ATOM 2539 N N . CYS A 1 344 ? -12.897 18.070 -15.807 1.00 98.06 344 CYS A N 1
ATOM 2540 C CA . CYS A 1 344 ? -12.695 19.471 -15.421 1.00 98.06 344 CYS A CA 1
ATOM 2541 C C . CYS A 1 344 ? -14.023 20.238 -15.323 1.00 98.06 344 CYS A C 1
ATOM 2543 O O . CYS A 1 344 ? -14.248 20.947 -14.344 1.00 98.06 344 CYS A O 1
ATOM 2545 N N . GLN A 1 345 ? -14.922 20.076 -16.302 1.00 98.00 345 GLN A N 1
ATOM 2546 C CA . GLN A 1 345 ? -16.244 20.715 -16.285 1.00 98.00 345 GLN A CA 1
ATOM 2547 C C . GLN A 1 345 ? -17.060 20.288 -15.058 1.00 98.00 345 GLN A C 1
ATOM 2549 O O . GLN A 1 345 ? -17.570 21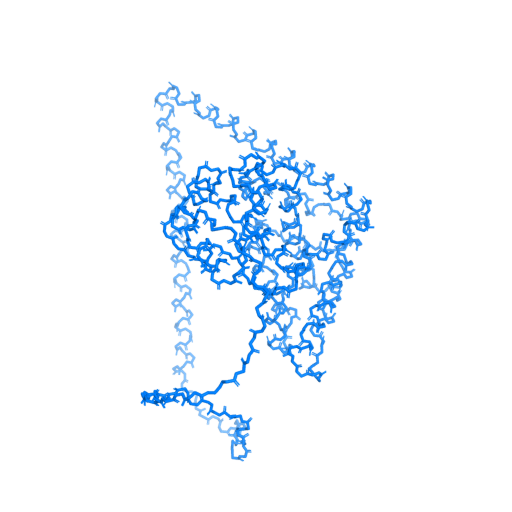.135 -14.328 1.00 98.00 345 GLN A O 1
ATOM 2554 N N . ARG A 1 346 ? -17.159 18.978 -14.803 1.00 97.62 346 ARG A N 1
ATOM 2555 C CA . ARG A 1 346 ? -17.936 18.454 -13.675 1.00 97.62 346 ARG A CA 1
ATOM 2556 C C . ARG A 1 346 ? -17.319 18.824 -12.325 1.00 97.62 346 ARG A C 1
ATOM 2558 O O . ARG A 1 346 ? -18.065 19.049 -11.378 1.00 97.62 346 ARG A O 1
ATOM 2565 N N . LEU A 1 347 ? -15.990 18.923 -12.226 1.00 98.00 347 LEU A N 1
ATOM 2566 C CA . LEU A 1 347 ? -15.304 19.380 -11.013 1.00 98.00 347 LEU A CA 1
ATOM 2567 C C . LEU A 1 347 ? -15.656 20.842 -10.707 1.00 98.00 347 LEU A C 1
ATOM 2569 O O . LEU A 1 347 ? -15.988 21.166 -9.567 1.00 98.00 347 LEU A O 1
ATOM 2573 N N . ILE A 1 348 ? -15.642 21.703 -11.730 1.00 97.69 348 ILE A N 1
ATOM 2574 C CA . ILE A 1 348 ? -16.058 23.107 -11.615 1.00 97.69 348 ILE A CA 1
ATOM 2575 C C . ILE A 1 348 ? -17.518 23.188 -11.159 1.00 97.69 348 ILE A C 1
ATOM 2577 O O . ILE A 1 348 ? -17.808 23.872 -10.184 1.00 97.69 348 ILE A O 1
ATOM 2581 N N . GLU A 1 349 ? -18.433 22.457 -11.800 1.00 97.31 349 GLU A N 1
ATOM 2582 C CA . GLU A 1 349 ? -19.857 22.432 -11.428 1.00 97.31 349 GLU A CA 1
ATOM 2583 C C . GLU A 1 349 ? -20.111 21.853 -10.032 1.00 97.31 349 GLU A C 1
ATOM 2585 O O . GLU A 1 349 ? -21.056 22.250 -9.348 1.00 97.31 349 GLU A O 1
ATOM 2590 N N . TYR A 1 350 ? -19.312 20.873 -9.609 1.00 97.44 350 TYR A N 1
ATOM 2591 C CA . TYR A 1 350 ? -19.408 20.277 -8.281 1.00 97.44 350 TYR A CA 1
ATOM 2592 C C . TYR A 1 350 ? -19.048 21.294 -7.195 1.00 97.44 350 TYR A C 1
ATOM 2594 O O . TYR A 1 350 ? -19.827 21.483 -6.263 1.00 97.44 350 TYR A O 1
ATOM 2602 N N . LEU A 1 351 ? -17.914 21.984 -7.338 1.00 96.94 351 LEU A N 1
ATOM 2603 C CA . LEU A 1 351 ? -17.448 22.963 -6.352 1.00 96.94 351 LEU A CA 1
ATOM 2604 C C . LEU A 1 351 ? -18.244 24.271 -6.402 1.00 96.94 351 LEU A C 1
ATOM 2606 O O . LEU A 1 351 ? -18.494 24.872 -5.363 1.00 96.94 351 LEU A O 1
ATOM 2610 N N . ASP A 1 352 ? -18.707 24.686 -7.578 1.00 96.12 352 ASP A N 1
ATOM 2611 C CA . ASP A 1 352 ? -19.572 25.855 -7.746 1.00 96.12 352 ASP A CA 1
ATOM 2612 C C . ASP A 1 352 ? -20.925 25.687 -7.046 1.00 96.12 352 ASP A C 1
ATOM 2614 O O . ASP A 1 352 ? -21.331 26.561 -6.283 1.00 96.12 352 ASP A O 1
ATOM 2618 N N . ARG A 1 353 ? -21.581 24.527 -7.201 1.00 96.56 353 ARG A N 1
ATOM 2619 C CA . ARG A 1 353 ? -22.851 24.229 -6.509 1.00 96.56 353 ARG A CA 1
ATOM 2620 C C . ARG A 1 353 ? -22.740 24.272 -4.986 1.00 96.56 353 ARG A C 1
ATOM 2622 O O . ARG A 1 353 ? -23.749 24.479 -4.319 1.00 96.56 353 ARG A O 1
ATOM 2629 N N . ARG A 1 354 ? -21.539 24.061 -4.447 1.00 95.75 354 ARG A N 1
ATOM 2630 C CA . ARG A 1 354 ? -21.256 24.092 -3.007 1.00 95.75 354 ARG A CA 1
ATOM 2631 C C . ARG A 1 354 ? -20.651 25.414 -2.528 1.00 95.75 354 ARG A C 1
ATOM 2633 O O . ARG A 1 354 ? -20.402 25.570 -1.342 1.00 95.75 354 ARG A O 1
ATOM 2640 N N . GLY A 1 355 ? -20.431 26.376 -3.427 1.00 95.19 355 GLY A N 1
ATOM 2641 C CA . GLY A 1 355 ? -19.831 27.665 -3.076 1.00 95.19 355 GLY A CA 1
ATOM 2642 C C . GLY A 1 355 ? -18.336 27.584 -2.744 1.00 95.19 355 GLY A C 1
ATOM 2643 O O . GLY A 1 355 ? -17.839 28.398 -1.975 1.00 95.19 355 GLY A O 1
ATOM 2644 N N . HIS A 1 356 ? -17.621 26.606 -3.308 1.00 96.75 356 HIS A N 1
ATOM 2645 C CA . HIS A 1 356 ? -16.195 26.338 -3.067 1.00 96.75 356 HIS A CA 1
ATOM 2646 C C . HIS A 1 356 ? -15.324 26.517 -4.323 1.00 96.75 356 HIS A C 1
ATOM 2648 O O . HIS A 1 356 ? -14.193 26.028 -4.395 1.00 96.75 356 HIS A O 1
ATOM 2654 N N . LEU A 1 357 ? -15.847 27.190 -5.353 1.00 95.88 357 LEU A N 1
ATOM 2655 C CA . LEU A 1 357 ? -15.128 27.391 -6.614 1.00 95.88 357 LEU A CA 1
ATOM 2656 C C . LEU A 1 357 ? -13.866 28.254 -6.440 1.00 95.88 357 LEU A C 1
ATOM 2658 O O . LEU A 1 357 ? -12.867 28.046 -7.128 1.00 95.88 357 LEU A O 1
ATOM 2662 N N . ASP A 1 358 ? -13.878 29.182 -5.485 1.00 95.25 358 ASP A N 1
ATOM 2663 C CA . ASP A 1 358 ? -12.730 30.021 -5.136 1.00 95.25 358 ASP A CA 1
ATOM 2664 C C . ASP A 1 358 ? -11.546 29.191 -4.606 1.00 95.25 358 ASP A C 1
ATOM 2666 O O . ASP A 1 358 ? -10.385 29.495 -4.896 1.00 95.25 358 ASP A O 1
ATOM 2670 N N . VAL A 1 359 ? -11.826 28.108 -3.872 1.00 96.50 359 VAL A N 1
ATOM 2671 C CA . VAL A 1 359 ? -10.806 27.186 -3.359 1.00 96.50 359 VAL A CA 1
ATOM 2672 C C . VAL A 1 359 ? -10.102 26.479 -4.515 1.00 96.50 359 VAL A C 1
ATOM 2674 O O . VAL A 1 359 ? -8.871 26.426 -4.525 1.00 96.50 359 VAL A O 1
ATOM 2677 N N . LEU A 1 360 ? -10.848 26.014 -5.526 1.00 96.94 360 LEU A N 1
ATOM 2678 C CA . LEU A 1 360 ? -10.267 25.398 -6.726 1.00 96.94 360 LEU A CA 1
ATOM 2679 C C . LEU A 1 360 ? -9.305 26.353 -7.433 1.00 96.94 360 LEU A C 1
ATOM 2681 O O . LEU A 1 360 ? -8.174 25.977 -7.731 1.00 96.94 360 LEU A O 1
ATOM 2685 N N . VAL A 1 361 ? -9.739 27.591 -7.677 1.00 96.19 361 VAL A N 1
ATOM 2686 C CA . VAL A 1 361 ? -8.941 28.602 -8.389 1.00 96.19 361 VAL A CA 1
ATOM 2687 C C . VAL A 1 361 ? -7.657 28.917 -7.624 1.00 96.19 361 VAL A C 1
ATOM 2689 O O . VAL A 1 361 ? -6.573 28.949 -8.209 1.00 96.19 361 VAL A O 1
ATOM 2692 N N . ARG A 1 362 ? -7.757 29.075 -6.302 1.00 95.88 362 ARG A N 1
ATOM 2693 C CA . ARG A 1 362 ? -6.618 29.365 -5.425 1.00 95.88 362 ARG A CA 1
ATOM 2694 C C . ARG A 1 362 ? -5.583 28.241 -5.425 1.00 95.88 362 ARG A C 1
ATOM 2696 O O . ARG A 1 362 ? -4.389 28.507 -5.561 1.00 95.88 362 ARG A O 1
ATOM 2703 N N . VAL A 1 363 ? -6.029 26.989 -5.294 1.00 97.00 363 VAL A N 1
ATOM 2704 C CA . VAL A 1 363 ? -5.141 25.815 -5.308 1.00 97.00 363 VAL A CA 1
ATOM 2705 C C . VAL A 1 363 ? -4.543 25.603 -6.703 1.00 97.00 363 VAL A C 1
ATOM 2707 O O . VAL A 1 363 ? -3.349 25.345 -6.833 1.00 97.00 363 VAL A O 1
ATOM 2710 N N . ALA A 1 364 ? -5.323 25.784 -7.768 1.00 96.75 364 ALA A N 1
ATOM 2711 C CA . ALA A 1 364 ? -4.816 25.645 -9.129 1.00 96.75 364 ALA A CA 1
ATOM 2712 C C . ALA A 1 364 ? -3.735 26.696 -9.451 1.00 96.75 364 ALA A C 1
ATOM 2714 O O . ALA A 1 364 ? -2.707 26.375 -10.056 1.00 96.75 364 ALA A O 1
ATOM 2715 N N . ARG A 1 365 ? -3.913 27.936 -8.974 1.00 95.31 365 ARG A N 1
ATOM 2716 C CA . ARG A 1 365 ? -2.930 29.020 -9.117 1.00 95.31 365 ARG A CA 1
ATOM 2717 C C . ARG A 1 365 ? -1.640 28.757 -8.341 1.00 95.31 365 ARG A C 1
ATOM 2719 O O . ARG A 1 365 ? -0.568 29.084 -8.844 1.00 95.31 365 ARG A O 1
ATOM 2726 N N . SER A 1 366 ? -1.714 28.160 -7.150 1.00 95.81 366 SER A N 1
ATOM 2727 C CA . SER A 1 366 ? -0.508 27.836 -6.374 1.00 95.81 366 SER A CA 1
ATOM 2728 C C . SER A 1 366 ? 0.361 26.782 -7.071 1.00 95.81 366 SER A C 1
ATOM 2730 O O . SER A 1 366 ? 1.586 26.848 -6.995 1.00 95.81 366 SER A O 1
ATOM 2732 N N . LYS A 1 367 ? -0.255 25.851 -7.812 1.00 96.25 367 LYS A N 1
ATOM 2733 C CA . LYS A 1 367 ? 0.447 24.830 -8.609 1.00 96.25 367 LYS A CA 1
ATOM 2734 C C . LYS A 1 367 ? 1.012 25.365 -9.922 1.00 96.25 367 LYS A C 1
ATOM 2736 O O . LYS A 1 367 ? 2.052 24.888 -10.382 1.00 96.25 367 LYS A O 1
ATOM 2741 N N . ARG A 1 368 ? 0.328 26.326 -10.549 1.00 95.38 368 ARG A N 1
ATOM 2742 C CA . ARG A 1 368 ? 0.728 26.946 -11.822 1.00 95.38 368 ARG A CA 1
ATOM 2743 C C . ARG A 1 368 ? 0.558 28.471 -11.737 1.00 95.38 368 ARG A C 1
ATOM 2745 O O . ARG A 1 368 ? -0.499 28.994 -12.106 1.00 95.38 368 ARG A O 1
ATOM 2752 N N . PRO A 1 369 ? 1.589 29.197 -11.267 1.00 91.19 369 PRO A N 1
ATOM 2753 C CA . PRO A 1 369 ? 1.588 30.657 -11.262 1.00 91.19 369 PRO A CA 1
ATOM 2754 C C . PRO A 1 369 ? 1.378 31.196 -12.686 1.00 91.19 369 PRO A C 1
ATOM 2756 O O . PRO A 1 369 ? 2.030 30.732 -13.618 1.00 91.19 369 PRO A O 1
ATOM 2759 N N . GLY A 1 370 ? 0.462 32.155 -12.863 1.00 87.75 370 GLY A N 1
ATOM 2760 C CA . GLY A 1 370 ? 0.125 32.728 -14.179 1.00 87.75 370 GLY A CA 1
ATOM 2761 C C . GLY A 1 370 ? -1.280 32.412 -14.705 1.00 87.75 370 GLY A C 1
ATOM 2762 O O . GLY A 1 370 ? -1.582 32.733 -15.852 1.00 87.75 370 GLY A O 1
ATOM 2763 N N . ALA A 1 371 ? -2.155 31.806 -13.895 1.00 88.75 371 ALA A N 1
ATOM 2764 C CA . ALA A 1 371 ? -3.563 31.636 -14.256 1.00 88.75 371 ALA A CA 1
ATOM 2765 C C . ALA A 1 371 ? -4.240 33.003 -14.544 1.00 88.75 371 ALA A C 1
ATOM 2767 O O . ALA A 1 371 ? -4.086 33.924 -13.731 1.00 88.75 371 ALA A O 1
ATOM 2768 N N . PRO A 1 372 ? -5.002 33.139 -15.653 1.00 86.88 372 PRO A N 1
ATOM 2769 C CA . PRO A 1 372 ? -5.552 34.416 -16.130 1.00 86.88 372 PRO A CA 1
ATOM 2770 C C . PRO A 1 372 ? -6.745 34.938 -15.313 1.00 86.88 372 PRO A C 1
ATOM 2772 O O . PRO A 1 372 ? -7.276 36.002 -15.611 1.00 86.88 372 PRO A O 1
ATOM 2775 N N . PHE A 1 373 ? -7.178 34.207 -14.289 1.00 84.00 373 PHE A N 1
ATOM 2776 C CA . PHE A 1 373 ? -8.289 34.592 -13.422 1.00 84.00 373 PHE A CA 1
ATOM 2777 C C . PHE A 1 373 ? -7.733 35.470 -12.293 1.00 84.00 373 PHE A C 1
ATOM 2779 O O . PHE A 1 373 ? -7.000 34.984 -11.431 1.00 84.00 373 PHE A O 1
ATOM 2786 N N . SER A 1 374 ? -7.976 36.781 -12.351 1.00 64.06 374 SER A N 1
ATOM 2787 C CA . SER A 1 374 ? -7.579 37.751 -11.320 1.00 64.06 374 SER A CA 1
ATOM 2788 C C . SER A 1 374 ? -8.355 37.545 -10.015 1.00 64.06 374 SER A C 1
ATOM 2790 O O . SER A 1 374 ? -9.485 37.062 -10.046 1.00 64.06 374 SER A O 1
ATOM 2792 N N . ASP A 1 375 ? -7.749 37.928 -8.885 1.00 60.81 375 ASP A N 1
ATOM 2793 C CA . ASP A 1 375 ? -8.469 38.037 -7.612 1.00 60.81 375 ASP A CA 1
ATOM 2794 C C . ASP A 1 375 ? -9.445 39.211 -7.765 1.00 60.81 375 ASP A C 1
ATOM 2796 O O . ASP A 1 375 ? -9.017 40.363 -7.861 1.00 60.81 375 ASP A O 1
ATOM 2800 N N . GLY A 1 376 ? -10.724 38.886 -7.965 1.00 55.28 376 GLY A N 1
ATOM 2801 C CA . GLY A 1 376 ? -11.811 39.860 -8.068 1.00 55.28 376 GLY A CA 1
ATOM 2802 C C . GLY A 1 376 ? -12.162 40.483 -6.730 1.00 55.28 376 GLY A C 1
ATOM 2803 O O . GLY A 1 376 ? -11.964 39.802 -5.696 1.00 55.28 376 GLY A O 1
#

Foldseek 3Di:
DDLLLLLLLQLLVVLLLVLLVVVVCCVVVVNPPDPPPLLLCQLLQPVVQVDQDDPLLLVLLLQLLLQLLVVLLVVVCVVDPVPADSVLSVLSNVSSVCSSVRHHDDDRQDSVNSLVSNLVSLCVSCPPHDPVNSVSCSVRSNVSSNVSSNVSLVVRVVSVVVSVVSVVVSSVSSVVVVVVVVVVVVVLVVLVVDVVSVVVVVVVVVVVVVVVVVVVVVVVVVVVVVVVVVVVVVVVVVPPPPPPPPDDDPPDPVPDDPPDDPPPPDDDDDDDDDDDDDDDDDDDPPPPPPPFPLVLQLVVCLVPADPVRVQVLQVQLCVVCVVVVHNDHGGLVVQDDDDSSSSSSSSCVVCVVVVNNVSSVVSVCVVPPPRPTDPD

Sequence (376 aa):
MNDAQKTVAGALLIGGSLLTGNTALITVAGGVGVNWTSEGLQGLRRQWRTRKLDTPLARAYSAAILAAVEWLRSEYVKTRDSQSPTSAFDLVAACAGGIANAEFPAGQLSADAAQAQLDRGLDDLLHGHDARQAEFLKARLMPATAIALRDALAADPEAWMRFHGWLIEDLRAGQAEMSGKLSRAAEVLACFADPSVALQALRDSLGEIGAATGRIDARTERIERKQDALHDDVKRLLDKPDKPTTSGPIFNNQGMQVGGAVHQAGQINITNAGGGPAGASQSAGASSSAALDKPALRDWLVRHFSRADLELLCADVQAQLARQGYAEPVSLEIVGGDGLAQQCQRLIEYLDRRGHLDVLVRVARSKRPGAPFSDG

pLDDT: mean 79.49, std 19.1, range [31.41, 98.06]

Radius of gyration: 29.89 Å; chains: 1; bounding box: 72×86×66 Å

Secondary structure (DSSP, 8-state):
--HHHHHHHHHHHHHHHHHHHHHHHHHHTTT------TTHHHHHHHHHTTPPPPHHHHHHHHHHHHHHHHHHHHHHHHHS-TTS--HHHHHHHHHGGGGGGPPPPSS---HHHHHHHHHHHHHHHTTTS-HHHHHHHHHHHHHHHHHHHHHHHHH-HHHHHHHHHHHHHHHHHHHHHHHHHHHHHHHHHHHTTSHHHHHHHHHHHHHHHHHHHHHHHHHHHHHHHHHHHHHHHHHHHHHS-----S-S-----TT----S---------------------------------HHHHHHHHHHH--HHHHHHHHHHHHHHHHHTT------HHHH--SSHHHHHHHHHHHHHHTT-HHHHHHHHHHHSTT-S----